Protein AF-0000000075185035 (afdb_homodimer)

Secondary structure (DSSP, 8-state):
-PPEEEEEE--SHHHHHHHHHHHHTTSEEEEEE-STTHHHHHHH-EEEEETTTEEEEEE--SEEESSHHHHTTS--SEEEE-S---TTT--HHHHTGGGSSTTHHHHSPPPEEEE--SSSSTTHHHHHHHHHTTSS---EEEEEEEEEEEEEETTEEEEEEEEEEEEEE--TT--------HHHHHHHHHHHHHHHHTT---EE-S-HHHHHHHHHHHIIIIIHHHHHHS--GGGGTPPPPS-TT---S----GGGHHHIIIIIHHHHHHHHHHHHHHHHHTT--SSTTS--TTHHHHHHHHHHHHHTSTT--PPPHHHHHHHTT----HIIIIIHHHHHHHHHT---HHHHHHHHHHHHHHHHHHHHH--/-PPEEEEEE--SHHHHHHHHHHHHTTSEEEEEE-STTHHHHHHH-EEEEETTTEEEEEE--SEEESSHHHHTTS--SEEEE-S---TTT--HHHHTGGGSSTTHHHHSPPPEEEE--SSSSTTHHHHHHHHHTTSS---EEEEEEEEEEEEEETTEEEEEEEEEEEEEE--TT--------HHHHHHHHHHHHHHHHTT---EE-S-HHHHHHHHHHHIIIIIHHHHHHS--GGGGTPPPPS-TT---S----GGGHHHIIIIIHHHHHHHHHHHHHHHHHTT--SSTTS--TTHHHHHHHHHHHHHTSTT--PPPHHHHHHHTT----HIIIIIHHHHHHHHTT---HHHHHHHHHHHHHHHHHHHHH--

pLDDT: mean 96.31, std 3.95, range [57.88, 98.94]

Sequence (742 aa):
MAAKDVLLVGFGAVGAVYSLIFKQSGLARVTAVARSNYNLVKEHGMHFKSRKYGDIPGWRPDRLCPSVANAADQRYDYVVLTTKAVPELIKTPKILEPFLSAPYSDKYPQPVYVIIQNGLGVEVDLYNAIKSLGKGPPRIISAAVFIATNLLAPNVVQHGAFDRPTLGMYRYRDFTTMVNTSEEDTILRDIGGILEKGGSQVTLVPEIQRLRFTKNFWNVAFSSLATLTGYTPAAIFRPPSSDPAVTYEPYVYPKTADLIQNETLLNVKAVLTELINLGRAMGFPDTEDGLPSSLVESTVERTRVLHIEPDHSHKPSMMLDAEKGLPIEVEVILGEVVRLAKEYKVDVPRIEMMYSLLLVVQNQILRKLGKMAAKDVLLVGFGAVGAVYSLIFKQSGLARVTAVARSNYNLVKEHGMHFKSRKYGDIPGWRPDRLCPSVANAADQRYDYVVLTTKAVPELIKTPKILEPFLSAPYSDKYPQPVYVIIQNGLGVEVDLYNAIKSLGKGPPRIISAAVFIATNLLAPNVVQHGAFDRPTLGMYRYRDFTTMVNTSEEDTILRDIGGILEKGGSQVTLVPEIQRLRFTKNFWNVAFSSLATLTGYTPAAIFRPPSSDPAVTYEPYVYPKTADLIQNETLLNVKAVLTELINLGRAMGFPDTEDGLPSSLVESTVERTRVLHIEPDHSHKPSMMLDAEKGLPIEVEVILGEVVRLAKEYKVDVPRIEMMYSLLLVVQNQILRKLGK

Radius of gyration: 30.62 Å; Cα contacts (8 Å, |Δi|>4): 1439; chains: 2; bounding box: 50×101×70 Å

Organism: Armillaria gallica (NCBI:txid47427)

Solvent-accessible surface area (backbone atoms only — not comparable to full-atom values): 38751 Å² total; per-residue (Å²): 131,81,57,39,33,34,35,37,40,30,58,48,35,67,26,45,52,51,49,50,25,37,40,61,30,71,44,34,45,30,32,35,25,23,63,95,38,28,69,55,32,72,75,53,16,32,28,36,46,22,72,63,83,37,80,41,71,53,40,70,63,81,35,82,27,66,36,58,65,67,54,45,79,60,78,42,54,31,39,35,37,37,44,84,48,38,60,85,79,54,41,64,43,67,68,45,34,46,61,71,26,84,66,30,53,75,74,33,74,80,43,38,33,32,42,49,41,73,44,45,73,76,55,52,62,39,44,53,52,44,42,70,66,69,82,55,80,61,49,39,34,36,38,43,74,51,66,50,61,38,62,82,44,82,42,29,30,38,32,40,75,54,47,40,41,34,36,12,58,59,50,90,98,50,72,72,59,71,67,64,53,74,67,54,46,52,54,51,49,52,56,44,49,34,35,38,59,26,65,45,52,61,43,80,43,46,46,33,64,55,53,33,53,57,59,38,48,52,46,52,45,48,29,45,50,19,44,44,49,72,43,48,68,20,42,75,52,6,64,65,67,90,45,91,90,52,83,75,78,66,33,32,28,72,86,49,38,65,52,40,56,69,39,28,50,48,45,43,43,49,42,40,45,35,50,50,55,40,41,45,68,65,64,42,46,80,35,90,92,50,50,35,77,60,50,42,58,49,53,54,48,55,49,37,65,53,32,47,38,82,81,54,74,78,66,47,67,52,28,54,27,53,76,69,55,40,83,47,46,53,56,24,46,37,41,38,52,52,53,50,20,61,73,61,71,41,83,41,55,41,54,49,41,53,38,26,45,49,48,52,42,43,35,47,30,49,42,62,64,75,98,129,82,56,39,34,34,36,37,40,31,59,50,36,67,26,44,53,51,49,51,24,39,41,61,30,70,44,32,46,32,34,35,25,23,62,94,37,28,69,56,32,72,74,53,18,32,29,36,46,22,71,62,85,38,80,41,70,54,40,71,64,80,34,80,27,66,34,58,65,69,55,45,80,60,79,41,54,30,39,34,36,37,45,84,49,39,60,87,79,55,42,66,43,66,68,45,33,48,61,73,27,84,67,30,53,76,73,35,76,81,43,37,35,33,42,50,41,72,44,45,72,76,56,52,61,39,43,53,52,43,42,70,67,67,81,57,79,61,49,41,35,35,38,42,71,51,68,51,61,39,61,82,43,82,43,27,30,40,33,39,76,56,47,40,40,34,37,13,59,58,50,90,97,51,72,72,59,69,67,62,53,74,67,54,45,50,54,50,50,51,57,44,48,34,35,38,59,26,65,44,52,63,43,80,44,46,47,34,62,55,54,33,55,56,60,36,50,52,47,52,46,49,29,44,48,18,43,46,49,72,43,48,68,20,41,76,53,6,66,64,68,88,45,92,89,53,82,74,78,67,34,33,29,74,87,50,37,65,52,41,56,68,41,28,49,48,44,43,44,47,42,41,45,34,50,50,54,41,41,44,67,67,61,42,46,80,34,89,88,50,51,34,75,61,51,41,58,50,53,52,48,54,50,37,66,53,32,47,39,81,82,55,74,78,67,47,66,50,29,53,26,52,76,70,55,38,82,48,47,53,57,24,46,37,43,39,51,52,53,48,20,60,74,62,70,41,83,42,54,40,54,49,41,54,39,25,46,50,47,51,42,42,34,47,31,48,42,63,64,74,97

Foldseek 3Di:
DAAFEEEEEDCFQVSVVVLLLLVLLVRHQYEYADAPCQVVCVVWNAFEAAPAPHTDTNDDGNHYHNALLRVLPDEGQEYEYADEDDVVVPAPCRRNVNCLDPPSVVPYPRHAYEYNYAFAPSCVVVQVSNVVSVRDHHHYKYKDKDWDWHAPDSRYIYGYNAIEIEIETDDPLDQDDFDDDPVRVVSCCVVQSSSVSSPHNYHYTHGVNQVSLLVLLCCLQQVLVCQLVVHHPQQLAADADPDPVQDADDHDDPVCNVVSVPPVLVVSLVLSVLSVQLQVLSPFDCDPVGRNNCSSVVVSVVSNVQSNDRPRDDHDPQNVCLVVLHAGNLCRSQVVVVVSCVVSVGDNPSSVVSSVSVVVSNVVSVVVVVD/DAAFEEEEEDCFQVSVVQLLLLVLLVRHQYEYADAPCQVVCVVWNAFEAAPAPHTDTNDDGNHYHNALLRVLPDEGQEYEYADEDDVVVPAPCRRNVNCLDPPSVVPYPRHAYEYNYAFAPSCVVVQVSNVVSVRDHHHYKYKDKDWDWHAPDSRYIYGYNAIEIEIETDDPLDQDDFDDDPVRVVSCCVVQSSSVSSPHNYHYTHGVNQVSLLVLLCCLQQVLVCQLVVHHPQQLAADADPDPVQDADDHDDPVCNVVSVPPVLVVSLVLSVLSLQLQVLSPFDCDPVGRNNCSSVVVSVVSNVQSNDRPRDDHDPQNVCLVVLHAGNLCRSQVVVVVSCVVSVGDNPSSVVSSVSVVVSNVVSVVVVVD

Structure (mmCIF, N/CA/C/O backbone):
data_AF-0000000075185035-model_v1
#
loop_
_entity.id
_entity.type
_entity.pdbx_description
1 polymer '6-phosphogluconate dehydrogenase C-terminal domain-like protein'
#
loop_
_atom_site.group_PDB
_atom_site.id
_atom_site.type_symbol
_atom_site.label_atom_id
_atom_site.label_alt_id
_atom_site.label_comp_id
_atom_site.label_asym_id
_atom_site.label_entity_id
_atom_site.label_seq_id
_atom_site.pdbx_PDB_ins_code
_atom_site.Cartn_x
_atom_site.Cartn_y
_atom_site.Cartn_z
_atom_site.occupancy
_atom_site.B_iso_or_equiv
_atom_site.auth_seq_id
_atom_site.auth_comp_id
_atom_site.auth_asym_id
_atom_site.auth_atom_id
_atom_site.pdbx_PDB_model_num
ATOM 1 N N . MET A 1 1 ? 4.383 -51.062 -13.961 1 58.19 1 MET A N 1
ATOM 2 C CA . MET A 1 1 ? 3.738 -50.125 -14.859 1 58.19 1 MET A CA 1
ATOM 3 C C . MET A 1 1 ? 4.773 -49.25 -15.57 1 58.19 1 MET A C 1
ATOM 5 O O . MET A 1 1 ? 5.848 -49 -15.023 1 58.19 1 MET A O 1
ATOM 9 N N . ALA A 1 2 ? 4.602 -48.969 -16.844 1 83.06 2 ALA A N 1
ATOM 10 C CA . ALA A 1 2 ? 5.582 -48.219 -17.625 1 83.06 2 ALA A CA 1
ATOM 11 C C . ALA A 1 2 ? 5.73 -46.781 -17.094 1 83.06 2 ALA A C 1
ATOM 13 O O . ALA A 1 2 ? 4.754 -46.156 -16.656 1 83.06 2 ALA A O 1
ATOM 14 N N . ALA A 1 3 ? 6.879 -46.375 -16.969 1 93.62 3 ALA A N 1
ATOM 15 C CA . ALA A 1 3 ? 7.195 -45.031 -16.469 1 93.62 3 ALA A CA 1
ATOM 16 C C . ALA A 1 3 ? 6.465 -43.969 -17.266 1 93.62 3 ALA A C 1
ATOM 18 O O . ALA A 1 3 ? 6.34 -44.062 -18.5 1 93.62 3 ALA A O 1
ATOM 19 N N . LYS A 1 4 ? 5.895 -43.062 -16.594 1 98 4 LYS A N 1
ATOM 20 C CA . LYS A 1 4 ? 5.215 -41.938 -17.219 1 98 4 LYS A CA 1
ATOM 21 C C . LYS A 1 4 ? 6.219 -40.875 -17.703 1 98 4 LYS A C 1
ATOM 23 O O . LYS A 1 4 ? 7.215 -40.625 -17.031 1 98 4 LYS A O 1
ATOM 28 N N . ASP A 1 5 ? 6.02 -40.375 -18.875 1 98.62 5 ASP A N 1
ATOM 29 C CA . ASP A 1 5 ? 6.828 -39.25 -19.375 1 98.62 5 ASP A CA 1
ATOM 30 C C . ASP A 1 5 ? 6.289 -37.938 -18.875 1 98.62 5 ASP A C 1
ATOM 32 O O . ASP A 1 5 ? 5.168 -37.531 -19.219 1 98.62 5 ASP A O 1
ATOM 36 N N . VAL A 1 6 ? 7.105 -37.219 -18.062 1 98.81 6 VAL A N 1
ATOM 37 C CA . VAL A 1 6 ? 6.695 -35.969 -17.422 1 98.81 6 VAL A CA 1
ATOM 38 C C . VAL A 1 6 ? 7.602 -34.844 -17.875 1 98.81 6 VAL A C 1
ATOM 40 O O . VAL A 1 6 ? 8.828 -34.938 -17.797 1 98.81 6 VAL A O 1
ATOM 43 N N . LEU A 1 7 ? 7 -33.781 -18.359 1 98.81 7 LEU A N 1
ATOM 44 C CA . LEU A 1 7 ? 7.742 -32.562 -18.688 1 98.81 7 LEU A CA 1
ATOM 45 C C . LEU A 1 7 ? 7.531 -31.484 -17.625 1 98.81 7 LEU A C 1
ATOM 47 O O . LEU A 1 7 ? 6.395 -31.172 -17.266 1 98.81 7 LEU A O 1
ATOM 51 N N . LEU A 1 8 ? 8.586 -30.984 -17.109 1 98.56 8 LEU A N 1
ATOM 52 C CA . LEU A 1 8 ? 8.531 -29.859 -16.203 1 98.56 8 LEU A CA 1
ATOM 53 C C . LEU A 1 8 ? 8.93 -28.562 -16.906 1 98.56 8 LEU A C 1
ATOM 55 O O . LEU A 1 8 ? 10.047 -28.438 -17.406 1 98.56 8 LEU A O 1
ATOM 59 N N . VAL A 1 9 ? 7.965 -27.609 -16.953 1 98.12 9 VAL A N 1
ATOM 60 C CA . VAL A 1 9 ? 8.211 -26.281 -17.516 1 98.12 9 VAL A CA 1
ATOM 61 C C . VAL A 1 9 ? 8.344 -25.25 -16.406 1 98.12 9 VAL A C 1
ATOM 63 O O . VAL A 1 9 ? 7.391 -24.984 -15.672 1 98.12 9 VAL A O 1
ATOM 66 N N . GLY A 1 10 ? 9.469 -24.609 -16.281 1 95.25 10 GLY A N 1
ATOM 67 C CA . GLY A 1 10 ? 9.836 -23.766 -15.156 1 95.25 10 GLY A CA 1
ATOM 68 C C . GLY A 1 10 ? 10.773 -24.453 -14.188 1 95.25 10 GLY A C 1
ATOM 69 O O . GLY A 1 10 ? 10.336 -25.109 -13.242 1 95.25 10 GLY A O 1
ATOM 70 N N . PHE A 1 11 ? 12.039 -24.203 -14.398 1 95.38 11 PHE A N 1
ATOM 71 C CA . PHE A 1 11 ? 13.047 -24.906 -13.609 1 95.38 11 PHE A CA 1
ATOM 72 C C . PHE A 1 11 ? 13.633 -23.984 -12.547 1 95.38 11 PHE A C 1
ATOM 74 O O . PHE A 1 11 ? 14.859 -23.844 -12.445 1 95.38 11 PHE A O 1
ATOM 81 N N . GLY A 1 12 ? 12.727 -23.266 -11.852 1 92.31 12 GLY A N 1
ATOM 82 C CA . GLY A 1 12 ? 13.055 -22.562 -10.633 1 92.31 12 GLY A CA 1
ATOM 83 C C . GLY A 1 12 ? 13.023 -23.438 -9.398 1 92.31 12 GLY A C 1
ATOM 84 O O . GLY A 1 12 ? 13.195 -24.656 -9.5 1 92.31 12 GLY A O 1
ATOM 85 N N . ALA A 1 13 ? 12.859 -22.812 -8.258 1 92.69 13 ALA A N 1
ATOM 86 C CA . ALA A 1 13 ? 12.93 -23.547 -6.996 1 92.69 13 ALA A CA 1
ATOM 87 C C . ALA A 1 13 ? 11.852 -24.625 -6.922 1 92.69 13 ALA A C 1
ATOM 89 O O . ALA A 1 13 ? 12.148 -25.797 -6.656 1 92.69 13 ALA A O 1
ATOM 90 N N . VAL A 1 14 ? 10.57 -24.234 -7.227 1 95.5 14 VAL A N 1
ATOM 91 C CA . VAL A 1 14 ? 9.445 -25.172 -7.125 1 95.5 14 VAL A CA 1
ATOM 92 C C . VAL A 1 14 ? 9.586 -26.25 -8.188 1 95.5 14 VAL A C 1
ATOM 94 O O . VAL A 1 14 ? 9.461 -27.438 -7.883 1 95.5 14 VAL A O 1
ATOM 97 N N . GLY A 1 15 ? 9.898 -25.875 -9.406 1 97.19 15 GLY A N 1
ATOM 98 C CA . GLY A 1 15 ? 10.055 -26.828 -10.492 1 97.19 15 GLY A CA 1
ATOM 99 C C . GLY A 1 15 ? 11.172 -27.828 -10.25 1 97.19 15 GLY A C 1
ATOM 100 O O . GLY A 1 15 ? 11.031 -29.016 -10.562 1 97.19 15 GLY A O 1
ATOM 101 N N . ALA A 1 16 ? 12.219 -27.328 -9.703 1 97.5 16 ALA A N 1
ATOM 102 C CA . ALA A 1 16 ? 13.352 -28.203 -9.406 1 97.5 16 ALA A CA 1
ATOM 103 C C . ALA A 1 16 ? 12.969 -29.266 -8.375 1 97.5 16 ALA A C 1
ATOM 105 O O . ALA A 1 16 ? 13.219 -30.453 -8.57 1 97.5 16 ALA A O 1
ATOM 106 N N . VAL A 1 17 ? 12.305 -28.844 -7.328 1 98.19 17 VAL A N 1
ATOM 107 C CA . VAL A 1 17 ? 11.938 -29.766 -6.266 1 98.19 17 VAL A CA 1
ATOM 108 C C . VAL A 1 17 ? 10.969 -30.812 -6.805 1 98.19 17 VAL A C 1
ATOM 110 O O . VAL A 1 17 ? 11.109 -32 -6.527 1 98.19 17 VAL A O 1
ATOM 113 N N . TYR A 1 18 ? 10.055 -30.438 -7.598 1 98.38 18 TYR A N 1
ATOM 114 C CA . TYR A 1 18 ? 9.07 -31.406 -8.086 1 98.38 18 TYR A CA 1
ATOM 115 C C . TYR A 1 18 ? 9.664 -32.281 -9.172 1 98.38 18 TYR A C 1
ATOM 117 O O . TYR A 1 18 ? 9.266 -33.438 -9.336 1 98.38 18 TYR A O 1
ATOM 125 N N . SER A 1 19 ? 10.656 -31.781 -9.914 1 98.44 19 SER A N 1
ATOM 126 C CA . SER A 1 19 ? 11.391 -32.656 -10.82 1 98.44 19 SER A CA 1
ATOM 127 C C . SER A 1 19 ? 12.109 -33.75 -10.062 1 98.44 19 SER A C 1
ATOM 129 O O . SER A 1 19 ? 12.133 -34.906 -10.492 1 98.44 19 SER A O 1
ATOM 131 N N . LEU A 1 20 ? 12.727 -33.344 -8.961 1 98.56 20 LEU A N 1
ATOM 132 C CA . LEU A 1 20 ? 13.383 -34.312 -8.094 1 98.56 20 LEU A CA 1
ATOM 133 C C . LEU A 1 20 ? 12.391 -35.375 -7.594 1 98.56 20 LEU A C 1
ATOM 135 O O . LEU A 1 20 ? 12.672 -36.562 -7.648 1 98.56 20 LEU A O 1
ATOM 139 N N . ILE A 1 21 ? 11.227 -34.938 -7.164 1 98.56 21 ILE A N 1
ATOM 140 C CA . ILE A 1 21 ? 10.195 -35.812 -6.602 1 98.56 21 ILE A CA 1
ATOM 141 C C . ILE A 1 21 ? 9.695 -36.781 -7.668 1 98.56 21 ILE A C 1
ATOM 143 O O . ILE A 1 21 ? 9.586 -38 -7.414 1 98.56 21 ILE A O 1
ATOM 147 N N . PHE A 1 22 ? 9.43 -36.312 -8.867 1 98.62 22 PHE A N 1
ATOM 148 C CA . PHE A 1 22 ? 8.961 -37.156 -9.953 1 98.62 22 PHE A CA 1
ATOM 149 C C . PHE A 1 22 ? 9.992 -38.219 -10.281 1 98.62 22 PHE A C 1
ATOM 151 O O . PHE A 1 22 ? 9.648 -39.406 -10.398 1 98.62 22 PHE A O 1
ATOM 158 N N . LYS A 1 23 ? 11.188 -37.812 -10.414 1 98.25 23 LYS A N 1
ATOM 159 C CA . LYS A 1 23 ? 12.234 -38.75 -10.789 1 98.25 23 LYS A CA 1
ATOM 160 C C . LYS A 1 23 ? 12.492 -39.75 -9.68 1 98.25 23 LYS A C 1
ATOM 162 O O . LYS A 1 23 ? 12.695 -40.938 -9.945 1 98.25 23 LYS A O 1
ATOM 167 N N . GLN A 1 24 ? 12.438 -39.312 -8.508 1 97.38 24 GLN A N 1
ATOM 168 C CA . GLN A 1 24 ? 12.703 -40.156 -7.348 1 97.38 24 GLN A CA 1
ATOM 169 C C . GLN A 1 24 ? 11.641 -41.25 -7.203 1 97.38 24 GLN A C 1
ATOM 171 O O . GLN A 1 24 ? 11.883 -42.281 -6.574 1 97.38 24 GLN A O 1
ATOM 176 N N . SER A 1 25 ? 10.523 -41.062 -7.73 1 97.69 25 SER A N 1
ATOM 177 C CA . SER A 1 25 ? 9.438 -42.031 -7.641 1 97.69 25 SER A CA 1
ATOM 178 C C . SER A 1 25 ? 9.812 -43.312 -8.352 1 97.69 25 SER A C 1
ATOM 180 O O . SER A 1 25 ? 9.25 -44.375 -8.047 1 97.69 25 SER A O 1
ATOM 182 N N . GLY A 1 26 ? 10.68 -43.219 -9.391 1 97.81 26 GLY A N 1
ATOM 183 C CA . GLY A 1 26 ? 10.977 -44.344 -10.242 1 97.81 26 GLY A CA 1
ATOM 184 C C . GLY A 1 26 ? 9.867 -44.656 -11.227 1 97.81 26 GLY A C 1
ATOM 185 O O . GLY A 1 26 ? 9.977 -45.625 -12.008 1 97.81 26 GLY A O 1
ATOM 186 N N . LEU A 1 27 ? 8.875 -43.875 -11.219 1 98.25 27 LEU A N 1
ATOM 187 C CA . LEU A 1 27 ? 7.699 -44.125 -12.039 1 98.25 27 LEU A CA 1
ATOM 188 C C . LEU A 1 27 ? 7.555 -43.094 -13.133 1 98.25 27 LEU A C 1
ATOM 190 O O . LEU A 1 27 ? 6.562 -43.062 -13.867 1 98.25 27 LEU A O 1
ATOM 194 N N . ALA A 1 28 ? 8.562 -42.188 -13.242 1 98.5 28 ALA A N 1
ATOM 195 C CA . ALA A 1 28 ? 8.461 -41.125 -14.219 1 98.5 28 ALA A CA 1
ATOM 196 C C . ALA A 1 28 ? 9.812 -40.875 -14.898 1 98.5 28 ALA A C 1
ATOM 198 O O . ALA A 1 28 ? 10.859 -40.938 -14.258 1 98.5 28 ALA A O 1
ATOM 199 N N . ARG A 1 29 ? 9.836 -40.656 -16.141 1 98.56 29 ARG A N 1
ATOM 200 C CA . ARG A 1 29 ? 10.945 -40.062 -16.891 1 98.56 29 ARG A CA 1
ATOM 201 C C . ARG A 1 29 ? 10.766 -38.562 -17.031 1 98.56 29 ARG A C 1
ATOM 203 O O . ARG A 1 29 ? 9.805 -38.094 -17.656 1 98.56 29 ARG A O 1
ATOM 210 N N . VAL A 1 30 ? 11.719 -37.844 -16.469 1 98.75 30 VAL A N 1
ATOM 211 C CA . VAL A 1 30 ? 11.523 -36.406 -16.266 1 98.75 30 VAL A CA 1
ATOM 212 C C . VAL A 1 30 ? 12.32 -35.625 -17.312 1 98.75 30 VAL A C 1
ATOM 214 O O . VAL A 1 30 ? 13.547 -35.75 -17.391 1 98.75 30 VAL A O 1
ATOM 217 N N . THR A 1 31 ? 11.672 -34.906 -18.156 1 98.69 31 THR A N 1
ATOM 218 C CA . THR A 1 31 ? 12.25 -33.844 -18.984 1 98.69 31 THR A CA 1
ATOM 219 C C . THR A 1 31 ? 12.016 -32.5 -18.344 1 98.69 31 THR A C 1
ATOM 221 O O . THR A 1 31 ? 10.906 -32.156 -17.922 1 98.69 31 THR A O 1
ATOM 224 N N . ALA A 1 32 ? 13.039 -31.672 -18.234 1 98.56 32 ALA A N 1
ATOM 225 C CA . ALA A 1 32 ? 12.914 -30.344 -17.656 1 98.56 32 ALA A CA 1
ATOM 226 C C . ALA A 1 32 ? 13.32 -29.266 -18.656 1 98.56 32 ALA A C 1
ATOM 228 O O . ALA A 1 32 ? 14.281 -29.438 -19.406 1 98.56 32 ALA A O 1
ATOM 229 N N . VAL A 1 33 ? 12.562 -28.219 -18.703 1 98.19 33 VAL A N 1
ATOM 230 C CA . VAL A 1 33 ? 12.922 -27.047 -19.5 1 98.19 33 VAL A CA 1
ATOM 231 C C . VAL A 1 33 ? 13.555 -25.984 -18.594 1 98.19 33 VAL A C 1
ATOM 233 O O . VAL A 1 33 ? 12.906 -25.484 -17.672 1 98.19 33 VAL A O 1
ATOM 236 N N . ALA A 1 34 ? 14.75 -25.75 -18.781 1 95.12 34 ALA A N 1
ATOM 237 C CA . ALA A 1 34 ? 15.484 -24.672 -18.125 1 95.12 34 ALA A CA 1
ATOM 238 C C . ALA A 1 34 ? 15.828 -23.562 -19.125 1 95.12 34 ALA A C 1
ATOM 240 O O . ALA A 1 34 ? 16.234 -23.828 -20.25 1 95.12 34 ALA A O 1
ATOM 241 N N . ARG A 1 35 ? 15.555 -22.344 -18.781 1 89.62 35 ARG A N 1
ATOM 242 C CA . ARG A 1 35 ? 15.859 -21.234 -19.688 1 89.62 35 ARG A CA 1
ATOM 243 C C . ARG A 1 35 ? 17.125 -20.516 -19.25 1 89.62 35 ARG A C 1
ATOM 245 O O . ARG A 1 35 ? 18.219 -20.828 -19.719 1 89.62 35 ARG A O 1
ATOM 252 N N . SER A 1 36 ? 17 -19.672 -18.188 1 88.31 36 SER A N 1
ATOM 253 C CA . SER A 1 36 ? 18.109 -18.828 -17.781 1 88.31 36 SER A CA 1
ATOM 254 C C . SER A 1 36 ? 19.25 -19.641 -17.188 1 88.31 36 SER A C 1
ATOM 256 O O . SER A 1 36 ? 20.406 -19.266 -17.266 1 88.31 36 SER A O 1
ATOM 258 N N . ASN A 1 37 ? 18.922 -20.766 -16.656 1 93.19 37 ASN A N 1
ATOM 259 C CA . ASN A 1 37 ? 19.953 -21.562 -15.984 1 93.19 37 ASN A CA 1
ATOM 260 C C . ASN A 1 37 ? 20.297 -22.828 -16.75 1 93.19 37 ASN A C 1
ATOM 262 O O . ASN A 1 37 ? 20.875 -23.75 -16.203 1 93.19 37 ASN A O 1
ATOM 266 N N . TYR A 1 38 ? 19.984 -22.875 -18.047 1 96.12 38 TYR A N 1
ATOM 267 C CA . TYR A 1 38 ? 20.172 -24.078 -18.859 1 96.12 38 TYR A CA 1
ATOM 268 C C . TYR A 1 38 ? 21.625 -24.516 -18.859 1 96.12 38 TYR A C 1
ATOM 270 O O . TYR A 1 38 ? 21.938 -25.656 -18.516 1 96.12 38 TYR A O 1
ATOM 278 N N . ASN A 1 39 ? 22.516 -23.641 -19.203 1 96.81 39 ASN A N 1
ATOM 279 C CA . ASN A 1 39 ? 23.922 -23.984 -19.359 1 96.81 39 ASN A CA 1
ATOM 280 C C . ASN A 1 39 ? 24.531 -24.422 -18.031 1 96.81 39 ASN A C 1
ATOM 282 O O . ASN A 1 39 ? 25.297 -25.375 -17.969 1 96.81 39 ASN A O 1
ATOM 286 N N . LEU A 1 40 ? 24.125 -23.75 -17.016 1 96.69 40 LEU A N 1
ATOM 287 C CA . LEU A 1 40 ? 24.656 -24.047 -15.695 1 96.69 40 LEU A CA 1
ATOM 288 C C . LEU A 1 40 ? 24.203 -25.438 -15.227 1 96.69 40 LEU A C 1
ATOM 290 O O . LEU A 1 40 ? 25 -26.203 -14.688 1 96.69 40 LEU A O 1
ATOM 294 N N . VAL A 1 41 ? 22.953 -25.719 -15.445 1 97.25 41 VAL A N 1
ATOM 295 C CA . VAL A 1 41 ? 22.406 -27.016 -15.031 1 97.25 41 VAL A CA 1
ATOM 296 C C . VAL A 1 41 ? 22.969 -28.125 -15.914 1 97.25 41 VAL A C 1
ATOM 298 O O . VAL A 1 41 ? 23.234 -29.234 -15.445 1 97.25 41 VAL A O 1
ATOM 301 N N . LYS A 1 42 ? 23.109 -27.844 -17.172 1 97.38 42 LYS A N 1
ATOM 302 C CA . LYS A 1 42 ? 23.688 -28.812 -18.094 1 97.38 42 LYS A CA 1
ATOM 303 C C . LYS A 1 42 ? 25.109 -29.188 -17.688 1 97.38 42 LYS A C 1
ATOM 305 O O . LYS A 1 42 ? 25.469 -30.375 -17.703 1 97.38 42 LYS A O 1
ATOM 310 N N . GLU A 1 43 ? 25.844 -28.25 -17.234 1 97.69 43 GLU A N 1
ATOM 311 C CA . GLU A 1 43 ? 27.25 -28.469 -16.938 1 97.69 43 GLU A CA 1
ATOM 312 C C . GLU A 1 43 ? 27.438 -29 -15.516 1 97.69 43 GLU A C 1
ATOM 314 O O . GLU A 1 43 ? 28.266 -29.891 -15.289 1 97.69 43 GLU A O 1
ATOM 319 N N . HIS A 1 44 ? 26.625 -28.516 -14.57 1 97.56 44 HIS A N 1
ATOM 320 C CA . HIS A 1 44 ? 26.969 -28.766 -13.172 1 97.56 44 HIS A CA 1
ATOM 321 C C . HIS A 1 44 ? 25.828 -29.484 -12.453 1 97.56 44 HIS A C 1
ATOM 323 O O . HIS A 1 44 ? 25.984 -29.953 -11.328 1 97.56 44 HIS A O 1
ATOM 329 N N . GLY A 1 45 ? 24.75 -29.594 -13.141 1 97.81 45 GLY A N 1
ATOM 330 C CA . GLY A 1 45 ? 23.578 -30.141 -12.477 1 97.81 45 GLY A CA 1
ATOM 331 C C . GLY A 1 45 ? 22.969 -29.188 -11.453 1 97.81 45 GLY A C 1
ATOM 332 O O . GLY A 1 45 ? 23.484 -28.094 -11.25 1 97.81 45 GLY A O 1
ATOM 333 N N . MET A 1 46 ? 21.875 -29.625 -10.883 1 97.88 46 MET A N 1
ATOM 334 C CA . MET A 1 46 ? 21.234 -28.906 -9.789 1 97.88 46 MET A CA 1
ATOM 335 C C . MET A 1 46 ? 21.75 -29.391 -8.438 1 97.88 46 MET A C 1
ATOM 337 O O . MET A 1 46 ? 21.984 -30.594 -8.25 1 97.88 46 MET A O 1
ATOM 341 N N . HIS A 1 47 ? 22.016 -28.484 -7.574 1 98.5 47 HIS A N 1
ATOM 342 C CA . HIS A 1 47 ? 22.359 -28.812 -6.195 1 98.5 47 HIS A CA 1
ATOM 343 C C . HIS A 1 47 ? 21.172 -28.578 -5.266 1 98.5 47 HIS A C 1
ATOM 345 O O . HIS A 1 47 ? 20.766 -27.438 -5.039 1 98.5 47 HIS A O 1
ATOM 351 N N . PHE A 1 48 ? 20.609 -29.703 -4.746 1 98.31 48 PHE A N 1
ATOM 352 C CA . PHE A 1 48 ? 19.484 -29.609 -3.82 1 98.31 48 PHE A CA 1
ATOM 353 C C . PHE A 1 48 ? 19.984 -29.609 -2.377 1 98.31 48 PHE A C 1
ATOM 355 O O . PHE A 1 48 ? 20.641 -30.547 -1.938 1 98.31 48 PHE A O 1
ATOM 362 N N . LYS A 1 49 ? 19.703 -28.562 -1.732 1 98.31 49 LYS A N 1
ATOM 363 C CA . LYS A 1 49 ? 19.844 -28.484 -0.282 1 98.31 49 LYS A CA 1
ATOM 364 C C . LYS A 1 49 ? 18.484 -28.562 0.415 1 98.31 49 LYS A C 1
ATOM 366 O O . LYS A 1 49 ? 17.938 -27.547 0.832 1 98.31 49 LYS A O 1
ATOM 371 N N . SER A 1 50 ? 18.047 -29.828 0.51 1 97.88 50 SER A N 1
ATOM 372 C CA . SER A 1 50 ? 16.688 -30.078 0.999 1 97.88 50 SER A CA 1
ATOM 373 C C . SER A 1 50 ? 16.703 -30.656 2.41 1 97.88 50 SER A C 1
ATOM 375 O O . SER A 1 50 ? 17.422 -31.625 2.678 1 97.88 50 SER A O 1
ATOM 377 N N . ARG A 1 51 ? 16.062 -30.109 3.354 1 96.12 51 ARG A N 1
ATOM 378 C CA . ARG A 1 51 ? 15.922 -30.672 4.688 1 96.12 51 ARG A CA 1
ATOM 379 C C . ARG A 1 51 ? 15.086 -31.953 4.648 1 96.12 51 ARG A C 1
ATOM 381 O O . ARG A 1 51 ? 15.273 -32.844 5.469 1 96.12 51 ARG A O 1
ATOM 388 N N . LYS A 1 52 ? 14.211 -32.094 3.596 1 97.56 52 LYS A N 1
ATOM 389 C CA . LYS A 1 52 ? 13.32 -33.25 3.477 1 97.56 52 LYS A CA 1
ATOM 390 C C . LYS A 1 52 ? 13.969 -34.375 2.662 1 97.56 52 LYS A C 1
ATOM 392 O O . LYS A 1 52 ? 13.875 -35.531 3.027 1 97.56 52 LYS A O 1
ATOM 397 N N . TYR A 1 53 ? 14.633 -34 1.584 1 97.94 53 TYR A N 1
ATOM 398 C CA . TYR A 1 53 ? 15.086 -35 0.63 1 97.94 53 TYR A CA 1
ATOM 399 C C . TYR A 1 53 ? 16.594 -35.188 0.693 1 97.94 53 TYR A C 1
ATOM 401 O O . TYR A 1 53 ? 17.141 -36.125 0.087 1 97.94 53 TYR A O 1
ATOM 409 N N . GLY A 1 54 ? 17.328 -34.281 1.401 1 97.62 54 GLY A N 1
ATOM 410 C CA . GLY A 1 54 ? 18.766 -34.406 1.595 1 97.62 54 GLY A CA 1
ATOM 411 C C . GLY A 1 54 ? 19.578 -33.5 0.71 1 97.62 54 GLY A C 1
ATOM 412 O O . GLY A 1 54 ? 19.016 -32.719 -0.063 1 97.62 54 GLY A O 1
ATOM 413 N N . ASP A 1 55 ? 20.875 -33.562 0.919 1 98.25 55 ASP A N 1
ATOM 414 C CA . ASP A 1 55 ? 21.844 -32.812 0.115 1 98.25 55 ASP A CA 1
ATOM 415 C C . ASP A 1 55 ? 22.25 -33.594 -1.133 1 98.25 55 ASP A C 1
ATOM 417 O O . ASP A 1 55 ? 22.938 -34.594 -1.039 1 98.25 55 ASP A O 1
ATOM 421 N N . ILE A 1 56 ? 21.766 -33.125 -2.295 1 98.44 56 ILE A N 1
ATOM 422 C CA . ILE A 1 56 ? 21.953 -33.844 -3.543 1 98.44 56 ILE A CA 1
ATOM 423 C C . ILE A 1 56 ? 22.656 -32.969 -4.562 1 98.44 56 ILE A C 1
ATOM 425 O O . ILE A 1 56 ? 22.016 -32.188 -5.266 1 98.44 56 ILE A O 1
ATOM 429 N N . PRO A 1 57 ? 23.922 -33.062 -4.707 1 97.75 57 PRO A N 1
ATOM 430 C CA . PRO A 1 57 ? 24.641 -32.281 -5.711 1 97.75 57 PRO A CA 1
ATOM 431 C C . PRO A 1 57 ? 24.594 -32.906 -7.102 1 97.75 57 PRO A C 1
ATOM 433 O O . PRO A 1 57 ? 24.438 -34.125 -7.223 1 97.75 57 PRO A O 1
ATOM 436 N N . GLY A 1 58 ? 24.672 -32.125 -8.047 1 97.94 58 GLY A N 1
ATOM 437 C CA . GLY A 1 58 ? 24.891 -32.562 -9.414 1 97.94 58 GLY A CA 1
ATOM 438 C C . GLY A 1 58 ? 23.703 -33.312 -9.992 1 97.94 58 GLY A C 1
ATOM 439 O O . GLY A 1 58 ? 23.844 -34.125 -10.898 1 97.94 58 GLY A O 1
ATOM 440 N N . TRP A 1 59 ? 22.547 -33.031 -9.461 1 98.25 59 TRP A N 1
ATOM 441 C CA . TRP A 1 59 ? 21.344 -33.719 -9.93 1 98.25 59 TRP A CA 1
ATOM 442 C C . TRP A 1 59 ? 20.953 -33.25 -11.328 1 98.25 59 TRP A C 1
ATOM 444 O O . TRP A 1 59 ? 21.094 -32.094 -11.656 1 98.25 59 TRP A O 1
ATOM 454 N N . ARG A 1 60 ? 20.484 -34.219 -12.141 1 97.88 60 ARG A N 1
ATOM 455 C CA . ARG A 1 60 ? 19.984 -33.906 -13.469 1 97.88 60 ARG A CA 1
ATOM 456 C C . ARG A 1 60 ? 18.688 -34.656 -13.773 1 97.88 60 ARG A C 1
ATOM 458 O O . ARG A 1 60 ? 18.5 -35.781 -13.32 1 97.88 60 ARG A O 1
ATOM 465 N N . PRO A 1 61 ? 17.812 -33.969 -14.5 1 98.38 61 PRO A N 1
ATOM 466 C CA . PRO A 1 61 ? 16.672 -34.75 -15.016 1 98.38 61 PRO A CA 1
ATOM 467 C C . PRO A 1 61 ? 17.094 -35.781 -16.047 1 98.38 61 PRO A C 1
ATOM 469 O O . PRO A 1 61 ? 18.266 -35.875 -16.406 1 98.38 61 PRO A O 1
ATOM 472 N N . ASP A 1 62 ? 16.156 -36.625 -16.469 1 98.38 62 ASP A N 1
ATOM 473 C CA . ASP A 1 62 ? 16.438 -37.625 -17.5 1 98.38 62 ASP A CA 1
ATOM 474 C C . ASP A 1 62 ? 16.766 -36.938 -18.828 1 98.38 62 ASP A C 1
ATOM 476 O O . ASP A 1 62 ? 17.547 -37.438 -19.625 1 98.38 62 ASP A O 1
ATOM 480 N N . ARG A 1 63 ? 16.141 -35.781 -19.016 1 98.44 63 ARG A N 1
ATOM 481 C CA . ARG A 1 63 ? 16.375 -34.969 -20.188 1 98.44 63 ARG A CA 1
ATOM 482 C C . ARG A 1 63 ? 16.234 -33.469 -19.859 1 98.44 63 ARG A C 1
ATOM 484 O O . ARG A 1 63 ? 15.336 -33.094 -19.125 1 98.44 63 ARG A O 1
ATOM 491 N N . LEU A 1 64 ? 17.25 -32.688 -20.297 1 98.5 64 LEU A N 1
ATOM 492 C CA . LEU A 1 64 ? 17.234 -31.25 -20.109 1 98.5 64 LEU A CA 1
ATOM 493 C C . LEU A 1 64 ? 17.094 -30.531 -21.453 1 98.5 64 LEU A C 1
ATOM 495 O O . LEU A 1 64 ? 17.812 -30.828 -22.406 1 98.5 64 LEU A O 1
ATOM 499 N N . CYS A 1 65 ? 16.125 -29.625 -21.547 1 98.38 65 CYS A N 1
ATOM 500 C CA . CYS A 1 65 ? 15.898 -28.859 -22.766 1 98.38 65 CYS A CA 1
ATOM 501 C C . CYS A 1 65 ? 16.016 -27.375 -22.516 1 98.38 65 CYS A C 1
ATOM 503 O O . CYS A 1 65 ? 15.664 -26.891 -21.438 1 98.38 65 CYS A O 1
ATOM 505 N N . PRO A 1 66 ? 16.453 -26.625 -23.484 1 97.44 66 PRO A N 1
ATOM 506 C CA . PRO A 1 66 ? 16.625 -25.172 -23.312 1 97.44 66 PRO A CA 1
ATOM 507 C C . PRO A 1 66 ? 15.32 -24.391 -23.531 1 97.44 66 PRO A C 1
ATOM 509 O O . PRO A 1 66 ? 15.242 -23.219 -23.188 1 97.44 66 PRO A O 1
ATOM 512 N N . SER A 1 67 ? 14.32 -25.078 -24.172 1 97.62 67 SER A N 1
ATOM 513 C CA . SER A 1 67 ? 13.047 -24.406 -24.438 1 97.62 67 SER A CA 1
ATOM 514 C C . SER A 1 67 ? 11.906 -25.422 -24.531 1 97.62 67 SER A C 1
ATOM 516 O O . SER A 1 67 ? 12.141 -26.625 -24.688 1 97.62 67 SER A O 1
ATOM 518 N N . VAL A 1 68 ? 10.641 -24.906 -24.438 1 98.06 68 VAL A N 1
ATOM 519 C CA . VAL A 1 68 ? 9.469 -25.75 -24.578 1 98.06 68 VAL A CA 1
ATOM 520 C C . VAL A 1 68 ? 9.391 -26.297 -26 1 98.06 68 VAL A C 1
ATOM 522 O O . VAL A 1 68 ? 8.984 -27.453 -26.203 1 98.06 68 VAL A O 1
ATOM 525 N N . ALA A 1 69 ? 9.836 -25.516 -26.969 1 97.31 69 ALA A N 1
ATOM 526 C CA . ALA A 1 69 ? 9.867 -25.969 -28.359 1 97.31 69 ALA A CA 1
ATOM 527 C C . ALA A 1 69 ? 10.781 -27.172 -28.531 1 97.31 69 ALA A C 1
ATOM 529 O O . ALA A 1 69 ? 10.422 -28.141 -29.219 1 97.31 69 ALA A O 1
ATOM 530 N N . ASN A 1 70 ? 11.922 -27.078 -27.828 1 97.62 70 ASN A N 1
ATOM 531 C CA . ASN A 1 70 ? 12.875 -28.188 -27.922 1 97.62 70 ASN A CA 1
ATOM 532 C C . ASN A 1 70 ? 12.344 -29.438 -27.219 1 97.62 70 ASN A C 1
ATOM 534 O O . ASN A 1 70 ? 12.719 -30.547 -27.578 1 97.62 70 ASN A O 1
ATOM 538 N N . ALA A 1 71 ? 11.469 -29.266 -26.297 1 98.19 71 ALA A N 1
ATOM 539 C CA . ALA A 1 71 ? 10.945 -30.391 -25.531 1 98.19 71 ALA A CA 1
ATOM 540 C C . ALA A 1 71 ? 9.758 -31.047 -26.234 1 98.19 71 ALA A C 1
ATOM 542 O O . ALA A 1 71 ? 9.375 -32.156 -25.922 1 98.19 71 ALA A O 1
ATOM 543 N N . ALA A 1 72 ? 9.172 -30.344 -27.219 1 97.88 72 ALA A N 1
ATOM 544 C CA . ALA A 1 72 ? 7.918 -30.797 -27.828 1 97.88 72 ALA A CA 1
ATOM 545 C C . ALA A 1 72 ? 8.172 -31.797 -28.953 1 97.88 72 ALA A C 1
ATOM 547 O O . ALA A 1 72 ? 7.395 -31.875 -29.906 1 97.88 72 ALA A O 1
ATOM 548 N N . ASP A 1 73 ? 9.258 -32.5 -28.906 1 96.81 73 ASP A N 1
ATOM 549 C CA . ASP A 1 73 ? 9.625 -33.469 -29.953 1 96.81 73 ASP A CA 1
ATOM 550 C C . ASP A 1 73 ? 9.25 -34.906 -29.547 1 96.81 73 ASP A C 1
ATOM 552 O O . ASP A 1 73 ? 9.578 -35.844 -30.25 1 96.81 73 ASP A O 1
ATOM 556 N N . GLN A 1 74 ? 8.578 -35.062 -28.406 1 97.44 74 GLN A N 1
ATOM 557 C CA . GLN A 1 74 ? 8.117 -36.375 -27.984 1 97.44 74 GLN A CA 1
ATOM 558 C C . GLN A 1 74 ? 6.797 -36.281 -27.219 1 97.44 74 GLN A C 1
ATOM 560 O O . GLN A 1 74 ? 6.363 -35.188 -26.859 1 97.44 74 GLN A O 1
ATOM 565 N N . ARG A 1 75 ? 6.191 -37.469 -27.078 1 97.56 75 ARG A N 1
ATOM 566 C CA . ARG A 1 75 ? 4.926 -37.531 -26.359 1 97.56 75 ARG A CA 1
ATOM 567 C C . ARG A 1 75 ? 5.148 -37.438 -24.844 1 97.56 75 ARG A C 1
ATOM 569 O O . ARG A 1 75 ? 6.137 -37.938 -24.328 1 97.56 75 ARG A O 1
ATOM 576 N N . TYR A 1 76 ? 4.184 -36.75 -24.109 1 98.5 76 TYR A N 1
ATOM 577 C CA . TYR A 1 76 ? 4.207 -36.688 -22.656 1 98.5 76 TYR A CA 1
ATOM 578 C C . TYR A 1 76 ? 2.863 -37.094 -22.078 1 98.5 76 TYR A C 1
ATOM 580 O O . TYR A 1 76 ? 1.812 -36.844 -22.656 1 98.5 76 TYR A O 1
ATOM 588 N N . ASP A 1 77 ? 2.98 -37.781 -20.969 1 98.38 77 ASP A N 1
ATOM 589 C CA . ASP A 1 77 ? 1.771 -38.062 -20.188 1 98.38 77 ASP A CA 1
ATOM 590 C C . ASP A 1 77 ? 1.32 -36.812 -19.422 1 98.38 77 ASP A C 1
ATOM 592 O O . ASP A 1 77 ? 0.126 -36.5 -19.375 1 98.38 77 ASP A O 1
ATOM 596 N N . TYR A 1 78 ? 2.26 -36.125 -18.812 1 98.75 78 TYR A N 1
ATOM 597 C CA . TYR A 1 78 ? 1.998 -34.938 -18.016 1 98.75 78 TYR A CA 1
ATOM 598 C C . TYR A 1 78 ? 2.943 -33.812 -18.391 1 98.75 78 TYR A C 1
ATOM 600 O O . TYR A 1 78 ? 4.129 -34.031 -18.641 1 98.75 78 TYR A O 1
ATOM 608 N N . VAL A 1 79 ? 2.436 -32.625 -18.5 1 98.81 79 VAL A N 1
ATOM 609 C CA . VAL A 1 79 ? 3.209 -31.375 -18.578 1 98.81 79 VAL A CA 1
ATOM 610 C C . VAL A 1 79 ? 2.934 -30.516 -17.359 1 98.81 79 VAL A C 1
ATOM 612 O O . VAL A 1 79 ? 1.818 -30.031 -17.172 1 98.81 79 VAL A O 1
ATOM 615 N N . VAL A 1 80 ? 3.949 -30.344 -16.516 1 98.75 80 VAL A N 1
ATOM 616 C CA . VAL A 1 80 ? 3.832 -29.625 -15.25 1 98.75 80 VAL A CA 1
ATOM 617 C C . VAL A 1 80 ? 4.391 -28.219 -15.398 1 98.75 80 VAL A C 1
ATOM 619 O O . VAL A 1 80 ? 5.559 -28.047 -15.758 1 98.75 80 VAL A O 1
ATOM 622 N N . LEU A 1 81 ? 3.537 -27.266 -15.18 1 98.38 81 LEU A N 1
ATOM 623 C CA . LEU A 1 81 ? 3.941 -25.875 -15.266 1 98.38 81 LEU A CA 1
ATOM 624 C C . LEU A 1 81 ? 4.148 -25.281 -13.883 1 98.38 81 LEU A C 1
ATOM 626 O O . LEU A 1 81 ? 3.223 -25.25 -13.07 1 98.38 81 LEU A O 1
ATOM 630 N N . THR A 1 82 ? 5.379 -24.781 -13.594 1 96.94 82 THR A N 1
ATOM 631 C CA . THR A 1 82 ? 5.703 -24.25 -12.273 1 96.94 82 THR A CA 1
ATOM 632 C C . THR A 1 82 ? 6.238 -22.828 -12.383 1 96.94 82 THR A C 1
ATOM 634 O O . THR A 1 82 ? 6.879 -22.328 -11.453 1 96.94 82 THR A O 1
ATOM 637 N N . THR A 1 83 ? 6.012 -22.156 -13.508 1 95 83 THR A N 1
ATOM 638 C CA . THR A 1 83 ? 6.441 -20.766 -13.664 1 95 83 THR A CA 1
ATOM 639 C C . THR A 1 83 ? 5.551 -19.828 -12.852 1 95 83 THR A C 1
ATOM 641 O O . THR A 1 83 ? 4.43 -20.188 -12.492 1 95 83 THR A O 1
ATOM 644 N N . LYS A 1 84 ? 6.066 -18.703 -12.578 1 93.12 84 LYS A N 1
ATOM 645 C CA . LYS A 1 84 ? 5.203 -17.656 -12.031 1 93.12 84 LYS A CA 1
ATOM 646 C C . LYS A 1 84 ? 4.105 -17.281 -13.023 1 93.12 84 LYS A C 1
ATOM 648 O O . LYS A 1 84 ? 4.348 -17.234 -14.234 1 93.12 84 LYS A O 1
ATOM 653 N N . ALA A 1 85 ? 2.957 -17 -12.414 1 96.62 85 ALA A N 1
ATOM 654 C CA . ALA A 1 85 ? 1.844 -16.594 -13.266 1 96.62 85 ALA A CA 1
ATOM 655 C C . ALA A 1 85 ? 1.747 -15.07 -13.352 1 96.62 85 ALA A C 1
ATOM 657 O O . ALA A 1 85 ? 1.229 -14.43 -12.438 1 96.62 85 ALA A O 1
ATOM 658 N N . VAL A 1 86 ? 2.189 -14.531 -14.477 1 96.88 86 VAL A N 1
ATOM 659 C CA . VAL A 1 86 ? 2.125 -13.102 -14.773 1 96.88 86 VAL A CA 1
ATOM 660 C C . VAL A 1 86 ? 1.515 -12.891 -16.156 1 96.88 86 VAL A C 1
ATOM 662 O O . VAL A 1 86 ? 2.209 -12.492 -17.094 1 96.88 86 VAL A O 1
ATOM 665 N N . PRO A 1 87 ? 0.266 -13.039 -16.219 1 96.62 87 PRO A N 1
ATOM 666 C CA . PRO A 1 87 ? -0.393 -13.109 -17.531 1 96.62 87 PRO A CA 1
ATOM 667 C C . PRO A 1 87 ? -0.27 -11.812 -18.312 1 96.62 87 PRO A C 1
ATOM 669 O O . PRO A 1 87 ? -0.368 -11.828 -19.547 1 96.62 87 PRO A O 1
ATOM 672 N N . GLU A 1 88 ? -0.059 -10.68 -17.594 1 93.62 88 GLU A N 1
ATOM 673 C CA . GLU A 1 88 ? 0.097 -9.422 -18.312 1 93.62 88 GLU A CA 1
ATOM 674 C C . GLU A 1 88 ? 1.427 -9.375 -19.062 1 93.62 88 GLU A C 1
ATOM 676 O O . GLU A 1 88 ? 1.627 -8.531 -19.938 1 93.62 88 GLU A O 1
ATOM 681 N N . LEU A 1 89 ?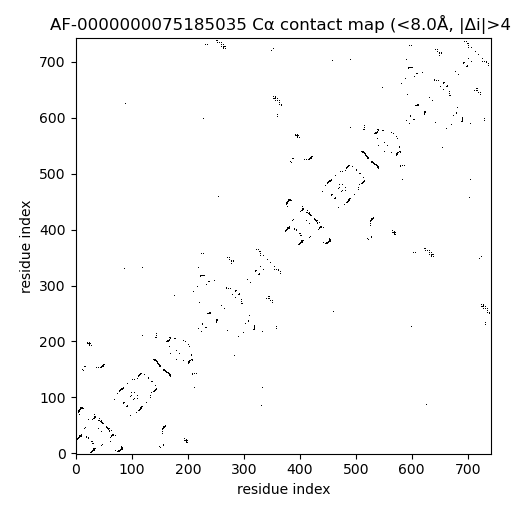 2.311 -10.289 -18.797 1 93.81 89 LEU A N 1
ATOM 682 C CA . LEU A 1 89 ? 3.57 -10.414 -19.516 1 93.81 89 LEU A CA 1
ATOM 683 C C . LEU A 1 89 ? 3.504 -11.555 -20.531 1 93.81 89 LEU A C 1
ATOM 685 O O . LEU A 1 89 ? 3.887 -11.375 -21.703 1 93.81 89 LEU A O 1
ATOM 689 N N . ILE A 1 90 ? 3.143 -12.719 -20.078 1 95.31 90 ILE A N 1
ATOM 690 C CA . ILE A 1 90 ? 3.039 -13.891 -20.953 1 95.31 90 ILE A CA 1
ATOM 691 C C . ILE A 1 90 ? 1.96 -14.828 -20.422 1 95.31 90 ILE A C 1
ATOM 693 O O . ILE A 1 90 ? 1.973 -15.195 -19.25 1 95.31 90 ILE A O 1
ATOM 697 N N . LYS A 1 91 ? 1.022 -15.195 -21.266 1 96.12 91 LYS A N 1
ATOM 698 C CA . LYS A 1 91 ? -0.046 -16.109 -20.875 1 96.12 91 LYS A CA 1
ATOM 699 C C . LYS A 1 91 ? 0.411 -17.562 -20.984 1 96.12 91 LYS A C 1
ATOM 701 O O . LYS A 1 91 ? 1.271 -17.891 -21.812 1 96.12 91 LYS A O 1
ATOM 706 N N . THR A 1 92 ? -0.129 -18.375 -20.219 1 97.75 92 THR A N 1
ATOM 707 C CA . THR A 1 92 ? 0.24 -19.781 -20.125 1 97.75 92 THR A CA 1
ATOM 708 C C . THR A 1 92 ? 0.177 -20.453 -21.5 1 97.75 92 THR A C 1
ATOM 710 O O . THR A 1 92 ? 1.088 -21.188 -21.875 1 97.75 92 THR A O 1
ATOM 713 N N . PRO A 1 93 ? -0.852 -20.156 -22.344 1 97.88 93 PRO A N 1
ATOM 714 C CA . PRO A 1 93 ? -0.889 -20.812 -23.641 1 97.88 93 PRO A CA 1
ATOM 715 C C . PRO A 1 93 ? 0.291 -20.422 -24.531 1 97.88 93 PRO A C 1
ATOM 717 O O . PRO A 1 93 ? 0.75 -21.234 -25.344 1 97.88 93 PRO A O 1
ATOM 720 N N . LYS A 1 94 ? 0.733 -19.219 -24.328 1 97.88 94 LYS A N 1
ATOM 721 C CA . LYS A 1 94 ? 1.895 -18.797 -25.109 1 97.88 94 LYS A CA 1
ATOM 722 C C . LYS A 1 94 ? 3.148 -19.547 -24.688 1 97.88 94 LYS A C 1
ATOM 724 O O . LYS A 1 94 ? 3.967 -19.938 -25.516 1 97.88 94 LYS A O 1
ATOM 729 N N . ILE A 1 95 ? 3.318 -19.812 -23.406 1 97.44 95 ILE A N 1
ATOM 730 C CA . ILE A 1 95 ? 4.434 -20.578 -22.875 1 97.44 95 ILE A CA 1
ATOM 731 C C . ILE A 1 95 ? 4.395 -22 -23.422 1 97.44 95 ILE A C 1
ATOM 733 O O . ILE A 1 95 ? 5.43 -22.578 -23.766 1 97.44 95 ILE A O 1
ATOM 737 N N . LEU A 1 96 ? 3.215 -22.531 -23.578 1 98.19 96 LEU A N 1
ATOM 738 C CA . LEU A 1 96 ? 3.027 -23.938 -23.953 1 98.19 96 LEU A CA 1
ATOM 739 C C . LEU A 1 96 ? 2.646 -24.062 -25.438 1 98.19 96 LEU A C 1
ATOM 741 O O . LEU A 1 96 ? 2.17 -25.109 -25.875 1 98.19 96 LEU A O 1
ATOM 745 N N . GLU A 1 97 ? 2.855 -23 -26.156 1 97.94 97 GLU A N 1
ATOM 746 C CA . GLU A 1 97 ? 2.402 -22.891 -27.547 1 97.94 97 GLU A CA 1
ATOM 747 C C . GLU A 1 97 ? 2.869 -24.094 -28.359 1 97.94 97 GLU A C 1
ATOM 749 O O . GLU A 1 97 ? 2.107 -24.641 -29.172 1 97.94 97 GLU A O 1
ATOM 754 N N . PRO A 1 98 ? 4.082 -24.609 -28.188 1 97.88 98 PRO A N 1
ATOM 755 C CA . PRO A 1 98 ? 4.551 -25.75 -28.984 1 97.88 98 PRO A CA 1
ATOM 756 C C . PRO A 1 98 ? 3.693 -27 -28.797 1 97.88 98 PRO A C 1
ATOM 758 O O . PRO A 1 98 ? 3.598 -27.828 -29.703 1 97.88 98 PRO A O 1
ATOM 761 N N . PHE A 1 99 ? 3.07 -27.109 -27.656 1 97.56 99 PHE A N 1
ATOM 762 C CA . PHE A 1 99 ? 2.219 -28.266 -27.391 1 97.56 99 PHE A CA 1
ATOM 763 C C . PHE A 1 99 ? 0.801 -28.031 -27.891 1 97.56 99 PHE A C 1
ATOM 765 O O . PHE A 1 99 ? 0.021 -28.969 -28.047 1 97.56 99 PHE A O 1
ATOM 772 N N . LEU A 1 100 ? 0.48 -26.703 -28.156 1 97.31 100 LEU A N 1
ATOM 773 C CA . LEU A 1 100 ? -0.887 -26.312 -28.484 1 97.31 100 LEU A CA 1
ATOM 774 C C . LEU A 1 100 ? -1.029 -26.016 -29.969 1 97.31 100 LEU A C 1
ATOM 776 O O . LEU A 1 100 ? -2.012 -25.406 -30.391 1 97.31 100 LEU A O 1
ATOM 780 N N . SER A 1 101 ? -0.046 -26.344 -30.641 1 93.12 101 SER A N 1
ATOM 781 C CA . SER A 1 101 ? -0.042 -26.078 -32.062 1 93.12 101 SER A CA 1
ATOM 782 C C . SER A 1 101 ? 0.438 -27.281 -32.844 1 93.12 101 SER A C 1
ATOM 784 O O . SER A 1 101 ? 0.962 -28.234 -32.281 1 93.12 101 SER A O 1
ATOM 786 N N . ALA A 1 102 ? 0.094 -27.109 -34.156 1 87.94 102 ALA A N 1
ATOM 787 C CA . ALA A 1 102 ? 0.762 -28.062 -35.062 1 87.94 102 ALA A CA 1
ATOM 788 C C . ALA A 1 102 ? 2.27 -27.828 -35.062 1 87.94 102 ALA A C 1
ATOM 790 O O . ALA A 1 102 ? 2.732 -26.703 -34.875 1 87.94 102 ALA A O 1
ATOM 791 N N . PRO A 1 103 ? 3.264 -28.891 -34.969 1 90.44 103 PRO A N 1
ATOM 792 C CA . PRO A 1 103 ? 2.973 -30.266 -35.375 1 90.44 103 PRO A CA 1
ATOM 793 C C . PRO A 1 103 ? 2.668 -31.188 -34.188 1 90.44 103 PRO A C 1
ATOM 795 O O . PRO A 1 103 ? 2.225 -32.312 -34.375 1 90.44 103 PRO A O 1
ATOM 798 N N . TYR A 1 104 ? 2.885 -30.625 -32.938 1 95.69 104 TYR A N 1
ATOM 799 C CA . TYR A 1 104 ? 2.744 -31.516 -31.781 1 95.69 104 TYR A CA 1
ATOM 800 C C . TYR A 1 104 ? 1.337 -32.094 -31.703 1 95.69 104 TYR A C 1
ATOM 802 O O . TYR A 1 104 ? 1.166 -33.312 -31.625 1 95.69 104 TYR A O 1
ATOM 810 N N . SER A 1 105 ? 0.361 -31.234 -31.828 1 93.94 105 SER A N 1
ATOM 811 C CA . SER A 1 105 ? -1.029 -31.641 -31.625 1 93.94 105 SER A CA 1
ATOM 812 C C . SER A 1 105 ? -1.496 -32.594 -32.719 1 93.94 105 SER A C 1
ATOM 814 O O . SER A 1 105 ? -2.482 -33.312 -32.531 1 93.94 105 SER A O 1
ATOM 816 N N . ASP A 1 106 ? -0.802 -32.625 -33.844 1 94.5 106 ASP A N 1
ATOM 817 C CA . ASP A 1 106 ? -1.14 -33.531 -34.906 1 94.5 106 ASP A CA 1
ATOM 818 C C . ASP A 1 106 ? -0.508 -34.906 -34.688 1 94.5 106 ASP A C 1
ATOM 820 O O . ASP A 1 106 ? -1.001 -35.906 -35.188 1 94.5 106 ASP A O 1
ATOM 824 N N . LYS A 1 107 ? 0.522 -34.906 -33.969 1 95.69 107 LYS A N 1
ATOM 825 C CA . LYS A 1 107 ? 1.328 -36.125 -33.875 1 95.69 107 LYS A CA 1
ATOM 826 C C . LYS A 1 107 ? 1.024 -36.875 -32.562 1 95.69 107 LYS A C 1
ATOM 828 O O . LYS A 1 107 ? 1.097 -38.094 -32.5 1 95.69 107 LYS A O 1
ATOM 833 N N . TYR A 1 108 ? 0.767 -36.125 -31.531 1 96 108 TYR A N 1
ATOM 834 C CA . TYR A 1 108 ? 0.609 -36.719 -30.219 1 96 108 TYR A CA 1
ATOM 835 C C . TYR A 1 108 ? -0.706 -36.312 -29.578 1 96 108 TYR A C 1
ATOM 837 O O . TYR A 1 108 ? -1.187 -35.188 -29.812 1 96 108 TYR A O 1
ATOM 845 N N . PRO A 1 109 ? -1.245 -37.219 -28.75 1 95.19 109 PRO A N 1
ATOM 846 C CA . PRO A 1 109 ? -2.359 -36.75 -27.922 1 95.19 109 PRO A CA 1
ATOM 847 C C . PRO A 1 109 ? -1.947 -35.656 -26.953 1 95.19 109 PRO A C 1
ATOM 849 O O . PRO A 1 109 ? -0.806 -35.625 -26.484 1 95.19 109 PRO A O 1
ATOM 852 N N . GLN A 1 110 ? -2.883 -34.75 -26.656 1 96.44 110 GLN A N 1
ATOM 853 C CA . GLN A 1 110 ? -2.611 -33.75 -25.656 1 96.44 110 GLN A CA 1
ATOM 854 C C . GLN A 1 110 ? -2.275 -34.375 -24.312 1 96.44 110 GLN A C 1
ATOM 856 O O . GLN A 1 110 ? -2.949 -35.312 -23.875 1 96.44 110 GLN A O 1
ATOM 861 N N . PRO A 1 111 ? -1.262 -33.938 -23.688 1 97.62 111 PRO A N 1
ATOM 862 C CA . PRO A 1 111 ? -0.972 -34.406 -22.312 1 97.62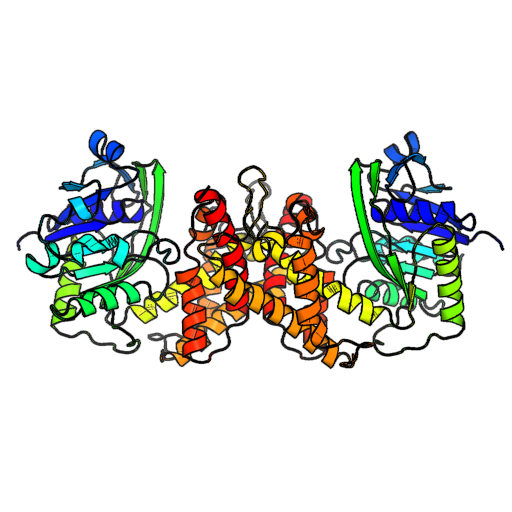 111 PRO A CA 1
ATOM 863 C C . PRO A 1 111 ? -1.963 -33.844 -21.297 1 97.62 111 PRO A C 1
ATOM 865 O O . PRO A 1 111 ? -2.824 -33.031 -21.641 1 97.62 111 PRO A O 1
ATOM 868 N N . VAL A 1 112 ? -1.885 -34.438 -20.062 1 98.44 112 VAL A N 1
ATOM 869 C CA . VAL A 1 112 ? -2.533 -33.781 -18.938 1 98.44 112 VAL A CA 1
ATOM 870 C C . VAL A 1 112 ? -1.654 -32.656 -18.406 1 98.44 112 VAL A C 1
ATOM 872 O O . VAL A 1 112 ? -0.474 -32.875 -18.109 1 98.44 112 VAL A O 1
ATOM 875 N N . TYR A 1 113 ? -2.186 -31.453 -18.406 1 98.69 113 TYR A N 1
ATOM 876 C CA . TYR A 1 113 ? -1.426 -30.312 -17.906 1 98.69 113 TYR A CA 1
ATOM 877 C C . TYR A 1 113 ? -1.623 -30.156 -16.406 1 98.69 113 TYR A C 1
ATOM 879 O O . TYR A 1 113 ? -2.744 -30.266 -15.906 1 98.69 113 TYR A O 1
ATOM 887 N N . VAL A 1 114 ? -0.569 -30 -15.672 1 98.81 114 VAL A N 1
ATOM 888 C CA . VAL A 1 114 ? -0.582 -29.766 -14.234 1 98.81 114 VAL A CA 1
ATOM 889 C C . VAL A 1 114 ? -0.093 -28.344 -13.945 1 98.81 114 VAL A C 1
ATOM 891 O O . VAL A 1 114 ? 1.064 -28.016 -14.211 1 98.81 114 VAL A O 1
ATOM 894 N N . ILE A 1 115 ? -0.95 -27.531 -13.383 1 98.31 115 ILE A N 1
ATOM 895 C CA . ILE A 1 115 ? -0.631 -26.141 -13.141 1 98.31 115 ILE A CA 1
ATOM 896 C C . ILE A 1 115 ? -0.307 -25.922 -11.664 1 98.31 115 ILE A C 1
ATOM 898 O O . ILE A 1 115 ? -1.205 -25.938 -10.82 1 98.31 115 ILE A O 1
ATOM 902 N N . ILE A 1 116 ? 0.964 -25.734 -11.391 1 97.38 116 ILE A N 1
ATOM 903 C CA . ILE A 1 116 ? 1.423 -25.422 -10.039 1 97.38 116 ILE A CA 1
ATOM 904 C C . ILE A 1 116 ? 1.819 -23.953 -9.953 1 97.38 116 ILE A C 1
ATOM 906 O O . ILE A 1 116 ? 3.006 -23.625 -10.016 1 97.38 116 ILE A O 1
ATOM 910 N N . GLN A 1 117 ? 0.853 -23.141 -9.914 1 96.06 117 GLN A N 1
ATOM 911 C CA . GLN A 1 117 ? 0.992 -21.688 -9.852 1 96.06 117 GLN A CA 1
ATOM 912 C C . GLN A 1 117 ? 0.098 -21.094 -8.766 1 96.06 117 GLN A C 1
ATOM 914 O O . GLN A 1 117 ? -0.943 -21.656 -8.43 1 96.06 117 GLN A O 1
ATOM 919 N N . ASN A 1 118 ? 0.521 -20.016 -8.242 1 94 118 ASN A N 1
ATOM 920 C CA . ASN A 1 118 ? -0.309 -19.312 -7.266 1 94 118 ASN A CA 1
ATOM 921 C C . ASN A 1 118 ? -1.423 -18.531 -7.941 1 94 118 ASN A C 1
ATOM 923 O O . ASN A 1 118 ? -1.346 -18.234 -9.141 1 94 118 ASN A O 1
ATOM 927 N N . GLY A 1 119 ? -2.404 -18.281 -7.125 1 96.62 119 GLY A N 1
ATOM 928 C CA . GLY A 1 119 ? -3.469 -17.406 -7.594 1 96.62 119 GLY A CA 1
ATOM 929 C C . GLY A 1 119 ? -4.68 -18.156 -8.109 1 96.62 119 GLY A C 1
ATOM 930 O O . GLY A 1 119 ? -4.785 -19.375 -7.914 1 96.62 119 GLY A O 1
ATOM 931 N N . LEU A 1 120 ? -5.578 -17.438 -8.68 1 97.94 120 LEU A N 1
ATOM 932 C CA . LEU A 1 120 ? -6.848 -17.969 -9.164 1 97.94 120 LEU A CA 1
ATOM 933 C C . LEU A 1 120 ? -6.965 -17.812 -10.672 1 97.94 120 LEU A C 1
ATOM 935 O O . LEU A 1 120 ? -6.348 -16.906 -11.25 1 97.94 120 LEU A O 1
ATOM 939 N N . GLY A 1 121 ? -7.648 -18.672 -11.305 1 97.31 121 GLY A N 1
ATOM 940 C CA . GLY A 1 121 ? -7.977 -18.547 -12.711 1 97.31 121 GLY A CA 1
ATOM 941 C C . GLY A 1 121 ? -6.785 -18.781 -13.625 1 97.31 121 GLY A C 1
ATOM 942 O O . GLY A 1 121 ? -6.852 -18.484 -14.82 1 97.31 121 GLY A O 1
ATOM 943 N N . VAL A 1 122 ? -5.754 -19.328 -13.117 1 98.12 122 VAL A N 1
ATOM 944 C CA . VAL A 1 122 ? -4.52 -19.484 -13.875 1 98.12 122 VAL A CA 1
ATOM 945 C C . VAL A 1 122 ? -4.707 -20.547 -14.953 1 98.12 122 VAL A C 1
ATOM 947 O O . VAL A 1 122 ? -3.916 -20.641 -15.891 1 98.12 122 VAL A O 1
ATOM 950 N N . GLU A 1 123 ? -5.805 -21.328 -14.891 1 98.25 123 GLU A N 1
ATOM 951 C CA . GLU A 1 123 ? -6.051 -22.438 -15.805 1 98.25 123 GLU A CA 1
ATOM 952 C C . GLU A 1 123 ? -6.867 -22 -17.016 1 98.25 123 GLU A C 1
ATOM 954 O O . GLU A 1 123 ? -6.887 -22.672 -18.047 1 98.25 123 GLU A O 1
ATOM 959 N N . VAL A 1 124 ? -7.52 -20.812 -16.891 1 98.12 124 VAL A N 1
ATOM 960 C CA . VAL A 1 124 ? -8.609 -20.438 -17.781 1 98.12 124 VAL A CA 1
ATOM 961 C C . VAL A 1 124 ? -8.086 -20.297 -19.219 1 98.12 124 VAL A C 1
ATOM 963 O O . VAL A 1 124 ? -8.648 -20.891 -20.141 1 98.12 124 VAL A O 1
ATOM 966 N N . ASP A 1 125 ? -7.004 -19.578 -19.391 1 98.06 125 ASP A N 1
ATOM 967 C CA . ASP A 1 125 ? -6.477 -19.344 -20.734 1 98.06 125 ASP A CA 1
ATOM 968 C C . ASP A 1 125 ? -6.02 -20.656 -21.359 1 98.06 125 ASP A C 1
ATOM 970 O O . ASP A 1 125 ? -6.238 -20.891 -22.547 1 98.06 125 ASP A O 1
ATOM 974 N N . LEU A 1 126 ? -5.371 -21.5 -20.562 1 98.31 126 LEU A N 1
ATOM 975 C CA . LEU A 1 126 ? -4.914 -22.797 -21.062 1 98.31 126 LEU A CA 1
ATOM 976 C C . LEU A 1 126 ? -6.094 -23.672 -21.438 1 98.31 126 LEU A C 1
ATOM 978 O O . LEU A 1 126 ? -6.074 -24.344 -22.484 1 98.31 126 LEU A O 1
ATOM 982 N N . TYR A 1 127 ? -7.113 -23.672 -20.594 1 98.31 127 TYR A N 1
ATOM 983 C CA . TYR A 1 127 ? -8.328 -24.422 -20.875 1 98.31 127 TYR A CA 1
ATOM 984 C C . TYR A 1 127 ? -8.914 -24.047 -22.219 1 98.31 127 TYR A C 1
ATOM 986 O O . TYR A 1 127 ? -9.203 -24.922 -23.047 1 98.31 127 TYR A O 1
ATOM 994 N N . ASN A 1 128 ? -9.07 -22.781 -22.438 1 98.06 128 ASN A N 1
ATOM 995 C CA . ASN A 1 128 ? -9.641 -22.281 -23.688 1 98.06 128 ASN A CA 1
ATOM 996 C C . ASN A 1 128 ? -8.773 -22.641 -24.891 1 98.06 128 ASN A C 1
ATOM 998 O O . ASN A 1 128 ? -9.281 -22.969 -25.953 1 98.06 128 ASN A O 1
ATOM 1002 N N . ALA A 1 129 ? -7.461 -22.547 -24.688 1 97.88 129 ALA A N 1
ATOM 1003 C CA . ALA A 1 129 ? -6.535 -22.859 -25.766 1 97.88 129 ALA A CA 1
ATOM 1004 C C . ALA A 1 129 ? -6.625 -24.328 -26.156 1 97.88 129 ALA A C 1
ATOM 1006 O O . ALA A 1 129 ? -6.648 -24.672 -27.344 1 97.88 129 ALA A O 1
ATOM 1007 N N . ILE A 1 130 ? -6.656 -25.234 -25.172 1 97.75 130 ILE A N 1
ATOM 1008 C CA . ILE A 1 130 ? -6.754 -26.672 -25.438 1 97.75 130 ILE A CA 1
ATOM 1009 C C . ILE A 1 130 ? -8.086 -26.984 -26.125 1 97.75 130 ILE A C 1
ATOM 1011 O O . ILE A 1 130 ? -8.133 -27.734 -27.094 1 97.75 130 ILE A O 1
ATOM 1015 N N . LYS A 1 131 ? -9.117 -26.375 -25.562 1 97 131 LYS A N 1
ATOM 1016 C CA . LYS A 1 131 ? -10.453 -26.578 -26.125 1 97 131 LYS A CA 1
ATOM 1017 C C . LYS A 1 131 ? -10.5 -26.188 -27.594 1 97 131 LYS A C 1
ATOM 1019 O O . LYS A 1 131 ? -11.133 -26.875 -28.406 1 97 131 LYS A O 1
ATOM 1024 N N . SER A 1 132 ? -9.836 -25.156 -27.938 1 96.19 132 SER A N 1
ATOM 1025 C CA . SER A 1 132 ? -9.859 -24.609 -29.297 1 96.19 132 SER A CA 1
ATOM 1026 C C . SER A 1 132 ? -9.18 -25.547 -30.281 1 96.19 132 SER A C 1
ATOM 1028 O O . SER A 1 132 ? -9.406 -25.469 -31.484 1 96.19 132 SER A O 1
ATOM 1030 N N . LEU A 1 133 ? -8.32 -26.453 -29.781 1 95.38 133 LEU A N 1
ATOM 1031 C CA . LEU A 1 133 ? -7.66 -27.422 -30.641 1 95.38 133 LEU A CA 1
ATOM 1032 C C . LEU A 1 133 ? -8.664 -28.406 -31.234 1 95.38 133 LEU A C 1
ATOM 1034 O O . LEU A 1 133 ? -8.414 -29 -32.281 1 95.38 133 LEU A O 1
ATOM 1038 N N . GLY A 1 134 ? -9.805 -28.641 -30.516 1 93.31 134 GLY A N 1
ATOM 1039 C CA . GLY A 1 134 ? -10.852 -29.531 -30.984 1 93.31 134 GLY A CA 1
ATOM 1040 C C . GLY A 1 134 ? -10.445 -31 -30.953 1 93.31 134 GLY A C 1
ATOM 1041 O O . GLY A 1 134 ? -10.914 -31.797 -31.766 1 93.31 134 GLY A O 1
ATOM 1042 N N . LYS A 1 135 ? -9.484 -31.359 -30.109 1 91.88 135 LYS A N 1
ATOM 1043 C CA . LYS A 1 135 ? -8.961 -32.719 -30.078 1 91.88 135 LYS A CA 1
ATOM 1044 C C . LYS A 1 135 ? -9.32 -33.438 -28.766 1 91.88 135 LYS A C 1
ATOM 1046 O O . LYS A 1 135 ? -8.508 -34.156 -28.219 1 91.88 135 LYS A O 1
ATOM 1051 N N . GLY A 1 136 ? -10.547 -33.094 -28.188 1 89.5 136 GLY A N 1
ATOM 1052 C CA . GLY A 1 136 ? -10.984 -33.688 -26.938 1 89.5 136 GLY A CA 1
ATOM 1053 C C . GLY A 1 136 ? -11.102 -32.688 -25.812 1 89.5 136 GLY A C 1
ATOM 1054 O O . GLY A 1 136 ? -10.75 -31.531 -25.969 1 89.5 136 GLY A O 1
ATOM 1055 N N . PRO A 1 137 ? -11.594 -33.188 -24.703 1 93.25 137 PRO A N 1
ATOM 1056 C CA . PRO A 1 137 ? -11.742 -32.281 -23.578 1 93.25 137 PRO A CA 1
ATOM 1057 C C . PRO A 1 137 ? -10.414 -31.891 -22.938 1 93.25 137 PRO A C 1
ATOM 1059 O O . PRO A 1 137 ? -9.508 -32.719 -22.844 1 93.25 137 PRO A O 1
ATOM 1062 N N . PRO A 1 138 ? -10.297 -30.641 -22.609 1 96.69 138 PRO A N 1
ATOM 1063 C CA . PRO A 1 138 ? -9.078 -30.234 -21.906 1 96.69 138 PRO A CA 1
ATOM 1064 C C . PRO A 1 138 ? -8.891 -30.969 -20.578 1 96.69 138 PRO A C 1
ATOM 1066 O O . PRO A 1 138 ? -9.836 -31.094 -19.797 1 96.69 138 PRO A O 1
ATOM 1069 N N . ARG A 1 139 ? -7.777 -31.578 -20.375 1 97.81 139 ARG A N 1
ATOM 1070 C CA . ARG A 1 139 ? -7.414 -32.219 -19.125 1 97.81 139 ARG A CA 1
ATOM 1071 C C . ARG A 1 139 ? -6.355 -31.422 -18.375 1 97.81 139 ARG A C 1
ATOM 1073 O O . ARG A 1 139 ? -5.172 -31.484 -18.719 1 97.81 139 ARG A O 1
ATOM 1080 N N . ILE A 1 140 ? -6.82 -30.688 -17.359 1 98.75 140 ILE A N 1
ATOM 1081 C CA . ILE A 1 140 ? -5.945 -29.844 -16.547 1 98.75 140 ILE A CA 1
ATOM 1082 C C . ILE A 1 140 ? -6.078 -30.203 -15.078 1 98.75 140 ILE A C 1
ATOM 1084 O O . ILE A 1 140 ? -7.188 -30.312 -14.555 1 98.75 140 ILE A O 1
ATOM 1088 N N . ILE A 1 141 ? -4.973 -30.516 -14.477 1 98.81 141 ILE A N 1
ATOM 1089 C CA . ILE A 1 141 ? -4.895 -30.656 -13.031 1 98.81 141 ILE A CA 1
ATOM 1090 C C . ILE A 1 141 ? -4.457 -29.328 -12.414 1 98.81 141 ILE A C 1
ATOM 1092 O O . ILE A 1 141 ? -3.428 -28.766 -12.797 1 98.81 141 ILE A O 1
ATOM 1096 N N . SER A 1 142 ? -5.301 -28.766 -11.562 1 98.44 142 SER A N 1
ATOM 1097 C CA . SER A 1 142 ? -4.941 -27.594 -10.773 1 98.44 142 SER A CA 1
ATOM 1098 C C . SER A 1 142 ? -4.348 -28 -9.43 1 98.44 142 SER A C 1
ATOM 1100 O O . SER A 1 142 ? -4.543 -29.125 -8.969 1 98.44 142 SER A O 1
ATOM 1102 N N . ALA A 1 143 ? -3.572 -27.047 -8.875 1 98.12 143 ALA A N 1
ATOM 1103 C CA . ALA A 1 143 ? -2.869 -27.422 -7.648 1 98.12 143 ALA A CA 1
ATOM 1104 C C . ALA A 1 143 ? -2.783 -26.25 -6.676 1 98.12 143 ALA A C 1
ATOM 1106 O O . ALA A 1 143 ? -2.699 -25.094 -7.098 1 98.12 143 ALA A O 1
ATOM 1107 N N . ALA A 1 144 ? -2.895 -26.516 -5.418 1 96.5 144 ALA A N 1
ATOM 1108 C CA . ALA A 1 144 ? -2.498 -25.656 -4.301 1 96.5 144 ALA A CA 1
ATOM 1109 C C . ALA A 1 144 ? -1.303 -26.25 -3.559 1 96.5 144 ALA A C 1
ATOM 1111 O O . ALA A 1 144 ? -1.4 -27.328 -2.967 1 96.5 144 ALA A O 1
ATOM 1112 N N . VAL A 1 145 ? -0.181 -25.531 -3.602 1 95.31 145 VAL A N 1
ATOM 1113 C CA . VAL A 1 145 ? 1.047 -26.125 -3.084 1 95.31 145 VAL A CA 1
ATOM 1114 C C . VAL A 1 145 ? 1.57 -25.297 -1.912 1 95.31 145 VAL A C 1
ATOM 1116 O O . VAL A 1 145 ? 1.678 -24.078 -2.006 1 95.31 145 VAL A O 1
ATOM 1119 N N . PHE A 1 146 ? 1.77 -25.906 -0.804 1 91.38 146 PHE A N 1
ATOM 1120 C CA . PHE A 1 146 ? 2.527 -25.359 0.317 1 91.38 146 PHE A CA 1
ATOM 1121 C C . PHE A 1 146 ? 3.943 -25.922 0.335 1 91.38 146 PHE A C 1
ATOM 1123 O O . PHE A 1 146 ? 4.137 -27.125 0.476 1 91.38 146 PHE A O 1
ATOM 1130 N N . ILE A 1 147 ? 4.871 -25.094 0.095 1 92.31 147 ILE A N 1
ATOM 1131 C CA . ILE A 1 147 ? 6.266 -25.516 -0.001 1 92.31 147 ILE A CA 1
ATOM 1132 C C . ILE A 1 147 ? 7.18 -24.344 0.36 1 92.31 147 ILE A C 1
ATOM 1134 O O . ILE A 1 147 ? 6.859 -23.188 0.08 1 92.31 147 ILE A O 1
ATOM 1138 N N . ALA A 1 148 ? 8.203 -24.625 1.141 1 87.94 148 ALA A N 1
ATOM 1139 C CA . ALA A 1 148 ? 9.234 -23.641 1.429 1 87.94 148 ALA A CA 1
ATOM 1140 C C . ALA A 1 148 ? 10.5 -23.906 0.614 1 87.94 148 ALA A C 1
ATOM 1142 O O . ALA A 1 148 ? 11.234 -24.859 0.899 1 87.94 148 ALA A O 1
ATOM 1143 N N . THR A 1 149 ? 10.695 -23.109 -0.463 1 91.56 149 THR A N 1
ATOM 1144 C CA . THR A 1 149 ? 11.859 -23.312 -1.312 1 91.56 149 THR A CA 1
ATOM 1145 C C . THR A 1 149 ? 12.281 -22.016 -1.99 1 91.56 149 THR A C 1
ATOM 1147 O O . THR A 1 149 ? 11.469 -21.109 -2.174 1 91.56 149 THR A O 1
ATOM 1150 N N . ASN A 1 150 ? 13.562 -21.922 -2.199 1 88.38 150 ASN A N 1
ATOM 1151 C CA . ASN A 1 150 ? 14.141 -20.766 -2.863 1 88.38 150 ASN A CA 1
ATOM 1152 C C . ASN A 1 150 ? 15.398 -21.125 -3.646 1 88.38 150 ASN A C 1
ATOM 1154 O O . ASN A 1 150 ? 16.031 -22.141 -3.357 1 88.38 150 ASN A O 1
ATOM 1158 N N . LEU A 1 151 ? 15.688 -20.328 -4.676 1 90.81 151 LEU A N 1
ATOM 1159 C CA . LEU A 1 151 ? 16.969 -20.469 -5.363 1 90.81 151 LEU A CA 1
ATOM 1160 C C . LEU A 1 151 ? 18.047 -19.656 -4.676 1 90.81 151 LEU A C 1
ATOM 1162 O O . LEU A 1 151 ? 17.969 -18.422 -4.633 1 90.81 151 LEU A O 1
ATOM 1166 N N . LEU A 1 152 ? 19.031 -20.266 -4.121 1 92.25 152 LEU A N 1
ATOM 1167 C CA . LEU A 1 152 ? 20.188 -19.578 -3.561 1 92.25 152 LEU A CA 1
ATOM 1168 C C . LEU A 1 152 ? 21.109 -19.094 -4.668 1 92.25 152 LEU A C 1
ATOM 1170 O O . LEU A 1 152 ? 21.812 -18.094 -4.504 1 92.25 152 LEU A O 1
ATOM 1174 N N . ALA A 1 153 ? 21.172 -19.844 -5.703 1 93 153 ALA A N 1
ATOM 1175 C CA . ALA A 1 153 ? 21.859 -19.594 -6.973 1 93 153 ALA A CA 1
ATOM 1176 C C . ALA A 1 153 ? 21.094 -20.203 -8.141 1 93 153 ALA A C 1
ATOM 1178 O O . ALA A 1 153 ? 20.125 -20.953 -7.934 1 93 153 ALA A O 1
ATOM 1179 N N . PRO A 1 154 ? 21.484 -19.891 -9.328 1 93.25 154 PRO A N 1
ATOM 1180 C CA . PRO A 1 154 ? 20.688 -20.344 -10.477 1 93.25 154 PRO A CA 1
ATOM 1181 C C . PRO A 1 154 ? 20.578 -21.875 -10.547 1 93.25 154 PRO A C 1
ATOM 1183 O O . PRO A 1 154 ? 19.672 -22.406 -11.172 1 93.25 154 PRO A O 1
ATOM 1186 N N . ASN A 1 155 ? 21.547 -22.594 -9.953 1 97 155 ASN A N 1
ATOM 1187 C CA . ASN A 1 155 ? 21.5 -24.047 -9.969 1 97 155 ASN A CA 1
ATOM 1188 C C . ASN A 1 155 ? 21.562 -24.641 -8.555 1 97 155 ASN A C 1
ATOM 1190 O O . ASN A 1 155 ? 21.984 -25.781 -8.367 1 97 155 ASN A O 1
ATOM 1194 N N . VAL A 1 156 ? 21.25 -23.844 -7.547 1 97.5 156 VAL A N 1
ATOM 1195 C CA . VAL A 1 156 ? 21.234 -24.297 -6.16 1 97.5 156 VAL A CA 1
ATOM 1196 C C . VAL A 1 156 ? 19.875 -24 -5.531 1 97.5 156 VAL A C 1
ATOM 1198 O O . VAL A 1 156 ? 19.484 -22.844 -5.402 1 97.5 156 VAL A O 1
ATOM 1201 N N . VAL A 1 157 ? 19.234 -25.094 -5.098 1 96.88 157 VAL A N 1
ATOM 1202 C CA . VAL A 1 157 ? 17.891 -24.984 -4.539 1 96.88 157 VAL A CA 1
ATOM 1203 C C . VAL A 1 157 ? 17.922 -25.281 -3.039 1 96.88 157 VAL A C 1
ATOM 1205 O O . VAL A 1 157 ? 18.453 -26.312 -2.615 1 96.88 157 VAL A O 1
ATOM 1208 N N . GLN A 1 158 ? 17.453 -24.328 -2.287 1 96.25 158 GLN A N 1
ATOM 1209 C CA . GLN A 1 158 ? 17.172 -24.578 -0.877 1 96.25 158 GLN A CA 1
ATOM 1210 C C . GLN A 1 158 ? 15.719 -25 -0.672 1 96.25 158 GLN A C 1
ATOM 1212 O O . GLN A 1 158 ? 14.805 -24.344 -1.186 1 96.25 158 GLN A O 1
ATOM 1217 N N . HIS A 1 159 ? 15.539 -26.094 -0.059 1 96.06 159 HIS A N 1
ATOM 1218 C CA . HIS A 1 159 ? 14.211 -26.625 0.205 1 96.06 159 HIS A CA 1
ATOM 1219 C C . HIS A 1 159 ? 14.031 -26.953 1.683 1 96.06 159 HIS A C 1
ATOM 1221 O O . HIS A 1 159 ? 14.93 -27.516 2.309 1 96.06 159 HIS A O 1
ATOM 1227 N N . GLY A 1 160 ? 12.922 -26.609 2.227 1 93.19 160 GLY A N 1
ATOM 1228 C CA . GLY A 1 160 ? 12.633 -26.859 3.629 1 93.19 160 GLY A CA 1
ATOM 1229 C C . GLY A 1 160 ? 12.258 -28.297 3.908 1 93.19 160 GLY A C 1
ATOM 1230 O O . GLY A 1 160 ? 12.766 -29.219 3.258 1 93.19 160 GLY A O 1
ATOM 1231 N N . ALA A 1 161 ? 11.336 -28.406 4.961 1 93.38 161 ALA A N 1
ATOM 1232 C CA . ALA A 1 161 ? 11.086 -29.75 5.496 1 93.38 161 ALA A CA 1
ATOM 1233 C C . ALA A 1 161 ? 9.773 -30.312 4.977 1 93.38 161 ALA A C 1
ATOM 1235 O O . ALA A 1 161 ? 9.359 -31.406 5.371 1 93.38 161 ALA A O 1
ATOM 1236 N N . PHE A 1 162 ? 9.148 -29.531 4.027 1 93.19 162 PHE A N 1
ATOM 1237 C CA . PHE A 1 162 ? 7.855 -30.047 3.609 1 93.19 162 PHE A CA 1
ATOM 1238 C C . PHE A 1 162 ? 7.516 -29.594 2.195 1 93.19 162 PHE A C 1
ATOM 1240 O O . PHE A 1 162 ? 8.094 -28.625 1.7 1 93.19 162 PHE A O 1
ATOM 1247 N N . ASP A 1 163 ? 6.73 -30.328 1.526 1 95.19 163 ASP A N 1
ATOM 1248 C CA . ASP A 1 163 ? 5.93 -30.016 0.348 1 95.19 163 ASP A CA 1
ATOM 1249 C C . ASP A 1 163 ? 4.57 -30.703 0.409 1 95.19 163 ASP A C 1
ATOM 1251 O O . ASP A 1 163 ? 4.488 -31.922 0.597 1 95.19 163 ASP A O 1
ATOM 1255 N N . ARG A 1 164 ? 3.529 -29.969 0.317 1 97 164 ARG A N 1
ATOM 1256 C CA . ARG A 1 164 ? 2.17 -30.5 0.451 1 97 164 ARG A CA 1
ATOM 1257 C C . ARG A 1 164 ? 1.282 -30 -0.686 1 97 164 ARG A C 1
ATOM 1259 O O . ARG A 1 164 ? 0.486 -29.078 -0.504 1 97 164 ARG A O 1
ATOM 1266 N N . PRO A 1 165 ? 1.397 -30.672 -1.833 1 97.56 165 PRO A N 1
ATOM 1267 C CA . PRO A 1 165 ? 0.491 -30.312 -2.922 1 97.56 165 PRO A CA 1
ATOM 1268 C C . PRO A 1 165 ? -0.902 -30.922 -2.762 1 97.56 165 PRO A C 1
ATOM 1270 O O . PRO A 1 165 ? -1.032 -32.062 -2.344 1 97.56 165 PRO A O 1
ATOM 1273 N N . THR A 1 166 ? -1.871 -30.141 -2.98 1 98.31 166 THR A N 1
ATOM 1274 C CA . THR A 1 166 ? -3.242 -30.578 -3.188 1 98.31 166 THR A CA 1
ATOM 1275 C C . THR A 1 166 ? -3.629 -30.469 -4.66 1 98.31 166 THR A C 1
ATOM 1277 O O . THR A 1 166 ? -3.49 -29.406 -5.266 1 98.31 166 THR A O 1
ATOM 1280 N N . LEU A 1 167 ? -4.07 -31.625 -5.227 1 98.75 167 LEU A N 1
ATOM 1281 C CA . LEU A 1 167 ? -4.367 -31.672 -6.652 1 98.75 167 LEU A CA 1
ATOM 1282 C C . LEU A 1 167 ? -5.84 -31.984 -6.887 1 98.75 167 LEU A C 1
ATOM 1284 O O . LEU A 1 167 ? -6.438 -32.781 -6.145 1 98.75 167 LEU A O 1
ATOM 1288 N N . GLY A 1 168 ? -6.375 -31.438 -7.84 1 98.75 168 GLY A N 1
ATOM 1289 C CA . GLY A 1 168 ? -7.707 -31.719 -8.352 1 98.75 168 GLY A CA 1
ATOM 1290 C C . GLY A 1 168 ? -7.883 -31.344 -9.805 1 98.75 168 GLY A C 1
ATOM 1291 O O . GLY A 1 168 ? -7.141 -30.516 -10.336 1 98.75 168 GLY A O 1
ATOM 1292 N N . MET A 1 169 ? -8.859 -32 -10.477 1 98.62 169 MET A N 1
ATOM 1293 C CA . MET A 1 169 ? -9.148 -31.641 -11.859 1 98.62 169 MET A CA 1
ATOM 1294 C C . MET A 1 169 ? -9.781 -30.25 -11.945 1 98.62 169 MET A C 1
ATOM 1296 O O . MET A 1 169 ? -10.641 -29.906 -11.133 1 98.62 169 MET A O 1
ATOM 1300 N N . TYR A 1 170 ? -9.273 -29.469 -12.844 1 98.44 170 TYR A N 1
ATOM 1301 C CA . TYR A 1 170 ? -9.898 -28.172 -13.086 1 98.44 170 TYR A CA 1
ATOM 1302 C C . TYR A 1 170 ? -11.18 -28.328 -13.891 1 98.44 170 TYR A C 1
ATOM 1304 O O . TYR A 1 170 ? -11.227 -29.078 -14.867 1 98.44 170 TYR A O 1
ATOM 1312 N N . ARG A 1 171 ? -12.188 -27.672 -13.406 1 97.06 171 ARG A N 1
ATOM 1313 C CA . ARG A 1 171 ? -13.469 -27.625 -14.102 1 97.06 171 ARG A CA 1
ATOM 1314 C C . ARG A 1 171 ? -13.859 -26.203 -14.445 1 97.06 171 ARG A C 1
ATOM 1316 O O . ARG A 1 171 ? -14.172 -25.406 -13.555 1 97.06 171 ARG A O 1
ATOM 1323 N N . TYR A 1 172 ? -13.883 -25.891 -15.734 1 96.19 172 TYR A N 1
ATOM 1324 C CA . TYR A 1 172 ? -14.141 -24.531 -16.203 1 96.19 172 TYR A CA 1
ATOM 1325 C C . TYR A 1 172 ? -15.523 -24.047 -15.781 1 96.19 172 TYR A C 1
ATOM 1327 O O . TYR A 1 172 ? -16.531 -24.688 -16.125 1 96.19 172 TYR A O 1
ATOM 1335 N N . ARG A 1 173 ? -15.609 -22.969 -14.969 1 91.88 173 ARG A N 1
ATOM 1336 C CA . ARG A 1 173 ? -16.812 -22.281 -14.523 1 91.88 173 ARG A CA 1
ATOM 1337 C C . ARG A 1 173 ? -17.688 -23.203 -13.672 1 91.88 173 ARG A C 1
ATOM 1339 O O . ARG A 1 173 ? -18.906 -23.062 -13.633 1 91.88 173 ARG A O 1
ATOM 1346 N N . ASP A 1 174 ? -17.109 -24.203 -13.133 1 95.38 174 ASP A N 1
ATOM 1347 C CA . ASP A 1 174 ? -17.734 -25.125 -12.188 1 95.38 174 ASP A CA 1
ATOM 1348 C C . ASP A 1 174 ? -16.953 -25.172 -10.875 1 95.38 174 ASP A C 1
ATOM 1350 O O . ASP A 1 174 ? -15.875 -25.75 -10.812 1 95.38 174 ASP A O 1
ATOM 1354 N N . PHE A 1 175 ? -17.578 -24.578 -9.844 1 94.19 175 PHE A N 1
ATOM 1355 C CA . PHE A 1 175 ? -16.891 -24.391 -8.578 1 94.19 175 PHE A CA 1
ATOM 1356 C C . PHE A 1 175 ? -17.469 -25.312 -7.508 1 94.19 175 PHE A C 1
ATOM 1358 O O . PHE A 1 175 ? -16.969 -25.359 -6.379 1 94.19 175 PHE A O 1
ATOM 1365 N N . THR A 1 176 ? -18.484 -26.141 -7.871 1 92.88 176 THR A N 1
ATOM 1366 C CA . THR A 1 176 ? -19.25 -26.734 -6.785 1 92.88 176 THR A CA 1
ATOM 1367 C C . THR A 1 176 ? -19.328 -28.25 -6.941 1 92.88 176 THR A C 1
ATOM 1369 O O . THR A 1 176 ? -19.781 -28.953 -6.039 1 92.88 176 THR A O 1
ATOM 1372 N N . THR A 1 177 ? -18.891 -28.781 -8.078 1 95 177 THR A N 1
ATOM 1373 C CA . THR A 1 177 ? -18.891 -30.234 -8.242 1 95 177 THR A CA 1
ATOM 1374 C C . THR A 1 177 ? -17.938 -30.891 -7.25 1 95 177 THR A C 1
ATOM 1376 O O . THR A 1 177 ? -16.75 -30.531 -7.184 1 95 177 THR A O 1
ATOM 1379 N N . MET A 1 178 ? -18.422 -31.875 -6.531 1 94.06 178 MET A N 1
ATOM 1380 C CA . MET A 1 178 ? -17.656 -32.438 -5.426 1 94.06 178 MET A CA 1
ATOM 1381 C C . MET A 1 178 ? -17.312 -33.906 -5.699 1 94.06 178 MET A C 1
ATOM 1383 O O . MET A 1 178 ? -16.828 -34.625 -4.812 1 94.06 178 MET A O 1
ATOM 1387 N N . VAL A 1 179 ? -17.562 -34.406 -6.883 1 96.56 179 VAL A N 1
ATOM 1388 C CA . VAL A 1 179 ? -17.297 -35.781 -7.223 1 96.56 179 VAL A CA 1
ATOM 1389 C C . VAL A 1 179 ? -16.547 -35.875 -8.547 1 96.56 179 VAL A C 1
ATOM 1391 O O . VAL A 1 179 ? -16.891 -35.188 -9.508 1 96.56 179 VAL A O 1
ATOM 1394 N N . ASN A 1 180 ? -15.531 -36.625 -8.531 1 97.75 180 ASN A N 1
ATOM 1395 C CA . ASN A 1 180 ? -14.797 -36.875 -9.766 1 97.75 180 ASN A CA 1
ATOM 1396 C C . ASN A 1 180 ? -15.469 -37.938 -10.609 1 97.75 180 ASN A C 1
ATOM 1398 O O . ASN A 1 180 ? -16.062 -38.875 -10.078 1 97.75 180 ASN A O 1
ATOM 1402 N N . THR A 1 181 ? -15.391 -37.812 -11.922 1 97.44 181 THR A N 1
ATOM 1403 C CA . THR A 1 181 ? -15.695 -38.969 -12.789 1 97.44 181 THR A CA 1
ATOM 1404 C C . THR A 1 181 ? -14.641 -40.062 -12.641 1 97.44 181 THR A C 1
ATOM 1406 O O . THR A 1 181 ? -13.578 -39.812 -12.07 1 97.44 181 THR A O 1
ATOM 1409 N N . SER A 1 182 ? -14.93 -41.188 -13.148 1 97.75 182 SER A N 1
ATOM 1410 C CA . SER A 1 182 ? -13.969 -42.312 -13.109 1 97.75 182 SER A CA 1
ATOM 1411 C C . SER A 1 182 ? -12.688 -41.938 -13.844 1 97.75 182 SER A C 1
ATOM 1413 O O . SER A 1 182 ? -11.586 -42.281 -13.391 1 97.75 182 SER A O 1
ATOM 1415 N N . GLU A 1 183 ? -12.805 -41.25 -14.891 1 96.94 183 GLU A N 1
ATOM 1416 C CA . GLU A 1 183 ? -11.641 -40.844 -15.672 1 96.94 183 GLU A CA 1
ATOM 1417 C C . GLU A 1 183 ? -10.797 -39.844 -14.898 1 96.94 183 GLU A C 1
ATOM 1419 O O . GLU A 1 183 ? -9.562 -39.938 -14.883 1 96.94 183 GLU A O 1
ATOM 1424 N N . GLU A 1 184 ? -11.477 -38.906 -14.289 1 97.75 184 GLU A N 1
ATOM 1425 C CA . GLU A 1 184 ? -10.781 -37.906 -13.484 1 97.75 184 GLU A CA 1
ATOM 1426 C C . GLU A 1 184 ? -10.031 -38.531 -12.32 1 97.75 184 GLU A C 1
ATOM 1428 O O . GLU A 1 184 ? -8.883 -38.188 -12.047 1 97.75 184 GLU A O 1
ATOM 1433 N N . ASP A 1 185 ? -10.688 -39.438 -11.703 1 97.88 185 ASP A N 1
ATOM 1434 C CA . ASP A 1 185 ? -10.07 -40.156 -10.586 1 97.88 185 ASP A CA 1
ATOM 1435 C C . ASP A 1 185 ? -8.836 -40.938 -11.047 1 97.88 185 ASP A C 1
ATOM 1437 O O . ASP A 1 185 ? -7.824 -40.969 -10.344 1 97.88 185 ASP A O 1
ATOM 1441 N N . THR A 1 186 ? -8.953 -41.562 -12.148 1 98.12 186 THR A N 1
ATOM 1442 C CA . THR A 1 186 ? -7.844 -42.344 -12.68 1 98.12 186 THR A CA 1
ATOM 1443 C C . THR A 1 186 ? -6.633 -41.438 -12.938 1 98.12 186 THR A C 1
ATOM 1445 O O . THR A 1 186 ? -5.512 -41.781 -12.562 1 98.12 186 THR A O 1
ATOM 1448 N N . ILE A 1 187 ? -6.84 -40.312 -13.516 1 98.19 187 ILE A N 1
ATOM 1449 C CA . ILE A 1 187 ? -5.77 -39.375 -13.82 1 98.19 187 ILE A CA 1
ATOM 1450 C C . ILE A 1 187 ? -5.125 -38.875 -12.523 1 98.19 187 ILE A C 1
ATOM 1452 O O . ILE A 1 187 ? -3.9 -38.906 -12.391 1 98.19 187 ILE A O 1
ATOM 1456 N N . LEU A 1 188 ? -5.949 -38.5 -11.555 1 98.75 188 LEU A N 1
ATOM 1457 C CA . LEU A 1 188 ? -5.465 -37.938 -10.297 1 98.75 188 LEU A CA 1
ATOM 1458 C C . LEU A 1 188 ? -4.703 -39 -9.5 1 98.75 188 LEU A C 1
ATOM 1460 O O . LEU A 1 188 ? -3.66 -38.688 -8.906 1 98.75 188 LEU A O 1
ATOM 1464 N N . ARG A 1 189 ? -5.195 -40.188 -9.492 1 98.25 189 ARG A N 1
ATOM 1465 C CA . ARG A 1 189 ? -4.535 -41.25 -8.75 1 98.25 189 ARG A CA 1
ATOM 1466 C C . ARG A 1 189 ? -3.201 -41.625 -9.391 1 98.25 189 ARG A C 1
ATOM 1468 O O . ARG A 1 189 ? -2.248 -41.969 -8.688 1 98.25 189 ARG A O 1
ATOM 1475 N N . ASP A 1 190 ? -3.199 -41.562 -10.648 1 98.38 190 ASP A N 1
ATOM 1476 C CA . ASP A 1 190 ? -1.963 -41.844 -11.367 1 98.38 190 ASP A CA 1
ATOM 1477 C C . ASP A 1 190 ? -0.854 -40.875 -10.969 1 98.38 190 ASP A C 1
ATOM 1479 O O . ASP A 1 190 ? 0.174 -41.281 -10.422 1 98.38 190 ASP A O 1
ATOM 1483 N N . ILE A 1 191 ? -1.061 -39.594 -11.117 1 98.56 191 ILE A N 1
ATOM 1484 C CA . ILE A 1 191 ? -0.031 -38.625 -10.82 1 98.56 191 ILE A CA 1
ATOM 1485 C C . ILE A 1 191 ? 0.174 -38.531 -9.312 1 98.56 191 ILE A C 1
ATOM 1487 O O . ILE A 1 191 ? 1.294 -38.312 -8.844 1 98.56 191 ILE A O 1
ATOM 1491 N N . GLY A 1 192 ? -0.927 -38.625 -8.539 1 98.44 192 GLY A N 1
ATOM 1492 C CA . GLY A 1 192 ? -0.805 -38.625 -7.094 1 98.44 192 GLY A CA 1
ATOM 1493 C C . GLY A 1 192 ? 0.077 -39.75 -6.586 1 98.44 192 GLY A C 1
ATOM 1494 O O . GLY A 1 192 ? 0.882 -39.562 -5.676 1 98.44 192 GLY A O 1
ATOM 1495 N N . GLY A 1 193 ? -0.13 -40.906 -7.195 1 98.19 193 GLY A N 1
ATOM 1496 C CA . GLY A 1 193 ? 0.695 -42.062 -6.84 1 98.19 193 GLY A CA 1
ATOM 1497 C C . GLY A 1 193 ? 2.168 -41.844 -7.129 1 98.19 193 GLY A C 1
ATOM 1498 O O . GLY A 1 193 ? 3.025 -42.219 -6.332 1 98.19 193 GLY A O 1
ATOM 1499 N N . ILE A 1 194 ? 2.48 -41.219 -8.219 1 98.56 194 ILE A N 1
ATOM 1500 C CA . ILE A 1 194 ? 3.859 -40.938 -8.594 1 98.56 194 ILE A CA 1
ATOM 1501 C C . ILE A 1 194 ? 4.473 -39.969 -7.566 1 98.56 194 ILE A C 1
ATOM 1503 O O . ILE A 1 194 ? 5.574 -40.219 -7.066 1 98.56 194 ILE A O 1
ATOM 1507 N N . LEU A 1 195 ? 3.742 -38.906 -7.207 1 98.62 195 LEU A N 1
ATOM 1508 C CA . LEU A 1 195 ? 4.234 -37.906 -6.266 1 98.62 195 LEU A CA 1
ATOM 1509 C C . LEU A 1 195 ? 4.422 -38.531 -4.879 1 98.62 195 LEU A C 1
ATOM 1511 O O . LEU A 1 195 ? 5.426 -38.25 -4.211 1 98.62 195 LEU A O 1
ATOM 1515 N N . GLU A 1 196 ? 3.469 -39.344 -4.539 1 98.38 196 GLU A N 1
ATOM 1516 C CA . GLU A 1 196 ? 3.566 -40 -3.238 1 98.38 196 GLU A CA 1
ATOM 1517 C C . GLU A 1 196 ? 4.785 -40.906 -3.174 1 98.38 196 GLU A C 1
ATOM 1519 O O . GLU A 1 196 ? 5.516 -40.906 -2.182 1 98.38 196 GLU A O 1
ATOM 1524 N N . LYS A 1 197 ? 4.938 -41.656 -4.211 1 98.19 197 LYS A N 1
ATOM 1525 C CA . LYS A 1 197 ? 6.074 -42.562 -4.27 1 98.19 197 LYS A CA 1
ATOM 1526 C C . LYS A 1 197 ? 7.395 -41.812 -4.281 1 98.19 197 LYS A C 1
ATOM 1528 O O . LYS A 1 197 ? 8.406 -42.312 -3.783 1 98.19 197 LYS A O 1
ATOM 1533 N N . GLY A 1 198 ? 7.387 -40.625 -4.801 1 98.19 198 GLY A N 1
ATOM 1534 C CA . GLY A 1 198 ? 8.562 -39.781 -4.812 1 98.19 198 GLY A CA 1
ATOM 1535 C C . GLY A 1 198 ? 8.828 -39.094 -3.479 1 98.19 198 GLY A C 1
ATOM 1536 O O . GLY A 1 198 ? 9.875 -38.469 -3.295 1 98.19 198 GLY A O 1
ATOM 1537 N N . GLY A 1 199 ? 7.809 -39.156 -2.578 1 98.12 199 GLY A N 1
ATOM 1538 C CA . GLY A 1 199 ? 8.031 -38.656 -1.232 1 98.12 199 GLY A CA 1
ATOM 1539 C C . GLY A 1 199 ? 7.129 -37.5 -0.878 1 98.12 199 GLY A C 1
ATOM 1540 O O . GLY A 1 199 ? 7.098 -37.062 0.273 1 98.12 199 GLY A O 1
ATOM 1541 N N . SER A 1 200 ? 6.363 -37 -1.786 1 98.06 200 SER A N 1
ATOM 1542 C CA . SER A 1 200 ? 5.512 -35.812 -1.549 1 98.06 200 SER A CA 1
ATOM 1543 C C . SER A 1 200 ? 4.316 -36.188 -0.673 1 98.06 200 SER A C 1
ATOM 1545 O O . SER A 1 200 ? 3.889 -37.344 -0.641 1 98.06 200 SER A O 1
ATOM 1547 N N . GLN A 1 201 ? 3.879 -35.281 0.126 1 97.88 201 GLN A N 1
ATOM 1548 C CA . GLN A 1 201 ? 2.615 -35.406 0.844 1 97.88 201 GLN A CA 1
ATOM 1549 C C . GLN A 1 201 ? 1.458 -34.844 0.03 1 97.88 201 GLN A C 1
ATOM 1551 O O . GLN A 1 201 ? 0.997 -33.719 0.291 1 97.88 201 GLN A O 1
ATOM 1556 N N . VAL A 1 202 ? 0.914 -35.688 -0.807 1 97.88 202 VAL A N 1
ATOM 1557 C CA . VAL A 1 202 ? -0.047 -35.25 -1.81 1 97.88 202 VAL A CA 1
ATOM 1558 C C . VAL A 1 202 ? -1.468 -35.5 -1.312 1 97.88 202 VAL A C 1
ATOM 1560 O O . VAL A 1 202 ? -1.735 -36.5 -0.667 1 97.88 202 VAL A O 1
ATOM 1563 N N . THR A 1 203 ? -2.344 -34.625 -1.454 1 98.25 203 THR A N 1
ATOM 1564 C CA . THR A 1 203 ? -3.777 -34.75 -1.227 1 98.25 203 THR A CA 1
ATOM 1565 C C . THR A 1 203 ? -4.551 -34.594 -2.529 1 98.25 203 THR A C 1
ATOM 1567 O O . THR A 1 203 ? -4.262 -33.688 -3.314 1 98.25 203 THR A O 1
ATOM 1570 N N . LEU A 1 204 ? -5.438 -35.5 -2.797 1 98.44 204 LEU A N 1
ATOM 1571 C CA . LEU A 1 204 ? -6.301 -35.438 -3.967 1 98.44 204 LEU A CA 1
ATOM 1572 C C . LEU A 1 204 ? -7.715 -35 -3.57 1 98.44 204 LEU A C 1
ATOM 1574 O O . LEU A 1 204 ? -8.273 -35.531 -2.607 1 98.44 204 LEU A O 1
ATOM 1578 N N . VAL A 1 205 ? -8.258 -34.031 -4.262 1 97.56 205 VAL A N 1
ATOM 1579 C CA . VAL A 1 205 ? -9.586 -33.531 -3.902 1 97.56 205 VAL A CA 1
ATOM 1580 C C . VAL A 1 205 ? -10.453 -33.406 -5.156 1 97.56 205 VAL A C 1
ATOM 1582 O O . VAL A 1 205 ? -9.938 -33.219 -6.254 1 97.56 205 VAL A O 1
ATOM 1585 N N . PRO A 1 206 ? -11.719 -33.562 -5.039 1 96.56 206 PRO A N 1
ATOM 1586 C CA . PRO A 1 206 ? -12.609 -33.406 -6.195 1 96.56 206 PRO A CA 1
ATOM 1587 C C . PRO A 1 206 ? -12.844 -31.938 -6.566 1 96.56 206 PRO A C 1
ATOM 1589 O O . PRO A 1 206 ? -13.203 -31.641 -7.711 1 96.56 206 PRO A O 1
ATOM 1592 N N . GLU A 1 207 ? -12.734 -31.078 -5.574 1 95.62 207 GLU A N 1
ATOM 1593 C CA . GLU A 1 207 ? -12.992 -29.656 -5.809 1 95.62 207 GLU A CA 1
ATOM 1594 C C . GLU A 1 207 ? -11.797 -28.797 -5.406 1 95.62 207 GLU A C 1
ATOM 1596 O O . GLU A 1 207 ? -11.766 -28.25 -4.301 1 95.62 207 GLU A O 1
ATOM 1601 N N . ILE A 1 208 ? -10.906 -28.594 -6.355 1 97.38 208 ILE A N 1
ATOM 1602 C CA . ILE A 1 208 ? -9.609 -27.984 -6.082 1 97.38 208 ILE A CA 1
ATOM 1603 C C . ILE A 1 208 ? -9.758 -26.469 -6.062 1 97.38 208 ILE A C 1
ATOM 1605 O O . ILE A 1 208 ? -9.008 -25.766 -5.371 1 97.38 208 ILE A O 1
ATOM 1609 N N . GLN A 1 209 ? -10.758 -25.906 -6.75 1 96.81 209 GLN A N 1
ATOM 1610 C CA . GLN A 1 209 ? -10.852 -24.453 -6.922 1 96.81 209 GLN A CA 1
ATOM 1611 C C . GLN A 1 209 ? -11.211 -23.766 -5.605 1 96.81 209 GLN A C 1
ATOM 1613 O O . GLN A 1 209 ? -10.742 -22.656 -5.328 1 96.81 209 GLN A O 1
ATOM 1618 N N . ARG A 1 210 ? -12.047 -24.438 -4.758 1 96.06 210 ARG A N 1
ATOM 1619 C CA . ARG A 1 210 ? -12.344 -23.906 -3.434 1 96.06 210 ARG A CA 1
ATOM 1620 C C . ARG A 1 210 ? -11.086 -23.844 -2.57 1 96.06 210 ARG A C 1
ATOM 1622 O O . ARG A 1 210 ? -10.875 -22.875 -1.842 1 96.06 210 ARG A O 1
ATOM 1629 N N . LEU A 1 211 ? -10.312 -24.875 -2.684 1 95.88 211 LEU A N 1
ATOM 1630 C CA . LEU A 1 211 ? -9.094 -24.922 -1.888 1 95.88 211 LEU A CA 1
ATOM 1631 C C . LEU A 1 211 ? -8.094 -23.875 -2.348 1 95.88 211 LEU A C 1
ATOM 1633 O O . LEU A 1 211 ? -7.426 -23.234 -1.525 1 95.88 211 LEU A O 1
ATOM 1637 N N . ARG A 1 212 ? -8.016 -23.672 -3.643 1 97 212 ARG A N 1
ATOM 1638 C CA . ARG A 1 212 ? -7.168 -22.609 -4.164 1 97 212 ARG A CA 1
ATOM 1639 C C . ARG A 1 212 ? -7.676 -21.25 -3.713 1 97 212 ARG A C 1
ATOM 1641 O O . ARG A 1 212 ? -6.883 -20.359 -3.369 1 97 212 ARG A O 1
ATOM 1648 N N . PHE A 1 213 ? -8.992 -21.109 -3.764 1 97.69 213 PHE A N 1
ATOM 1649 C CA . PHE A 1 213 ? -9.617 -19.875 -3.311 1 97.69 213 PHE A CA 1
ATOM 1650 C C . PHE A 1 213 ? -9.266 -19.594 -1.854 1 97.69 213 PHE A C 1
ATOM 1652 O O . PHE A 1 213 ? -8.867 -18.469 -1.513 1 97.69 213 PHE A O 1
ATOM 1659 N N . THR A 1 214 ? -9.312 -20.609 -1.013 1 96.69 214 THR A N 1
ATOM 1660 C CA . THR A 1 214 ? -9 -20.484 0.409 1 96.69 214 THR A CA 1
ATOM 1661 C C . THR A 1 214 ? -7.527 -20.172 0.617 1 96.69 214 THR A C 1
ATOM 1663 O O . THR A 1 214 ? -7.18 -19.312 1.432 1 96.69 214 THR A O 1
ATOM 1666 N N . LYS A 1 215 ? -6.703 -20.797 -0.109 1 95.75 215 LYS A N 1
ATOM 1667 C CA . LYS A 1 215 ? -5.266 -20.547 -0.004 1 95.75 215 LYS A CA 1
ATOM 1668 C C . LYS A 1 215 ? -4.93 -19.109 -0.39 1 95.75 215 LYS A C 1
ATOM 1670 O O . LYS A 1 215 ? -4.016 -18.516 0.177 1 95.75 215 LYS A O 1
ATOM 1675 N N . ASN A 1 216 ? -5.711 -18.547 -1.323 1 97.56 216 ASN A N 1
ATOM 1676 C CA . ASN A 1 216 ? -5.449 -17.203 -1.823 1 97.56 216 ASN A CA 1
ATOM 1677 C C . ASN A 1 216 ? -5.793 -16.141 -0.782 1 97.56 216 ASN A C 1
ATOM 1679 O O . ASN A 1 216 ? -5.398 -14.984 -0.917 1 97.56 216 ASN A O 1
ATOM 1683 N N . PHE A 1 217 ? -6.535 -16.562 0.342 1 97.75 217 PHE A N 1
ATOM 1684 C CA . PHE A 1 217 ? -6.891 -15.648 1.428 1 97.75 217 PHE A CA 1
ATOM 1685 C C . PHE A 1 217 ? -5.648 -14.969 1.991 1 97.75 217 PHE A C 1
ATOM 1687 O O . PHE A 1 217 ? -5.602 -13.742 2.092 1 97.75 217 PHE A O 1
ATOM 1694 N N . TRP A 1 218 ? -4.699 -15.797 2.219 1 96.94 218 TRP A N 1
ATOM 1695 C CA . TRP A 1 218 ? -3.5 -15.297 2.883 1 96.94 218 TRP A CA 1
ATOM 1696 C C . TRP A 1 218 ? -2.732 -14.344 1.979 1 96.94 218 TRP A C 1
ATOM 1698 O O . TRP A 1 218 ? -2.227 -13.32 2.438 1 96.94 218 TRP A O 1
ATOM 1708 N N . ASN A 1 219 ? -2.619 -14.664 0.695 1 96.94 219 ASN A N 1
ATOM 1709 C CA . ASN A 1 219 ? -1.891 -13.805 -0.235 1 96.94 219 ASN A CA 1
ATOM 1710 C C . ASN A 1 219 ? -2.578 -12.453 -0.41 1 96.94 219 ASN A C 1
ATOM 1712 O O . ASN A 1 219 ? -1.921 -11.414 -0.406 1 96.94 219 ASN A O 1
ATOM 1716 N N . VAL A 1 220 ? -3.896 -12.508 -0.509 1 98.69 220 VAL A N 1
ATOM 1717 C CA . VAL A 1 220 ? -4.648 -11.273 -0.715 1 98.69 220 VAL A CA 1
ATOM 1718 C C . VAL A 1 220 ? -4.488 -10.359 0.498 1 98.69 220 VAL A C 1
ATOM 1720 O O . VAL A 1 220 ? -4.262 -9.156 0.35 1 98.69 220 VAL A O 1
ATOM 1723 N N . ALA A 1 221 ? -4.547 -10.93 1.664 1 98.56 221 ALA A N 1
ATOM 1724 C CA . ALA A 1 221 ? -4.566 -10.109 2.869 1 98.56 221 ALA A CA 1
ATOM 1725 C C . ALA A 1 221 ? -3.15 -9.781 3.336 1 98.56 221 ALA A C 1
ATOM 1727 O O . ALA A 1 221 ? -2.777 -8.617 3.447 1 98.56 221 ALA A O 1
ATOM 1728 N N . PHE A 1 222 ? -2.314 -10.789 3.492 1 98.25 222 PHE A N 1
ATOM 1729 C CA . PHE A 1 222 ? -1.064 -10.609 4.219 1 98.25 222 PHE A CA 1
ATOM 1730 C C . PHE A 1 222 ? 0.094 -10.375 3.258 1 98.25 222 PHE A C 1
ATOM 1732 O O . PHE A 1 222 ? 0.98 -9.562 3.527 1 98.25 222 PHE A O 1
ATOM 1739 N N . SER A 1 223 ? 0.161 -11.125 2.125 1 97.5 223 SER A N 1
ATOM 1740 C CA . SER A 1 223 ? 1.217 -10.883 1.146 1 97.5 223 SER A CA 1
ATOM 1741 C C . SER A 1 223 ? 1.122 -9.477 0.566 1 97.5 223 SER A C 1
ATOM 1743 O O . SER A 1 223 ? 2.143 -8.828 0.328 1 97.5 223 SER A O 1
ATOM 1745 N N . SER A 1 224 ? -0.132 -9.055 0.298 1 98.69 224 SER A N 1
ATOM 1746 C CA . SER A 1 224 ? -0.358 -7.715 -0.229 1 98.69 224 SER A CA 1
ATOM 1747 C C . SER A 1 224 ? 0.056 -6.648 0.779 1 98.69 224 SER A C 1
ATOM 1749 O O . SER A 1 224 ? 0.709 -5.664 0.418 1 98.69 224 SER A O 1
ATOM 1751 N N . LEU A 1 225 ? -0.365 -6.879 2.043 1 98.69 225 LEU A N 1
ATOM 1752 C CA . LEU A 1 225 ? 0.014 -5.961 3.111 1 98.69 225 LEU A CA 1
ATOM 1753 C C . LEU A 1 225 ? 1.531 -5.855 3.223 1 98.69 225 LEU A C 1
ATOM 1755 O O . LEU A 1 225 ? 2.08 -4.75 3.254 1 98.69 225 LEU A O 1
ATOM 1759 N N . ALA A 1 226 ? 2.217 -6.98 3.213 1 98.44 226 ALA A N 1
ATOM 1760 C CA . ALA A 1 226 ? 3.672 -7.016 3.348 1 98.44 226 ALA A CA 1
ATOM 1761 C C . ALA A 1 226 ? 4.348 -6.324 2.166 1 98.44 226 ALA A C 1
ATOM 1763 O O . ALA A 1 226 ? 5.301 -5.562 2.346 1 98.44 226 ALA A O 1
ATOM 1764 N N . THR A 1 227 ? 3.85 -6.562 0.987 1 98.56 227 THR A N 1
ATOM 1765 C CA . THR A 1 227 ? 4.449 -6.02 -0.227 1 98.56 227 THR A CA 1
ATOM 1766 C C . THR A 1 227 ? 4.289 -4.5 -0.278 1 98.56 227 THR A C 1
ATOM 1768 O O . THR A 1 227 ? 5.23 -3.785 -0.627 1 98.56 227 THR A O 1
ATOM 1771 N N . LEU A 1 228 ? 3.174 -4.012 0.126 1 98.81 228 LEU A N 1
ATOM 1772 C CA . LEU A 1 228 ? 2.871 -2.59 0.019 1 98.81 228 LEU A CA 1
ATOM 1773 C C . LEU A 1 228 ? 3.543 -1.806 1.142 1 98.81 228 LEU A C 1
ATOM 1775 O O . LEU A 1 228 ? 3.914 -0.645 0.957 1 98.81 228 LEU A O 1
ATOM 1779 N N . THR A 1 229 ? 3.732 -2.439 2.283 1 98.56 229 THR A N 1
ATOM 1780 C CA . THR A 1 229 ? 4.27 -1.708 3.426 1 98.56 229 THR A CA 1
ATOM 1781 C C . THR A 1 229 ? 5.777 -1.907 3.535 1 98.56 229 THR A C 1
ATOM 1783 O O . THR A 1 229 ? 6.465 -1.123 4.191 1 98.56 229 THR A O 1
ATOM 1786 N N . GLY A 1 230 ? 6.262 -3.041 2.98 1 97.5 230 GLY A N 1
ATOM 1787 C CA . GLY A 1 230 ? 7.668 -3.383 3.105 1 97.5 230 GLY A CA 1
ATOM 1788 C C . GLY A 1 230 ? 7.996 -4.109 4.398 1 97.5 230 GLY A C 1
ATOM 1789 O O . GLY A 1 230 ? 9.164 -4.305 4.73 1 97.5 230 GLY A O 1
ATOM 1790 N N . TYR A 1 231 ? 6.953 -4.527 5.109 1 97.75 231 TYR A N 1
ATOM 1791 C CA . TYR A 1 231 ? 7.164 -5.215 6.383 1 97.75 231 TYR A CA 1
ATOM 1792 C C . TYR A 1 231 ? 6.398 -6.535 6.422 1 97.75 231 TYR A C 1
ATOM 1794 O O . TYR A 1 231 ? 5.273 -6.621 5.93 1 97.75 231 TYR A O 1
ATOM 1802 N N . THR A 1 232 ? 7.012 -7.578 7.02 1 97.12 232 THR A N 1
ATOM 1803 C CA . THR A 1 232 ? 6.371 -8.883 7.164 1 97.12 232 THR A CA 1
ATOM 1804 C C . THR A 1 232 ? 5.18 -8.797 8.117 1 97.12 232 THR A C 1
ATOM 1806 O O . THR A 1 232 ? 5.023 -7.809 8.836 1 97.12 232 THR A O 1
ATOM 1809 N N . PRO A 1 233 ? 4.316 -9.828 8.164 1 97.56 233 PRO A N 1
ATOM 1810 C CA . PRO A 1 233 ? 3.156 -9.812 9.055 1 97.56 233 PRO A CA 1
ATOM 1811 C C . PRO A 1 233 ? 3.547 -9.703 10.531 1 97.56 233 PRO A C 1
ATOM 1813 O O . PRO A 1 233 ? 2.725 -9.32 11.359 1 97.56 233 PRO A O 1
ATOM 1816 N N . ALA A 1 234 ? 4.797 -9.992 10.852 1 97.75 234 ALA A N 1
ATOM 1817 C CA . ALA A 1 234 ? 5.262 -9.812 12.227 1 97.75 234 ALA A CA 1
ATOM 1818 C C . ALA A 1 234 ? 5.047 -8.375 12.688 1 97.75 234 ALA A C 1
ATOM 1820 O O . ALA A 1 234 ? 4.801 -8.125 13.867 1 97.75 234 ALA A O 1
ATOM 1821 N N . ALA A 1 235 ? 4.992 -7.453 11.812 1 98.19 235 ALA A N 1
ATOM 1822 C CA . ALA A 1 235 ? 4.883 -6.027 12.109 1 98.19 235 ALA A CA 1
ATOM 1823 C C . ALA A 1 235 ? 3.506 -5.684 12.672 1 98.19 235 ALA A C 1
ATOM 1825 O O . ALA A 1 235 ? 3.309 -4.602 13.227 1 98.19 235 ALA A O 1
ATOM 1826 N N . ILE A 1 236 ? 2.555 -6.633 12.539 1 98.44 236 ILE A N 1
ATOM 1827 C CA . ILE A 1 236 ? 1.226 -6.289 13.039 1 98.44 236 ILE A CA 1
ATOM 1828 C C . ILE A 1 236 ? 0.803 -7.289 14.109 1 98.44 236 ILE A C 1
ATOM 1830 O O . ILE A 1 236 ? -0.333 -7.254 14.586 1 98.44 236 ILE A O 1
ATOM 1834 N N . PHE A 1 237 ? 1.751 -8.211 14.453 1 98.25 237 PHE A N 1
ATOM 1835 C CA . PHE A 1 237 ? 1.354 -9.227 15.422 1 98.25 237 PHE A CA 1
ATOM 1836 C C . PHE A 1 237 ? 2.365 -9.32 16.562 1 98.25 237 PHE A C 1
ATOM 1838 O O . PHE A 1 237 ? 1.987 -9.461 17.719 1 98.25 237 PHE A O 1
ATOM 1845 N N . ARG A 1 238 ? 3.705 -9.25 16.219 1 97.38 238 ARG A N 1
ATOM 1846 C CA . ARG A 1 238 ? 4.781 -9.633 17.125 1 97.38 238 ARG A CA 1
ATOM 1847 C C . ARG A 1 238 ? 4.977 -8.594 18.219 1 97.38 238 ARG A C 1
ATOM 1849 O O . ARG A 1 238 ? 5.156 -7.406 17.938 1 97.38 238 ARG A O 1
ATOM 1856 N N . PRO A 1 239 ? 4.91 -8.977 19.469 1 96.12 239 PRO A N 1
ATOM 1857 C CA . PRO A 1 239 ? 5.227 -8.039 20.547 1 96.12 239 PRO A CA 1
ATOM 1858 C C . PRO A 1 239 ? 6.723 -7.766 20.672 1 96.12 239 PRO A C 1
ATOM 1860 O O . PRO A 1 239 ? 7.539 -8.531 20.156 1 96.12 239 PRO A O 1
ATOM 1863 N N . PRO A 1 240 ? 7.082 -6.684 21.328 1 95.12 240 PRO A N 1
ATOM 1864 C CA . PRO A 1 240 ? 8.508 -6.5 21.625 1 95.12 240 PRO A CA 1
ATOM 1865 C C . PRO A 1 240 ? 9.078 -7.621 22.484 1 95.12 240 PRO A C 1
ATOM 1867 O O . PRO A 1 240 ? 8.344 -8.273 23.234 1 95.12 240 PRO A O 1
ATOM 1870 N N . SER A 1 241 ? 10.367 -7.773 22.312 1 92.69 241 SER A N 1
ATOM 1871 C CA . SER A 1 241 ? 11.023 -8.781 23.141 1 92.69 241 SER A CA 1
ATOM 1872 C C . SER A 1 241 ? 10.906 -8.438 24.625 1 92.69 241 SER A C 1
ATOM 1874 O O . SER A 1 241 ? 11.055 -7.273 25.016 1 92.69 241 SER A O 1
ATOM 1876 N N . SER A 1 242 ? 10.555 -9.438 25.375 1 89 242 SER A N 1
ATOM 1877 C CA . SER A 1 242 ? 10.523 -9.258 26.828 1 89 242 SER A CA 1
ATOM 1878 C C . SER A 1 242 ? 11.914 -9.406 27.422 1 89 242 SER A C 1
ATOM 1880 O O . SER A 1 242 ? 12.148 -8.992 28.562 1 89 242 SER A O 1
ATOM 1882 N N . ASP A 1 243 ? 12.852 -10.008 26.625 1 88.19 243 ASP A N 1
ATOM 1883 C CA . ASP A 1 243 ? 14.242 -10.203 27.016 1 88.19 243 ASP A CA 1
ATOM 1884 C C . ASP A 1 243 ? 15.156 -9.219 26.297 1 88.19 243 ASP A C 1
ATOM 1886 O O . ASP A 1 243 ? 15.375 -9.336 25.078 1 88.19 243 ASP A O 1
ATOM 1890 N N . PRO A 1 244 ? 15.781 -8.312 27.062 1 81.62 244 PRO A N 1
ATOM 1891 C CA . PRO A 1 244 ? 16.656 -7.316 26.438 1 81.62 244 PRO A CA 1
ATOM 1892 C C . PRO A 1 244 ? 17.812 -7.949 25.688 1 81.62 244 PRO A C 1
ATOM 1894 O O . PRO A 1 244 ? 18.406 -7.316 24.797 1 81.62 244 PRO A O 1
ATOM 1897 N N . ALA A 1 245 ? 18.188 -9.211 26.047 1 87.25 245 ALA A N 1
ATOM 1898 C CA . ALA A 1 245 ? 19.312 -9.891 25.406 1 87.25 245 ALA A CA 1
ATOM 1899 C C . ALA A 1 245 ? 18.922 -10.453 24.047 1 87.25 245 ALA A C 1
ATOM 1901 O O . ALA A 1 245 ? 19.781 -10.805 23.234 1 87.25 245 ALA A O 1
ATOM 1902 N N . VAL A 1 246 ? 17.656 -10.617 23.719 1 85.31 246 VAL A N 1
ATOM 1903 C CA . VAL A 1 246 ? 17.141 -11.148 22.469 1 85.31 246 VAL A CA 1
ATOM 1904 C C . VAL A 1 246 ? 16.484 -10.031 21.656 1 85.31 246 VAL A C 1
ATOM 1906 O O . VAL A 1 246 ? 15.453 -9.492 22.062 1 85.31 246 VAL A O 1
ATOM 1909 N N . THR A 1 247 ? 17.156 -9.703 20.547 1 86.31 247 THR A N 1
ATOM 1910 C CA . THR A 1 247 ? 16.609 -8.633 19.719 1 86.31 247 THR A CA 1
ATOM 1911 C C . THR A 1 247 ? 16.125 -9.172 18.391 1 86.31 247 THR A C 1
ATOM 1913 O O . THR A 1 247 ? 16.781 -10.023 17.781 1 86.31 247 THR A O 1
ATOM 1916 N N . TYR A 1 248 ? 14.883 -8.82 18.078 1 91.12 248 TYR A N 1
ATOM 1917 C CA . TYR A 1 248 ? 14.344 -9.156 16.766 1 91.12 248 TYR A CA 1
ATOM 1918 C C . TYR A 1 248 ? 13.531 -8 16.203 1 91.12 248 TYR A C 1
ATOM 1920 O O . TYR A 1 248 ? 13.133 -7.098 16.938 1 91.12 248 TYR A O 1
ATOM 1928 N N . GLU A 1 249 ? 13.453 -8.031 14.938 1 92.44 249 GLU A N 1
ATOM 1929 C CA . GLU A 1 249 ? 12.617 -7.098 14.188 1 92.44 249 GLU A CA 1
ATOM 1930 C C . GLU A 1 249 ? 11.977 -7.781 12.984 1 92.44 249 GLU A C 1
ATOM 1932 O O . GLU A 1 249 ? 12.492 -8.781 12.484 1 92.44 249 GLU A O 1
ATOM 1937 N N . PRO A 1 250 ? 10.766 -7.285 12.57 1 96.31 250 PRO A N 1
ATOM 1938 C CA . PRO A 1 250 ? 9.977 -6.195 13.156 1 96.31 250 PRO A CA 1
ATOM 1939 C C . PRO A 1 250 ? 9.094 -6.656 14.312 1 96.31 2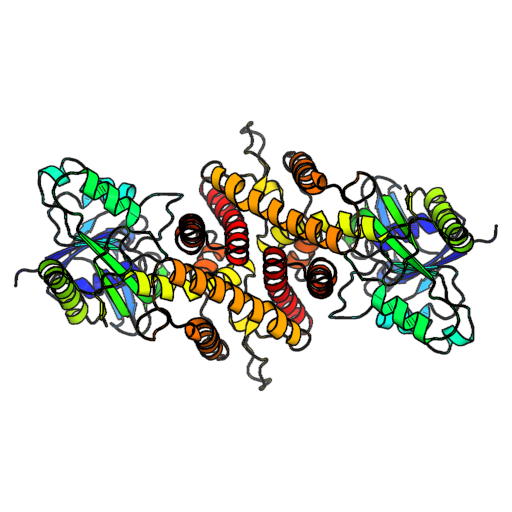50 PRO A C 1
ATOM 1941 O O . PRO A 1 250 ? 8.914 -7.859 14.516 1 96.31 250 PRO A O 1
ATOM 1944 N N . TYR A 1 251 ? 8.609 -5.82 15.078 1 97.19 251 TYR A N 1
ATOM 1945 C CA . TYR A 1 251 ? 7.586 -6.039 16.094 1 97.19 251 TYR A CA 1
ATOM 1946 C C . TYR A 1 251 ? 6.652 -4.836 16.203 1 97.19 251 TYR A C 1
ATOM 1948 O O . TYR A 1 251 ? 6.922 -3.783 15.617 1 97.19 251 TYR A O 1
ATOM 1956 N N . VAL A 1 252 ? 5.504 -4.98 16.812 1 98.06 252 VAL A N 1
ATOM 1957 C CA . VAL A 1 252 ? 4.535 -3.906 16.984 1 98.06 252 VAL A CA 1
ATOM 1958 C C . VAL A 1 252 ? 5.055 -2.91 18.031 1 98.06 252 VAL A C 1
ATOM 1960 O O . VAL A 1 252 ? 5.309 -3.275 19.172 1 98.06 252 VAL A O 1
ATOM 1963 N N . TYR A 1 253 ? 5.273 -1.656 17.562 1 97.69 253 TYR A N 1
ATOM 1964 C CA . TYR A 1 253 ? 5.707 -0.614 18.484 1 97.69 253 TYR A CA 1
ATOM 1965 C C . TYR A 1 253 ? 4.613 -0.292 19.484 1 97.69 253 TYR A C 1
ATOM 1967 O O . TYR A 1 253 ? 3.482 0.029 19.109 1 97.69 253 TYR A O 1
ATOM 1975 N N . PRO A 1 254 ? 4.855 -0.365 20.734 1 96.88 254 PRO A N 1
ATOM 1976 C CA . PRO A 1 254 ? 3.826 -0.267 21.766 1 96.88 254 PRO A CA 1
ATOM 1977 C C . PRO A 1 254 ? 3.041 1.041 21.703 1 96.88 254 PRO A C 1
ATOM 1979 O O . PRO A 1 254 ? 1.833 1.054 21.953 1 96.88 254 PRO A O 1
ATOM 1982 N N . LYS A 1 255 ? 3.623 2.129 21.359 1 95.5 255 LYS A N 1
ATOM 1983 C CA . LYS A 1 255 ? 2.992 3.443 21.406 1 95.5 255 LYS A CA 1
ATOM 1984 C C . LYS A 1 255 ? 1.825 3.537 20.438 1 95.5 255 LYS A C 1
ATOM 1986 O O . LYS A 1 255 ? 0.895 4.316 20.641 1 95.5 255 LYS A O 1
ATOM 1991 N N . THR A 1 256 ? 1.903 2.74 19.359 1 97.19 256 THR A N 1
ATOM 1992 C CA . THR A 1 256 ? 0.843 2.799 18.359 1 97.19 256 THR A CA 1
ATOM 1993 C C . THR A 1 256 ? 0.2 1.427 18.172 1 97.19 256 THR A C 1
ATOM 1995 O O . THR A 1 256 ? -0.427 1.165 17.141 1 97.19 256 THR A O 1
ATOM 1998 N N . ALA A 1 257 ? 0.352 0.553 19.156 1 97.88 257 ALA A N 1
ATOM 1999 C CA . ALA A 1 257 ? -0.155 -0.815 19.078 1 97.88 257 ALA A CA 1
ATOM 2000 C C . ALA A 1 257 ? -1.677 -0.832 18.969 1 97.88 257 ALA A C 1
ATOM 2002 O O . ALA A 1 257 ? -2.25 -1.688 18.297 1 97.88 257 ALA A O 1
ATOM 2003 N N . ASP A 1 258 ? -2.312 0.075 19.672 1 97.75 258 ASP A N 1
ATOM 2004 C CA . ASP A 1 258 ? -3.771 0.132 19.656 1 97.75 258 ASP A CA 1
ATOM 2005 C C . ASP A 1 258 ? -4.289 0.434 18.25 1 97.75 258 ASP A C 1
ATOM 2007 O O . ASP A 1 258 ? -5.328 -0.09 17.828 1 97.75 258 ASP A O 1
ATOM 2011 N N . LEU A 1 259 ? -3.621 1.286 17.562 1 98.06 259 LEU A N 1
ATOM 2012 C CA . LEU A 1 259 ? -4.008 1.628 16.203 1 98.06 259 LEU A CA 1
ATOM 2013 C C . LEU A 1 259 ? -3.854 0.425 15.273 1 98.06 259 LEU A C 1
ATOM 2015 O O . LEU A 1 259 ? -4.699 0.189 14.406 1 98.06 259 LEU A O 1
ATOM 2019 N N . ILE A 1 260 ? -2.775 -0.356 15.43 1 98.62 260 ILE A N 1
ATOM 2020 C CA . ILE A 1 260 ? -2.566 -1.561 14.633 1 98.62 260 ILE A CA 1
ATOM 2021 C C . ILE A 1 260 ? -3.699 -2.551 14.891 1 98.62 260 ILE A C 1
ATOM 2023 O O . ILE A 1 260 ? -4.258 -3.121 13.953 1 98.62 260 ILE A O 1
ATOM 2027 N N . GLN A 1 261 ? -4.059 -2.705 16.125 1 97.81 261 GLN A N 1
ATOM 2028 C CA . GLN A 1 261 ? -5.09 -3.66 16.516 1 97.81 261 GLN A CA 1
ATOM 2029 C C . GLN A 1 261 ? -6.465 -3.211 16.031 1 97.81 261 GLN A C 1
ATOM 2031 O O . GLN A 1 261 ? -7.215 -4.004 15.461 1 97.81 261 GLN A O 1
ATOM 2036 N N . ASN A 1 262 ? -6.773 -1.954 16.172 1 97.56 262 ASN A N 1
ATOM 2037 C CA . ASN A 1 262 ? -8.141 -1.479 16 1 97.56 262 ASN A CA 1
ATOM 2038 C C . ASN A 1 262 ? -8.391 -0.994 14.57 1 97.56 262 ASN A C 1
ATOM 2040 O O . ASN A 1 262 ? -9.539 -0.83 14.156 1 97.56 262 ASN A O 1
ATOM 2044 N N . GLU A 1 263 ? -7.297 -0.755 13.859 1 98.25 263 GLU A N 1
ATOM 2045 C CA . GLU A 1 263 ? -7.461 -0.262 12.492 1 98.25 263 GLU A CA 1
ATOM 2046 C C . GLU A 1 263 ? -6.887 -1.247 11.484 1 98.25 263 GLU A C 1
ATOM 2048 O O . GLU A 1 263 ? -7.617 -1.79 10.648 1 98.25 263 GLU A O 1
ATOM 2053 N N . THR A 1 264 ? -5.625 -1.591 11.594 1 98.75 264 THR A N 1
ATOM 2054 C CA . THR A 1 264 ? -4.973 -2.451 10.609 1 98.75 264 THR A CA 1
ATOM 2055 C C . THR A 1 264 ? -5.582 -3.852 10.633 1 98.75 264 THR A C 1
ATOM 2057 O O . THR A 1 264 ? -6.016 -4.363 9.594 1 98.75 264 THR A O 1
ATOM 2060 N N . LEU A 1 265 ? -5.648 -4.469 11.82 1 98.56 265 LEU A N 1
ATOM 2061 C CA . LEU A 1 265 ? -6.137 -5.84 11.922 1 98.56 265 LEU A CA 1
ATOM 2062 C C . LEU A 1 265 ? -7.613 -5.918 11.562 1 98.56 265 LEU A C 1
ATOM 2064 O O . LEU A 1 265 ? -8.062 -6.902 10.961 1 98.56 265 LEU A O 1
ATOM 2068 N N . LEU A 1 266 ? -8.336 -4.906 11.922 1 98.38 266 LEU A N 1
ATOM 2069 C CA . LEU A 1 266 ? -9.75 -4.867 11.562 1 98.38 266 LEU A CA 1
ATOM 2070 C C . LEU A 1 266 ? -9.93 -4.828 10.055 1 98.38 266 LEU A C 1
ATOM 2072 O O . LEU A 1 266 ? -10.852 -5.449 9.516 1 98.38 266 LEU A O 1
ATOM 2076 N N . ASN A 1 267 ? -9.086 -4.102 9.398 1 98.62 267 ASN A N 1
ATOM 2077 C CA . ASN A 1 267 ? -9.211 -4.004 7.949 1 98.62 267 ASN A CA 1
ATOM 2078 C C . ASN A 1 267 ? -8.695 -5.262 7.258 1 98.62 267 ASN A C 1
ATOM 2080 O O . ASN A 1 267 ? -9.195 -5.645 6.199 1 98.62 267 ASN A O 1
ATOM 2084 N N . VAL A 1 268 ? -7.695 -5.941 7.871 1 98.81 268 VAL A N 1
ATOM 2085 C CA . VAL A 1 268 ? -7.289 -7.25 7.375 1 98.81 268 VAL A CA 1
ATOM 2086 C C . VAL A 1 268 ? -8.477 -8.211 7.414 1 98.81 268 VAL A C 1
ATOM 2088 O O . VAL A 1 268 ? -8.758 -8.898 6.434 1 98.81 268 VAL A O 1
ATOM 2091 N N . LYS A 1 269 ? -9.188 -8.203 8.531 1 98.81 269 LYS A N 1
ATOM 2092 C CA . LYS A 1 269 ? -10.367 -9.055 8.672 1 98.81 269 LYS A CA 1
ATOM 2093 C C . LYS A 1 269 ? -11.453 -8.664 7.668 1 98.81 269 LYS A C 1
ATOM 2095 O O . LYS A 1 269 ? -12.148 -9.531 7.133 1 98.81 269 LYS A O 1
ATOM 2100 N N . ALA A 1 270 ? -11.57 -7.359 7.418 1 98.81 270 ALA A N 1
ATOM 2101 C CA . ALA A 1 270 ? -12.562 -6.887 6.453 1 98.81 270 ALA A CA 1
ATOM 2102 C C . ALA A 1 270 ? -12.219 -7.367 5.043 1 98.81 270 ALA A C 1
ATOM 2104 O O . ALA A 1 270 ? -13.117 -7.703 4.262 1 98.81 270 ALA A O 1
ATOM 2105 N N . VAL A 1 271 ? -10.945 -7.375 4.684 1 98.88 271 VAL A N 1
ATOM 2106 C CA . VAL A 1 271 ? -10.5 -7.902 3.398 1 98.88 271 VAL A CA 1
ATOM 2107 C C . VAL A 1 271 ? -10.883 -9.375 3.283 1 98.88 271 VAL A C 1
ATOM 2109 O O . VAL A 1 271 ? -11.414 -9.805 2.26 1 98.88 271 VAL A O 1
ATOM 2112 N N . LEU A 1 272 ? -10.578 -10.125 4.363 1 98.88 272 LEU A N 1
ATOM 2113 C CA . LEU A 1 272 ? -10.922 -11.539 4.379 1 98.88 272 LEU A CA 1
ATOM 2114 C C . LEU A 1 272 ? -12.43 -11.742 4.281 1 98.88 272 LEU A C 1
ATOM 2116 O O . LEU A 1 272 ? -12.891 -12.68 3.633 1 98.88 272 LEU A O 1
ATOM 2120 N N . THR A 1 273 ? -13.18 -10.859 4.891 1 98.88 273 THR A N 1
ATOM 2121 C CA . THR A 1 273 ? -14.633 -10.93 4.828 1 98.88 273 THR A CA 1
ATOM 2122 C C . THR A 1 273 ? -15.125 -10.656 3.408 1 98.88 273 THR A C 1
ATOM 2124 O O . THR A 1 273 ? -16.078 -11.289 2.947 1 98.88 273 THR A O 1
ATOM 2127 N N . GLU A 1 274 ? -14.477 -9.695 2.703 1 98.88 274 GLU A N 1
ATOM 2128 C CA . GLU A 1 274 ? -14.789 -9.484 1.293 1 98.88 274 GLU A CA 1
ATOM 2129 C C . GLU A 1 274 ? -14.602 -10.766 0.491 1 98.88 274 GLU A C 1
ATOM 2131 O O . GLU A 1 274 ? -15.406 -11.078 -0.39 1 98.88 274 GLU A O 1
ATOM 2136 N N . LEU A 1 275 ? -13.57 -11.531 0.806 1 98.88 275 LEU A N 1
ATOM 2137 C CA . LEU A 1 275 ? -13.312 -12.805 0.133 1 98.88 275 LEU A CA 1
ATOM 2138 C C . LEU A 1 275 ? -14.391 -13.828 0.481 1 98.88 275 LEU A C 1
ATOM 2140 O O . LEU A 1 275 ? -14.828 -14.586 -0.382 1 98.88 275 LEU A O 1
ATOM 2144 N N . ILE A 1 276 ? -14.82 -13.875 1.776 1 98.81 276 ILE A N 1
ATOM 2145 C CA . ILE A 1 276 ? -15.898 -14.773 2.195 1 98.81 276 ILE A CA 1
ATOM 2146 C C . ILE A 1 276 ? -17.172 -14.453 1.41 1 98.81 276 ILE A C 1
ATOM 2148 O O . ILE A 1 276 ? -17.828 -15.359 0.906 1 98.81 276 ILE A O 1
ATOM 2152 N N . ASN A 1 277 ? -17.5 -13.141 1.314 1 98.81 277 ASN A N 1
ATOM 2153 C CA . ASN A 1 277 ? -18.688 -12.719 0.58 1 98.81 277 ASN A CA 1
ATOM 2154 C C . ASN A 1 277 ? -18.625 -13.148 -0.883 1 98.81 277 ASN A C 1
ATOM 2156 O O . ASN A 1 277 ? -19.625 -13.602 -1.443 1 98.81 277 ASN A O 1
ATOM 2160 N N . LEU A 1 278 ? -17.453 -12.984 -1.497 1 98.75 278 LEU A N 1
ATOM 2161 C CA . LEU A 1 278 ? -17.281 -13.414 -2.881 1 98.75 278 LEU A CA 1
ATOM 2162 C C . LEU A 1 278 ? -17.438 -14.922 -3.004 1 98.75 278 LEU A C 1
ATOM 2164 O O . LEU A 1 278 ? -18.141 -15.406 -3.902 1 98.75 278 LEU A O 1
ATOM 2168 N N . GLY A 1 279 ? -16.766 -15.719 -2.086 1 98.31 279 GLY A N 1
ATOM 2169 C CA . GLY A 1 279 ? -16.922 -17.172 -2.092 1 98.31 279 GLY A CA 1
ATOM 2170 C C . GLY A 1 279 ? -18.359 -17.609 -1.964 1 98.31 279 GLY A C 1
ATOM 2171 O O . GLY A 1 279 ? -18.781 -18.562 -2.625 1 98.31 279 GLY A O 1
ATOM 2172 N N . ARG A 1 280 ? -19.125 -16.859 -1.114 1 98.31 280 ARG A N 1
ATOM 2173 C CA . ARG A 1 280 ? -20.531 -17.156 -0.951 1 98.31 280 ARG A CA 1
ATOM 2174 C C . ARG A 1 280 ? -21.297 -16.969 -2.262 1 98.31 280 ARG A C 1
ATOM 2176 O O . ARG A 1 280 ? -22.109 -17.812 -2.645 1 98.31 280 ARG A O 1
ATOM 2183 N N . ALA A 1 281 ? -21.031 -15.906 -2.941 1 98.25 281 ALA A N 1
ATOM 2184 C CA . ALA A 1 281 ? -21.672 -15.609 -4.219 1 98.25 281 ALA A CA 1
ATOM 2185 C C . ALA A 1 281 ? -21.297 -16.641 -5.273 1 98.25 281 ALA A C 1
ATOM 2187 O O . ALA A 1 281 ? -22.094 -16.938 -6.172 1 98.25 281 ALA A O 1
ATOM 2188 N N . MET A 1 282 ? -20.125 -17.312 -5.172 1 97.06 282 MET A N 1
ATOM 2189 C CA . MET A 1 282 ? -19.625 -18.297 -6.117 1 97.06 282 MET A CA 1
ATOM 2190 C C . MET A 1 282 ? -20.219 -19.672 -5.816 1 97.06 282 MET A C 1
ATOM 2192 O O . MET A 1 282 ? -20.016 -20.625 -6.578 1 97.06 282 MET A O 1
ATOM 2196 N N . GLY A 1 283 ? -20.875 -19.797 -4.586 1 97.06 283 GLY A N 1
ATOM 2197 C CA . GLY A 1 283 ? -21.609 -21.016 -4.297 1 97.06 283 GLY A CA 1
ATOM 2198 C C . GLY A 1 283 ? -20.969 -21.859 -3.207 1 97.06 283 GLY A C 1
ATOM 2199 O O . GLY A 1 283 ? -21.469 -22.938 -2.881 1 97.06 283 GLY A O 1
ATOM 2200 N N . PHE A 1 284 ? -19.906 -21.391 -2.602 1 96.94 284 PHE A N 1
ATOM 2201 C CA . PHE A 1 284 ? -19.281 -22.141 -1.519 1 96.94 284 PHE A CA 1
ATOM 2202 C C . PHE A 1 284 ? -20.109 -22.031 -0.241 1 96.94 284 PHE A C 1
ATOM 2204 O O . PHE A 1 284 ? -20.312 -20.938 0.275 1 96.94 284 PHE A O 1
ATOM 2211 N N . PRO A 1 285 ? -20.531 -23.109 0.341 1 96.06 285 PRO A N 1
ATOM 2212 C CA . PRO A 1 285 ? -21.391 -23.047 1.521 1 96.06 285 PRO A CA 1
ATOM 2213 C C . PRO A 1 285 ? -20.625 -22.688 2.795 1 96.06 285 PRO A C 1
ATOM 2215 O O . PRO A 1 285 ? -19.422 -22.953 2.891 1 96.06 285 PRO A O 1
ATOM 2218 N N . ASP A 1 286 ? -21.344 -22.125 3.756 1 96.5 286 ASP A N 1
ATOM 2219 C CA . ASP A 1 286 ? -20.766 -21.812 5.059 1 96.5 286 ASP A CA 1
ATOM 2220 C C . ASP A 1 286 ? -20.703 -23.062 5.945 1 96.5 286 ASP A C 1
ATOM 2222 O O . ASP A 1 286 ? -21.406 -23.141 6.957 1 96.5 286 ASP A O 1
ATOM 2226 N N . THR A 1 287 ? -19.906 -23.984 5.57 1 95.31 287 THR A N 1
ATOM 2227 C CA . THR A 1 287 ? -19.672 -25.234 6.285 1 95.31 287 THR A CA 1
ATOM 2228 C C . THR A 1 287 ? -18.188 -25.547 6.387 1 95.31 287 THR A C 1
ATOM 2230 O O . THR A 1 287 ? -17.375 -24.938 5.688 1 95.31 287 THR A O 1
ATOM 2233 N N . GLU A 1 288 ? -17.797 -26.391 7.18 1 90.94 288 GLU A N 1
ATOM 2234 C CA . GLU A 1 288 ? -16.406 -26.75 7.387 1 90.94 288 GLU A CA 1
ATOM 2235 C C . GLU A 1 288 ? -15.781 -27.297 6.109 1 90.94 288 GLU A C 1
ATOM 2237 O O . GLU A 1 288 ? -14.594 -27.078 5.84 1 90.94 288 GLU A O 1
ATOM 2242 N N . ASP A 1 289 ? -16.609 -27.984 5.367 1 88.56 289 ASP A N 1
ATOM 2243 C CA . ASP A 1 289 ? -16.141 -28.578 4.117 1 88.56 289 ASP A CA 1
ATOM 2244 C C . ASP A 1 289 ? -16.297 -27.594 2.955 1 88.56 289 ASP A C 1
ATOM 2246 O O . ASP A 1 289 ? -15.93 -27.906 1.82 1 88.56 289 ASP A O 1
ATOM 2250 N N . GLY A 1 290 ? -16.859 -26.422 3.201 1 93.75 290 GLY A N 1
ATOM 2251 C CA . GLY A 1 290 ? -17.031 -25.359 2.219 1 93.75 290 GLY A CA 1
ATOM 2252 C C . GLY A 1 290 ? -16.094 -24.188 2.443 1 93.75 290 GLY A C 1
ATOM 2253 O O . GLY A 1 290 ? -14.867 -24.344 2.373 1 93.75 290 GLY A O 1
ATOM 2254 N N . LEU A 1 291 ? -16.625 -23.109 2.738 1 96.56 291 LEU A N 1
ATOM 2255 C CA . LEU A 1 291 ? -15.914 -21.891 3.088 1 96.56 291 LEU A CA 1
ATOM 2256 C C . LEU A 1 291 ? -16.484 -21.266 4.363 1 96.56 291 LEU A C 1
ATOM 2258 O O . LEU A 1 291 ? -17.234 -20.297 4.309 1 96.56 291 LEU A O 1
ATOM 2262 N N . PRO A 1 292 ? -16.031 -21.797 5.48 1 96.62 292 PRO A N 1
ATOM 2263 C CA . PRO A 1 292 ? -16.641 -21.359 6.742 1 96.62 292 PRO A CA 1
ATOM 2264 C C . PRO A 1 292 ? -16.312 -19.906 7.074 1 96.62 292 PRO A C 1
ATOM 2266 O O . PRO A 1 292 ? -15.188 -19.453 6.875 1 96.62 292 PRO A O 1
ATOM 2269 N N . SER A 1 293 ? -17.266 -19.188 7.656 1 95.38 293 SER A N 1
ATOM 2270 C CA . SER A 1 293 ? -17.078 -17.797 8.055 1 95.38 293 SER A CA 1
ATOM 2271 C C . SER A 1 293 ? -15.969 -17.672 9.102 1 95.38 293 SER A C 1
ATOM 2273 O O . SER A 1 293 ? -15.336 -16.625 9.219 1 95.38 293 SER A O 1
ATOM 2275 N N . SER A 1 294 ? -15.688 -18.766 9.773 1 96.56 294 SER A N 1
ATOM 2276 C CA . SER A 1 294 ? -14.648 -18.781 10.805 1 96.56 294 SER A CA 1
ATOM 2277 C C . SER A 1 294 ? -13.258 -18.656 10.188 1 96.56 294 SER A C 1
ATOM 2279 O O . SER A 1 294 ? -12.281 -18.422 10.898 1 96.56 294 SER A O 1
ATOM 2281 N N . LEU A 1 295 ? -13.203 -18.781 8.828 1 96.75 295 LEU A N 1
ATOM 2282 C CA . LEU A 1 295 ? -11.922 -18.719 8.133 1 96.75 295 LEU A CA 1
ATOM 2283 C C . LEU A 1 295 ? -11.258 -17.359 8.336 1 96.75 295 LEU A C 1
ATOM 2285 O O . LEU A 1 295 ? -10.031 -17.266 8.352 1 96.75 295 LEU A O 1
ATOM 2289 N N . VAL A 1 296 ? -12.102 -16.312 8.539 1 98.12 296 VAL A N 1
ATOM 2290 C CA . VAL A 1 296 ? -11.555 -14.977 8.766 1 98.12 296 VAL A CA 1
ATOM 2291 C C . VAL A 1 296 ? -10.703 -14.977 10.031 1 98.12 296 VAL A C 1
ATOM 2293 O O . VAL A 1 296 ? -9.5 -14.688 9.977 1 98.12 296 VAL A O 1
ATOM 2296 N N . GLU A 1 297 ? -11.273 -15.43 11.117 1 97.94 297 GLU A N 1
ATOM 2297 C CA . GLU A 1 297 ? -10.586 -15.438 12.406 1 97.94 297 GLU A CA 1
ATOM 2298 C C . GLU A 1 297 ? -9.461 -16.469 12.422 1 97.94 297 GLU A C 1
ATOM 2300 O O . GLU A 1 297 ? -8.383 -16.203 12.969 1 97.94 297 GLU A O 1
ATOM 2305 N N . SER A 1 298 ? -9.734 -17.594 11.859 1 97.12 298 SER A N 1
ATOM 2306 C CA . SER A 1 298 ? -8.734 -18.656 11.906 1 97.12 298 SER A CA 1
ATOM 2307 C C . SER A 1 298 ? -7.512 -18.312 11.062 1 97.12 298 SER A C 1
ATOM 2309 O O . SER A 1 298 ? -6.379 -18.641 11.43 1 97.12 298 SER A O 1
ATOM 2311 N N . THR A 1 299 ? -7.711 -17.672 9.898 1 97.5 299 THR A N 1
ATOM 2312 C CA . THR A 1 299 ? -6.59 -17.234 9.07 1 97.5 299 THR A CA 1
ATOM 2313 C C . THR A 1 299 ? -5.73 -16.219 9.82 1 97.5 299 THR A C 1
ATOM 2315 O O . THR A 1 299 ? -4.5 -16.328 9.82 1 97.5 299 THR A O 1
ATOM 2318 N N . VAL A 1 300 ? -6.398 -15.25 10.477 1 98.31 300 VAL A N 1
ATOM 2319 C CA . VAL A 1 300 ? -5.688 -14.219 11.227 1 98.31 300 VAL A CA 1
ATOM 2320 C C . VAL A 1 300 ? -4.922 -14.859 12.383 1 98.31 300 VAL A C 1
ATOM 2322 O O . VAL A 1 300 ? -3.738 -14.578 12.578 1 98.31 300 VAL A O 1
ATOM 2325 N N . GLU A 1 301 ? -5.562 -15.766 13.086 1 98 301 GLU A N 1
ATOM 2326 C CA . GLU A 1 301 ? -4.957 -16.375 14.273 1 98 301 GLU A CA 1
ATOM 2327 C C . GLU A 1 301 ? -3.793 -17.281 13.891 1 98 301 GLU A C 1
ATOM 2329 O O . GLU A 1 301 ? -2.752 -17.281 14.555 1 98 301 GLU A O 1
ATOM 2334 N N . ARG A 1 302 ? -3.963 -18.078 12.883 1 96.06 302 ARG A N 1
ATOM 2335 C CA . ARG A 1 302 ? -2.885 -18.953 12.43 1 96.06 302 ARG A CA 1
ATOM 2336 C C . ARG A 1 302 ? -1.668 -18.125 12 1 96.06 302 ARG A C 1
ATOM 2338 O O . ARG A 1 302 ? -0.529 -18.516 12.273 1 96.06 302 ARG A O 1
ATOM 2345 N N . THR A 1 303 ? -1.934 -17.047 11.328 1 96.44 303 THR A N 1
ATOM 2346 C CA . THR A 1 303 ? -0.854 -16.172 10.906 1 96.44 303 THR A CA 1
ATOM 2347 C C . THR A 1 303 ? -0.167 -15.531 12.117 1 96.44 303 THR A C 1
ATOM 2349 O O . THR A 1 303 ? 1.063 -15.484 12.18 1 96.44 303 THR A O 1
ATOM 2352 N N . ARG A 1 304 ? -0.991 -15.062 13.078 1 97.5 304 ARG A N 1
ATOM 2353 C CA . ARG A 1 304 ? -0.463 -14.461 14.297 1 97.5 304 ARG A CA 1
ATOM 2354 C C . ARG A 1 304 ? 0.466 -15.43 15.023 1 97.5 304 ARG A C 1
ATOM 2356 O O . ARG A 1 304 ? 1.594 -15.078 15.367 1 97.5 304 ARG A O 1
ATOM 2363 N N . VAL A 1 305 ? 0.053 -16.656 15.211 1 96.69 305 VAL A N 1
ATOM 2364 C CA . VAL A 1 305 ? 0.786 -17.656 15.977 1 96.69 305 VAL A CA 1
ATOM 2365 C C . VAL A 1 305 ? 2.146 -17.906 15.328 1 96.69 305 VAL A C 1
ATOM 2367 O O . VAL A 1 305 ? 3.158 -18.031 16.031 1 96.69 305 VAL A O 1
ATOM 2370 N N . LEU A 1 306 ? 2.172 -17.906 14.07 1 93.38 306 LEU A N 1
ATOM 2371 C CA . LEU A 1 306 ? 3.414 -18.141 13.344 1 93.38 306 LEU A CA 1
ATOM 2372 C C . LEU A 1 306 ? 4.336 -16.938 13.438 1 93.38 306 LEU A C 1
ATOM 2374 O O . LEU A 1 306 ? 5.531 -17.078 13.711 1 93.38 306 LEU A O 1
ATOM 2378 N N . HIS A 1 307 ? 3.809 -15.781 13.367 1 95.25 307 HIS A N 1
ATOM 2379 C CA . HIS A 1 307 ? 4.625 -14.594 13.133 1 95.25 307 HIS A CA 1
ATOM 2380 C C . HIS A 1 307 ? 5.035 -13.938 14.453 1 95.25 307 HIS A C 1
ATOM 2382 O O . HIS A 1 307 ? 5.887 -13.047 14.469 1 95.25 307 HIS A O 1
ATOM 2388 N N . ILE A 1 308 ? 4.465 -14.367 15.57 1 95.31 308 ILE A N 1
ATOM 2389 C CA . ILE A 1 308 ? 4.871 -13.812 16.859 1 95.31 308 ILE A CA 1
ATOM 2390 C C . ILE A 1 308 ? 6.176 -14.469 17.312 1 95.31 308 ILE A C 1
ATOM 2392 O O . ILE A 1 308 ? 6.832 -13.977 18.234 1 95.31 308 ILE A O 1
ATOM 2396 N N . GLU A 1 309 ? 6.539 -15.602 16.688 1 92.44 309 GLU A N 1
ATOM 2397 C CA . GLU A 1 309 ? 7.738 -16.344 17.078 1 92.44 309 GLU A CA 1
ATOM 2398 C C . GLU A 1 309 ? 9 -15.562 16.734 1 92.44 309 GLU A C 1
ATOM 2400 O O . GLU A 1 309 ? 9.148 -15.07 15.617 1 92.44 309 GLU A O 1
ATOM 2405 N N . PRO A 1 310 ? 9.969 -15.477 17.641 1 88.62 310 PRO A N 1
ATOM 2406 C CA . PRO A 1 310 ? 11.172 -14.656 17.469 1 88.62 310 PRO A CA 1
ATOM 2407 C C . PRO A 1 310 ? 12 -15.094 16.25 1 88.62 310 PRO A C 1
ATOM 2409 O O . PRO A 1 310 ? 12.633 -14.266 15.602 1 88.62 310 PRO A O 1
ATOM 2412 N N . ASP A 1 311 ? 11.945 -16.328 15.984 1 87.19 311 ASP A N 1
ATOM 2413 C CA . ASP A 1 311 ? 12.828 -16.844 14.945 1 87.19 311 ASP A CA 1
ATOM 2414 C C . ASP A 1 311 ? 12.125 -16.859 13.586 1 87.19 311 ASP A C 1
ATOM 2416 O O . ASP A 1 311 ? 12.75 -17.172 12.57 1 87.19 311 ASP A O 1
ATOM 2420 N N . HIS A 1 312 ? 10.891 -16.516 13.602 1 86.31 312 HIS A N 1
ATOM 2421 C CA . HIS A 1 312 ? 10.164 -16.5 12.336 1 86.31 312 HIS A CA 1
ATOM 2422 C C . HIS A 1 312 ? 10.57 -15.312 11.477 1 86.31 312 HIS A C 1
ATOM 2424 O O . HIS A 1 312 ? 10.414 -14.164 11.891 1 86.31 312 HIS A O 1
ATOM 2430 N N . SER A 1 313 ? 11.102 -15.594 10.32 1 83.31 313 SER A N 1
ATOM 2431 C CA . SER A 1 313 ? 11.602 -14.516 9.477 1 83.31 313 SER A CA 1
ATOM 2432 C C . SER A 1 313 ? 11.109 -14.664 8.039 1 83.31 313 SER A C 1
ATOM 2434 O O . SER A 1 313 ? 11.641 -14.031 7.129 1 83.31 313 SER A O 1
ATOM 2436 N N . HIS A 1 314 ? 10.102 -15.422 7.898 1 83.06 314 HIS A N 1
ATOM 2437 C CA . HIS A 1 314 ? 9.609 -15.703 6.555 1 83.06 314 HIS A CA 1
ATOM 2438 C C . HIS A 1 314 ? 9.062 -14.453 5.891 1 83.06 314 HIS A C 1
ATOM 2440 O O . HIS A 1 314 ? 8.289 -13.711 6.5 1 83.06 314 HIS A O 1
ATOM 2446 N N . LYS A 1 315 ? 9.516 -14.203 4.676 1 89.62 315 LYS A N 1
ATOM 2447 C CA . LYS A 1 315 ? 8.961 -13.156 3.82 1 89.62 315 LYS A CA 1
ATOM 2448 C C . LYS A 1 315 ? 8.039 -13.75 2.756 1 89.62 315 LYS A C 1
ATOM 2450 O O . LYS A 1 315 ? 8.406 -14.711 2.078 1 89.62 315 LYS A O 1
ATOM 2455 N N . PRO A 1 316 ? 6.82 -13.141 2.615 1 92.31 316 PRO A N 1
ATOM 2456 C CA . PRO A 1 316 ? 5.961 -13.594 1.515 1 92.31 316 PRO A CA 1
ATOM 2457 C C . PRO A 1 316 ? 6.645 -13.477 0.153 1 92.31 316 PRO A C 1
ATOM 2459 O O . PRO A 1 316 ? 7.422 -12.555 -0.077 1 92.31 316 PRO A O 1
ATOM 2462 N N . SER A 1 317 ? 6.414 -14.391 -0.724 1 90.06 317 SER A N 1
ATOM 2463 C CA . SER A 1 317 ? 7.066 -14.477 -2.027 1 90.06 317 SER A CA 1
ATOM 2464 C C . SER A 1 317 ? 6.859 -13.195 -2.83 1 90.06 317 SER A C 1
ATOM 2466 O O . SER A 1 317 ? 7.777 -12.734 -3.516 1 90.06 317 SER A O 1
ATOM 2468 N N . MET A 1 318 ? 5.656 -12.625 -2.762 1 95.06 318 MET A N 1
ATOM 2469 C CA . MET A 1 318 ? 5.375 -11.406 -3.518 1 95.06 318 MET A CA 1
ATOM 2470 C C . MET A 1 318 ? 6.219 -10.242 -3.004 1 95.06 318 MET A C 1
ATOM 2472 O O . MET A 1 318 ? 6.711 -9.43 -3.793 1 95.06 318 MET A O 1
ATOM 2476 N N . MET A 1 319 ? 6.359 -10.133 -1.733 1 96.19 319 MET A N 1
ATOM 2477 C CA . MET A 1 319 ? 7.215 -9.109 -1.146 1 96.19 319 MET A CA 1
ATOM 2478 C C . MET A 1 319 ? 8.664 -9.273 -1.602 1 96.19 319 MET A C 1
ATOM 2480 O O . MET A 1 319 ? 9.32 -8.305 -1.978 1 96.19 319 MET A O 1
ATOM 2484 N N . LEU A 1 320 ? 9.172 -10.516 -1.603 1 92.19 320 LEU A N 1
ATOM 2485 C CA . LEU A 1 320 ? 10.531 -10.812 -2.027 1 92.19 320 LEU A CA 1
ATOM 2486 C C . LEU A 1 320 ? 10.75 -10.422 -3.484 1 92.19 320 LEU A C 1
ATOM 2488 O O . LEU A 1 320 ? 11.781 -9.836 -3.832 1 92.19 320 LEU A O 1
ATOM 2492 N N . ASP A 1 321 ? 9.781 -10.758 -4.309 1 93.69 321 ASP A N 1
ATOM 2493 C CA . ASP A 1 321 ? 9.867 -10.398 -5.723 1 93.69 321 ASP A CA 1
ATOM 2494 C C . ASP A 1 321 ? 9.906 -8.883 -5.902 1 93.69 321 ASP A C 1
ATOM 2496 O O . ASP A 1 321 ? 10.742 -8.367 -6.648 1 93.69 321 ASP A O 1
ATOM 2500 N N . ALA A 1 322 ? 9.086 -8.195 -5.203 1 96.88 322 ALA A N 1
ATOM 2501 C CA . ALA A 1 322 ? 9.039 -6.738 -5.301 1 96.88 322 ALA A CA 1
ATOM 2502 C C . ALA A 1 322 ? 10.352 -6.117 -4.84 1 96.88 322 ALA A C 1
ATOM 2504 O O . ALA A 1 322 ? 10.867 -5.191 -5.473 1 96.88 322 ALA A O 1
ATOM 2505 N N . GLU A 1 323 ? 10.93 -6.66 -3.777 1 95.31 323 GLU A N 1
ATOM 2506 C CA . GLU A 1 323 ? 12.203 -6.172 -3.25 1 95.31 323 GLU A CA 1
ATOM 2507 C C . GLU A 1 323 ? 13.328 -6.344 -4.27 1 95.31 323 GLU A C 1
ATOM 2509 O O . GLU A 1 323 ? 14.242 -5.523 -4.34 1 95.31 323 GLU A O 1
ATOM 2514 N N . LYS A 1 324 ? 13.195 -7.379 -5.059 1 93.19 324 LYS A N 1
ATOM 2515 C CA . LYS A 1 324 ? 14.234 -7.703 -6.027 1 93.19 324 LYS A CA 1
ATOM 2516 C C . LYS A 1 324 ? 13.945 -7.07 -7.383 1 93.19 324 LYS A C 1
ATOM 2518 O O . LYS A 1 324 ? 14.711 -7.25 -8.336 1 93.19 324 LYS A O 1
ATOM 2523 N N . GLY A 1 325 ? 12.812 -6.395 -7.457 1 96.12 325 GLY A N 1
ATOM 2524 C CA . GLY A 1 325 ? 12.438 -5.781 -8.719 1 96.12 325 GLY A CA 1
ATOM 2525 C C . GLY A 1 325 ? 11.992 -6.785 -9.766 1 96.12 325 GLY A C 1
ATOM 2526 O O . GLY A 1 325 ? 12.203 -6.586 -10.961 1 96.12 325 GLY A O 1
ATOM 2527 N N . LEU A 1 326 ? 11.43 -7.895 -9.336 1 94.56 326 LEU A N 1
ATOM 2528 C CA . LEU A 1 326 ? 10.914 -8.93 -10.219 1 94.56 326 LEU A CA 1
ATOM 2529 C C . LEU A 1 326 ? 9.398 -8.852 -10.32 1 94.56 326 LEU A C 1
ATOM 2531 O O . LEU A 1 326 ? 8.727 -8.406 -9.383 1 94.56 326 LEU A O 1
ATOM 2535 N N . PRO A 1 327 ? 8.859 -9.289 -11.477 1 97 327 PRO A N 1
ATOM 2536 C CA . PRO A 1 327 ? 7.402 -9.242 -11.633 1 97 327 PRO A CA 1
ATOM 2537 C C . PRO A 1 327 ? 6.664 -10 -10.523 1 97 327 PRO A C 1
ATOM 2539 O O . PRO A 1 327 ? 7.105 -11.07 -10.109 1 97 327 PRO A O 1
ATOM 2542 N N . ILE A 1 328 ? 5.578 -9.398 -10.102 1 97.88 328 ILE A N 1
ATOM 2543 C CA . ILE A 1 328 ? 4.789 -10.016 -9.039 1 97.88 328 ILE A CA 1
ATOM 2544 C C . ILE A 1 328 ? 3.502 -10.594 -9.617 1 97.88 328 ILE A C 1
ATOM 2546 O O . ILE A 1 328 ? 3.084 -10.219 -10.719 1 97.88 328 ILE A O 1
ATOM 2550 N N . GLU A 1 329 ? 2.904 -11.531 -8.906 1 98 329 GLU A N 1
ATOM 2551 C CA . GLU A 1 329 ? 1.714 -12.234 -9.375 1 98 329 GLU A CA 1
ATOM 2552 C C . GLU A 1 329 ? 0.442 -11.492 -8.977 1 98 329 GLU A C 1
ATOM 2554 O O . GLU A 1 329 ? -0.496 -12.094 -8.445 1 98 329 GLU A O 1
ATOM 2559 N N . VAL A 1 330 ? 0.41 -10.227 -9.242 1 98.44 330 VAL A N 1
ATOM 2560 C CA . VAL A 1 330 ? -0.665 -9.352 -8.781 1 98.44 330 VAL A CA 1
ATOM 2561 C C . VAL A 1 330 ? -1.957 -9.688 -9.516 1 98.44 330 VAL A C 1
ATOM 2563 O O . VAL A 1 330 ? -3.037 -9.695 -8.922 1 98.44 330 VAL A O 1
ATOM 2566 N N . GLU A 1 331 ? -1.945 -10.055 -10.805 1 98.19 331 GLU A N 1
ATOM 2567 C CA . GLU A 1 331 ? -3.137 -10.289 -11.617 1 98.19 331 GLU A CA 1
ATOM 2568 C C . GLU A 1 331 ? -3.861 -11.555 -11.164 1 98.19 331 GLU A C 1
ATOM 2570 O O . GLU A 1 331 ? -5.094 -11.594 -11.141 1 98.19 331 GLU A O 1
ATOM 2575 N N . VAL A 1 332 ? -3.072 -12.539 -10.766 1 98.44 332 VAL A N 1
ATOM 2576 C CA . VAL A 1 332 ? -3.727 -13.812 -10.477 1 98.44 332 VAL A CA 1
ATOM 2577 C C . VAL A 1 332 ? -4.078 -13.891 -8.992 1 98.44 332 VAL A C 1
ATOM 2579 O O . VAL A 1 332 ? -4.98 -14.633 -8.602 1 98.44 332 VAL A O 1
ATOM 2582 N N . ILE A 1 333 ? -3.418 -13.062 -8.164 1 98.5 333 ILE A N 1
ATOM 2583 C CA . ILE A 1 333 ? -3.68 -13.078 -6.727 1 98.5 333 ILE A CA 1
ATOM 2584 C C . ILE A 1 333 ? -4.805 -12.102 -6.395 1 98.5 333 ILE A C 1
ATOM 2586 O O . ILE A 1 333 ? -5.723 -12.438 -5.641 1 98.5 333 ILE A O 1
ATOM 2590 N N . LEU A 1 334 ? -4.762 -10.93 -6.98 1 98.88 334 LEU A N 1
ATOM 2591 C CA . LEU A 1 334 ? -5.762 -9.914 -6.668 1 98.88 334 LEU A CA 1
ATOM 2592 C C . LEU A 1 334 ? -6.633 -9.617 -7.883 1 98.88 334 LEU A C 1
ATOM 2594 O O . LEU A 1 334 ? -7.852 -9.461 -7.758 1 98.88 334 LEU A O 1
ATOM 2598 N N . GLY A 1 335 ? -6.016 -9.484 -9.062 1 98.69 335 GLY A N 1
ATOM 2599 C CA . GLY A 1 335 ? -6.773 -9.156 -10.258 1 98.69 335 GLY A CA 1
ATOM 2600 C C . GLY A 1 335 ? -7.922 -10.109 -10.523 1 98.69 335 GLY A C 1
ATOM 2601 O O . GLY A 1 335 ? -9.031 -9.688 -10.859 1 98.69 335 GLY A O 1
ATOM 2602 N N . GLU A 1 336 ? -7.633 -11.383 -10.391 1 98.5 336 GLU A N 1
ATOM 2603 C CA . GLU A 1 336 ? -8.672 -12.375 -10.617 1 98.5 336 GLU A CA 1
ATOM 2604 C C . GLU A 1 336 ? -9.805 -12.234 -9.602 1 98.5 336 GLU A C 1
ATOM 2606 O O . GLU A 1 336 ? -10.977 -12.438 -9.93 1 98.5 336 GLU A O 1
ATOM 2611 N N . VAL A 1 337 ? -9.5 -11.922 -8.328 1 98.81 337 VAL A N 1
ATOM 2612 C CA . VAL A 1 337 ? -10.516 -11.688 -7.312 1 98.81 337 VAL A CA 1
ATOM 2613 C C . VAL A 1 337 ? -11.422 -10.539 -7.742 1 98.81 337 VAL A C 1
ATOM 2615 O O . VAL A 1 337 ? -12.648 -10.641 -7.648 1 98.81 337 VAL A O 1
ATOM 2618 N N . VAL A 1 338 ? -10.852 -9.453 -8.219 1 98.81 338 VAL A N 1
ATOM 2619 C CA . VAL A 1 338 ? -11.602 -8.273 -8.625 1 98.81 338 VAL A CA 1
ATOM 2620 C C . VAL A 1 338 ? -12.492 -8.617 -9.82 1 98.81 338 VAL A C 1
ATOM 2622 O O . VAL A 1 338 ? -13.648 -8.195 -9.883 1 98.81 338 VAL A O 1
ATOM 2625 N N . ARG A 1 339 ? -11.969 -9.383 -10.805 1 98.19 339 ARG A N 1
ATOM 2626 C CA . ARG A 1 339 ? -12.758 -9.789 -11.969 1 98.19 339 ARG A CA 1
ATOM 2627 C C . ARG A 1 339 ? -13.922 -10.68 -11.555 1 98.19 339 ARG A C 1
ATOM 2629 O O . ARG A 1 339 ? -15.047 -10.5 -12.031 1 98.19 339 ARG A O 1
ATOM 2636 N N . LEU A 1 340 ? -13.656 -11.648 -10.648 1 98.25 340 LEU A N 1
ATOM 2637 C CA . LEU A 1 340 ? -14.727 -12.516 -10.148 1 98.25 340 LEU A CA 1
ATOM 2638 C C . LEU A 1 340 ? -15.773 -11.703 -9.391 1 98.25 340 LEU A C 1
ATOM 2640 O O . LEU A 1 340 ? -16.969 -11.953 -9.531 1 98.25 340 LEU A O 1
ATOM 2644 N N . ALA A 1 341 ? -15.297 -10.758 -8.586 1 98.81 341 ALA A N 1
ATOM 2645 C CA . ALA A 1 341 ? -16.219 -9.914 -7.82 1 98.81 341 ALA A CA 1
ATOM 2646 C C . ALA A 1 341 ? -17.156 -9.156 -8.742 1 98.81 341 ALA A C 1
ATOM 2648 O O . ALA A 1 341 ? -18.359 -9.031 -8.461 1 98.81 341 ALA A O 1
ATOM 2649 N N . LYS A 1 342 ? -16.625 -8.609 -9.789 1 98.38 342 LYS A N 1
ATOM 2650 C CA . LYS A 1 342 ? -17.453 -7.922 -10.781 1 98.38 342 LYS A CA 1
ATOM 2651 C C . LYS A 1 342 ? -18.453 -8.875 -11.414 1 98.38 342 LYS A C 1
ATOM 2653 O O . LYS A 1 342 ? -19.625 -8.547 -11.555 1 98.38 342 LYS A O 1
ATOM 2658 N N . GLU A 1 343 ? -17.969 -10.062 -11.773 1 98 343 GLU A N 1
ATOM 2659 C CA . GLU A 1 343 ? -18.812 -11.07 -12.406 1 98 343 GLU A CA 1
ATOM 2660 C C . GLU A 1 343 ? -19.969 -11.469 -11.492 1 98 343 GLU A C 1
ATOM 2662 O O . GLU A 1 343 ? -21.094 -11.633 -11.953 1 98 343 GLU A O 1
ATOM 2667 N N . TYR A 1 344 ? -19.688 -11.641 -10.25 1 98.31 344 TYR A N 1
ATOM 2668 C CA . TYR A 1 344 ? -20.688 -12.125 -9.305 1 98.31 344 TYR A CA 1
ATOM 2669 C C . TYR A 1 344 ? -21.359 -10.969 -8.578 1 98.31 344 TYR A C 1
ATOM 2671 O O . TYR A 1 344 ? -22.172 -11.18 -7.664 1 98.31 344 TYR A O 1
ATOM 2679 N N . LYS A 1 345 ? -21.031 -9.688 -8.906 1 98.5 345 LYS A N 1
ATOM 2680 C CA . LYS A 1 345 ? -21.641 -8.461 -8.391 1 98.5 345 LYS A CA 1
ATOM 2681 C C . LYS A 1 345 ? -21.469 -8.359 -6.879 1 98.5 345 LYS A C 1
ATOM 2683 O O . LYS A 1 345 ? -22.438 -8.117 -6.152 1 98.5 345 LYS A O 1
ATOM 2688 N N . VAL A 1 346 ? -20.312 -8.633 -6.387 1 98.75 346 VAL A N 1
ATOM 2689 C CA . VAL A 1 346 ? -19.938 -8.5 -4.98 1 98.75 346 VAL A CA 1
ATOM 2690 C C . VAL A 1 346 ? -18.953 -7.34 -4.816 1 98.75 346 VAL A C 1
ATOM 2692 O O . VAL A 1 346 ? -17.984 -7.238 -5.562 1 98.75 346 VAL A O 1
ATOM 2695 N N . ASP A 1 347 ? -19.203 -6.402 -3.875 1 98.56 347 ASP A N 1
ATOM 2696 C CA . ASP A 1 347 ? -18.312 -5.277 -3.627 1 98.56 347 ASP A CA 1
ATOM 2697 C C . ASP A 1 347 ? -17.078 -5.719 -2.846 1 98.56 347 ASP A C 1
ATOM 2699 O O . ASP A 1 347 ? -17.188 -6.332 -1.782 1 98.56 347 ASP A O 1
ATOM 2703 N N . VAL A 1 348 ? -15.93 -5.453 -3.371 1 98.88 348 VAL A N 1
ATOM 2704 C CA . VAL A 1 348 ? -14.688 -5.758 -2.674 1 98.88 348 VAL A CA 1
ATOM 2705 C C . VAL A 1 348 ? -13.773 -4.535 -2.686 1 98.88 348 VAL A C 1
ATOM 2707 O O . VAL A 1 348 ? -12.609 -4.621 -3.092 1 98.88 348 VAL A O 1
ATOM 2710 N N . PRO A 1 349 ? -14.219 -3.402 -2.15 1 98.88 349 PRO A N 1
ATOM 2711 C CA . PRO A 1 349 ? -13.508 -2.133 -2.316 1 98.88 349 PRO A CA 1
ATOM 2712 C C . PRO A 1 349 ? -12.102 -2.162 -1.727 1 98.88 349 PRO A C 1
ATOM 2714 O O . PRO A 1 349 ? -11.188 -1.534 -2.268 1 98.88 349 PRO A O 1
ATOM 2717 N N . ARG A 1 350 ? -11.906 -2.812 -0.561 1 98.88 350 ARG A N 1
ATOM 2718 C CA . ARG A 1 350 ? -10.578 -2.857 0.041 1 98.88 350 ARG A CA 1
ATOM 2719 C C . ARG A 1 350 ? -9.602 -3.641 -0.834 1 98.88 350 ARG A C 1
ATOM 2721 O O . ARG A 1 350 ? -8.453 -3.236 -1.009 1 98.88 350 ARG A O 1
ATOM 2728 N N . ILE A 1 351 ? -10.086 -4.742 -1.426 1 98.94 351 ILE A N 1
ATOM 2729 C CA . ILE A 1 351 ? -9.258 -5.562 -2.307 1 98.94 351 ILE A CA 1
ATOM 2730 C C . ILE A 1 351 ? -8.945 -4.793 -3.588 1 98.94 351 ILE A C 1
ATOM 2732 O O . ILE A 1 351 ? -7.82 -4.828 -4.082 1 98.94 351 ILE A O 1
ATOM 2736 N N . GLU A 1 352 ? -9.961 -4.086 -4.125 1 98.94 352 GLU A N 1
ATOM 2737 C CA . GLU A 1 352 ? -9.742 -3.25 -5.305 1 98.94 352 GLU A CA 1
ATOM 2738 C C . GLU A 1 352 ? -8.664 -2.201 -5.047 1 98.94 352 GLU A C 1
ATOM 2740 O O . GLU A 1 352 ? -7.844 -1.919 -5.922 1 98.94 352 GLU A O 1
ATOM 2745 N N . MET A 1 353 ? -8.633 -1.662 -3.857 1 98.88 353 MET A N 1
ATOM 2746 C CA . MET A 1 353 ? -7.656 -0.625 -3.535 1 98.88 353 MET A CA 1
ATOM 2747 C C . MET A 1 353 ? -6.246 -1.206 -3.455 1 98.88 353 MET A C 1
ATOM 2749 O O . MET A 1 353 ? -5.301 -0.622 -3.984 1 98.88 353 MET A O 1
ATOM 2753 N N . MET A 1 354 ? -6.117 -2.359 -2.801 1 98.88 354 MET A N 1
ATOM 2754 C CA . MET A 1 354 ? -4.812 -3.01 -2.734 1 98.88 354 MET A CA 1
ATOM 2755 C C . MET A 1 354 ? -4.328 -3.406 -4.125 1 98.88 354 MET A C 1
ATOM 2757 O O . MET A 1 354 ? -3.156 -3.23 -4.453 1 98.88 354 MET A O 1
ATOM 2761 N N . TYR A 1 355 ? -5.297 -3.918 -4.934 1 98.94 355 TYR A N 1
ATOM 2762 C CA . TYR A 1 355 ? -4.98 -4.289 -6.309 1 98.94 355 TYR A CA 1
ATOM 2763 C C . TYR A 1 355 ? -4.453 -3.09 -7.086 1 98.94 355 TYR A C 1
ATOM 2765 O O . TYR A 1 355 ? -3.426 -3.186 -7.762 1 98.94 355 TYR A O 1
ATOM 2773 N N . SER A 1 356 ? -5.125 -1.957 -6.93 1 98.81 356 SER A N 1
ATOM 2774 C CA . SER A 1 356 ? -4.77 -0.738 -7.645 1 98.81 356 SER A CA 1
ATOM 2775 C C . SER A 1 356 ? -3.363 -0.273 -7.277 1 98.81 356 SER A C 1
ATOM 2777 O O . SER A 1 356 ? -2.605 0.171 -8.141 1 98.81 356 SER A O 1
ATOM 2779 N N . LEU A 1 357 ? -3.006 -0.353 -6.016 1 98.88 357 LEU A N 1
ATOM 2780 C CA . LEU A 1 357 ? -1.686 0.055 -5.547 1 98.88 357 LEU A CA 1
ATOM 2781 C C . LEU A 1 357 ? -0.609 -0.897 -6.059 1 98.88 357 LEU A C 1
ATOM 2783 O O . LEU A 1 357 ? 0.436 -0.457 -6.543 1 98.88 357 LEU A O 1
ATOM 2787 N N . LEU A 1 358 ? -0.862 -2.184 -6 1 98.88 358 LEU A N 1
ATOM 2788 C CA . LEU A 1 358 ? 0.109 -3.182 -6.434 1 98.88 358 LEU A CA 1
ATOM 2789 C C . LEU A 1 358 ? 0.319 -3.113 -7.941 1 98.88 358 LEU A C 1
ATOM 2791 O O . LEU A 1 358 ? 1.408 -3.41 -8.438 1 98.88 358 LEU A O 1
ATOM 2795 N N . LEU A 1 359 ? -0.745 -2.691 -8.695 1 98.81 359 LEU A N 1
ATOM 2796 C CA . LEU A 1 359 ? -0.614 -2.521 -10.141 1 98.81 359 LEU A CA 1
ATOM 2797 C C . LEU A 1 359 ? 0.412 -1.442 -10.469 1 98.81 359 LEU A C 1
ATOM 2799 O O . LEU A 1 359 ? 1.135 -1.551 -11.461 1 98.81 359 LEU A O 1
ATOM 2803 N N . VAL A 1 360 ? 0.454 -0.369 -9.641 1 98.88 360 VAL A N 1
ATOM 2804 C CA . VAL A 1 360 ? 1.456 0.671 -9.852 1 98.88 360 VAL A CA 1
ATOM 2805 C C . VAL A 1 360 ? 2.855 0.084 -9.672 1 98.88 360 VAL A C 1
ATOM 2807 O O . VAL A 1 360 ? 3.742 0.314 -10.492 1 98.88 360 VAL A O 1
ATOM 2810 N N . VAL A 1 361 ? 3.027 -0.732 -8.625 1 98.81 361 VAL A N 1
ATOM 2811 C CA . VAL A 1 361 ? 4.301 -1.386 -8.344 1 98.81 361 VAL A CA 1
ATOM 2812 C C . VAL A 1 361 ? 4.684 -2.291 -9.508 1 98.81 361 VAL A C 1
ATOM 2814 O O . VAL A 1 361 ? 5.805 -2.215 -10.023 1 98.81 361 VAL A O 1
ATOM 2817 N N . GLN A 1 362 ? 3.697 -3.088 -9.945 1 98.75 362 GLN A N 1
ATOM 2818 C CA . GLN A 1 362 ? 3.918 -4.012 -11.047 1 98.75 362 GLN A CA 1
ATOM 2819 C C . GLN A 1 362 ? 4.281 -3.26 -12.328 1 98.75 362 GLN A C 1
ATOM 2821 O O . GLN A 1 362 ? 5.215 -3.648 -13.039 1 98.75 362 GLN A O 1
ATOM 2826 N N . ASN A 1 363 ? 3.527 -2.203 -12.633 1 98.69 363 ASN A N 1
ATOM 2827 C CA . ASN A 1 363 ? 3.77 -1.393 -13.828 1 98.69 363 ASN A CA 1
ATOM 2828 C C . ASN A 1 363 ? 5.195 -0.843 -13.844 1 98.69 363 ASN A C 1
ATOM 2830 O O . ASN A 1 363 ? 5.863 -0.886 -14.883 1 98.69 363 ASN A O 1
ATOM 2834 N N . GLN A 1 364 ? 5.684 -0.416 -12.766 1 98.44 364 GLN A N 1
ATOM 2835 C CA . GLN A 1 364 ? 7 0.209 -12.711 1 98.44 364 GLN A CA 1
ATOM 2836 C C . GLN A 1 364 ? 8.109 -0.842 -12.703 1 98.44 364 GLN A C 1
ATOM 2838 O O . GLN A 1 364 ? 9.188 -0.617 -13.258 1 98.44 364 GLN A O 1
ATOM 2843 N N . ILE A 1 365 ? 7.855 -2.014 -12.078 1 98.19 365 ILE A N 1
ATOM 2844 C CA . ILE A 1 365 ? 8.797 -3.129 -12.156 1 98.19 365 ILE A CA 1
ATOM 2845 C C . ILE A 1 365 ? 9 -3.523 -13.617 1 98.19 365 ILE A C 1
ATOM 2847 O O . ILE A 1 365 ? 10.133 -3.672 -14.078 1 98.19 365 ILE A O 1
ATOM 2851 N N . LEU A 1 366 ? 7.891 -3.648 -14.328 1 97.69 366 LEU A N 1
ATOM 2852 C CA . LEU A 1 366 ? 7.957 -4.043 -15.734 1 97.69 366 LEU A CA 1
ATOM 2853 C C . LEU A 1 366 ? 8.641 -2.969 -16.562 1 97.69 366 LEU A C 1
ATOM 2855 O O . LEU A 1 366 ? 9.398 -3.279 -17.484 1 97.69 366 LEU A O 1
ATOM 2859 N N . ARG A 1 367 ? 8.352 -1.688 -16.266 1 96.44 367 ARG A N 1
ATOM 2860 C CA . ARG A 1 367 ? 9 -0.581 -16.969 1 96.44 367 ARG A CA 1
ATOM 2861 C C . ARG A 1 367 ? 10.516 -0.68 -16.844 1 96.44 367 ARG A C 1
ATOM 2863 O O . ARG A 1 367 ? 11.227 -0.54 -17.844 1 96.44 367 ARG A O 1
ATOM 2870 N N . LYS A 1 368 ? 11 -0.982 -15.664 1 95.88 368 LYS A N 1
ATOM 2871 C CA . LYS A 1 368 ? 12.43 -1.047 -15.391 1 95.88 368 LYS A CA 1
ATOM 2872 C C . LYS A 1 368 ? 13.07 -2.248 -16.094 1 95.88 368 LYS A C 1
ATOM 2874 O O . LYS A 1 368 ? 14.219 -2.18 -16.531 1 95.88 368 LYS A O 1
ATOM 2879 N N . LEU A 1 369 ? 12.32 -3.342 -16.188 1 92.44 369 LEU A N 1
ATOM 2880 C CA . LEU A 1 369 ? 12.82 -4.555 -16.828 1 92.44 369 LEU A CA 1
ATOM 2881 C C . LEU A 1 369 ? 12.836 -4.402 -18.344 1 92.44 369 LEU A C 1
ATOM 2883 O O . LEU A 1 369 ? 13.664 -5.016 -19.016 1 92.44 369 LEU A O 1
ATOM 2887 N N . GLY A 1 370 ? 11.758 -3.766 -18.891 1 83.81 370 GLY A N 1
ATOM 2888 C CA . GLY A 1 370 ? 11.656 -3.588 -20.328 1 83.81 370 GLY A CA 1
ATOM 2889 C C . GLY A 1 370 ? 12.641 -2.574 -20.875 1 83.81 370 GLY A C 1
ATOM 2890 O O . GLY A 1 370 ? 12.742 -2.395 -22.094 1 83.81 370 GLY A O 1
ATOM 2891 N N . LYS A 1 371 ? 13.344 -1.901 -20.047 1 67.69 371 LYS A N 1
ATOM 2892 C CA . LYS A 1 371 ? 14.414 -1.006 -20.484 1 67.69 371 LYS A CA 1
ATOM 2893 C C . LYS A 1 371 ? 15.695 -1.779 -20.766 1 67.69 371 LYS A C 1
ATOM 2895 O O . LYS A 1 371 ? 15.969 -2.801 -20.141 1 67.69 371 LYS A O 1
ATOM 2900 N N . MET B 1 1 ? 0.942 51.562 13.672 1 57.88 1 MET B N 1
ATOM 2901 C CA . MET B 1 1 ? 0.425 50.562 14.602 1 57.88 1 MET B CA 1
ATOM 2902 C C . MET B 1 1 ? 1.562 49.781 15.25 1 57.88 1 MET B C 1
ATOM 2904 O O . MET B 1 1 ? 2.617 49.594 14.641 1 57.88 1 MET B O 1
ATOM 2908 N N . ALA B 1 2 ? 1.496 49.469 16.516 1 83.06 2 ALA B N 1
ATOM 2909 C CA . ALA B 1 2 ? 2.574 48.812 17.234 1 83.06 2 ALA B CA 1
ATOM 2910 C C . ALA B 1 2 ? 2.805 47.406 16.688 1 83.06 2 ALA B C 1
ATOM 2912 O O . ALA B 1 2 ? 1.854 46.719 16.297 1 83.06 2 ALA B O 1
ATOM 2913 N N . ALA B 1 3 ? 3.971 47.094 16.5 1 93.56 3 ALA B N 1
ATOM 2914 C CA . ALA B 1 3 ? 4.363 45.781 15.977 1 93.56 3 ALA B CA 1
ATOM 2915 C C . ALA B 1 3 ? 3.766 44.656 16.812 1 93.56 3 ALA B C 1
ATOM 2917 O O . ALA B 1 3 ? 3.693 44.75 18.047 1 93.56 3 ALA B O 1
ATOM 2918 N N . LYS B 1 4 ? 3.232 43.688 16.156 1 98 4 LYS B N 1
ATOM 2919 C CA . LYS B 1 4 ? 2.682 42.5 16.828 1 98 4 LYS B CA 1
ATOM 2920 C C . LYS B 1 4 ? 3.789 41.562 17.25 1 98 4 LYS B C 1
ATOM 2922 O O . LYS B 1 4 ? 4.773 41.375 16.531 1 98 4 LYS B O 1
ATOM 2927 N N . ASP B 1 5 ? 3.684 41.031 18.438 1 98.62 5 ASP B N 1
ATOM 2928 C CA . ASP B 1 5 ? 4.602 40 18.875 1 98.62 5 ASP B CA 1
ATOM 2929 C C . ASP B 1 5 ? 4.148 38.594 18.406 1 98.62 5 ASP B C 1
ATOM 2931 O O . ASP B 1 5 ? 3.08 38.125 18.797 1 98.62 5 ASP B O 1
ATOM 2935 N N . VAL B 1 6 ? 4.973 37.969 17.547 1 98.81 6 VAL B N 1
ATOM 2936 C CA . VAL B 1 6 ? 4.633 36.688 16.922 1 98.81 6 VAL B CA 1
ATOM 2937 C C . VAL B 1 6 ? 5.648 35.625 17.328 1 98.81 6 VAL B C 1
ATOM 2939 O O . VAL B 1 6 ? 6.855 35.844 17.188 1 98.81 6 VAL B O 1
ATOM 2942 N N . LEU B 1 7 ? 5.16 34.531 17.828 1 98.81 7 LEU B N 1
ATOM 2943 C CA . LEU B 1 7 ? 6.012 33.375 18.125 1 98.81 7 LEU B CA 1
ATOM 2944 C C . LEU B 1 7 ? 5.832 32.281 17.062 1 98.81 7 LEU B C 1
ATOM 2946 O O . LEU B 1 7 ? 4.707 31.875 16.781 1 98.81 7 LEU B O 1
ATOM 2950 N N . LEU B 1 8 ? 6.895 31.859 16.5 1 98.56 8 LEU B N 1
ATOM 2951 C CA . LEU B 1 8 ? 6.891 30.734 15.578 1 98.56 8 LEU B CA 1
ATOM 2952 C C . LEU B 1 8 ? 7.422 29.469 16.266 1 98.56 8 LEU B C 1
ATOM 2954 O O . LEU B 1 8 ? 8.57 29.453 16.703 1 98.56 8 LEU B O 1
ATOM 2958 N N . VAL B 1 9 ? 6.547 28.453 16.359 1 98.06 9 VAL B N 1
ATOM 2959 C CA . VAL B 1 9 ? 6.926 27.156 16.922 1 98.06 9 VAL B CA 1
ATOM 2960 C C . VAL B 1 9 ? 7.09 26.141 15.789 1 98.06 9 VAL B C 1
ATOM 2962 O O . VAL B 1 9 ? 6.125 25.812 15.102 1 98.06 9 VAL B O 1
ATOM 2965 N N . GLY B 1 10 ? 8.25 25.578 15.617 1 95.19 10 GLY B N 1
ATOM 2966 C CA . GLY B 1 10 ? 8.625 24.766 14.469 1 95.19 10 GLY B CA 1
ATOM 2967 C C . GLY B 1 10 ? 9.461 25.531 13.453 1 95.19 10 GLY B C 1
ATOM 2968 O O . GLY B 1 10 ? 8.914 26.156 12.547 1 95.19 10 GLY B O 1
ATOM 2969 N N . PHE B 1 11 ? 10.742 25.391 13.586 1 95.38 11 PHE B N 1
ATOM 2970 C CA . PHE B 1 11 ? 11.648 26.172 12.75 1 95.38 11 PHE B CA 1
ATOM 2971 C C . PHE B 1 11 ? 12.258 25.297 11.656 1 95.38 11 PHE B C 1
ATOM 2973 O O . PHE B 1 11 ? 13.477 25.266 11.484 1 95.38 11 PHE B O 1
ATOM 2980 N N . GLY B 1 12 ? 11.375 24.5 11.023 1 92.44 12 GLY B N 1
ATOM 2981 C CA . GLY B 1 12 ? 11.703 23.828 9.781 1 92.44 12 GLY B CA 1
ATOM 2982 C C . GLY B 1 12 ? 11.539 24.703 8.555 1 92.44 12 GLY B C 1
ATOM 2983 O O . GLY B 1 12 ? 11.609 25.938 8.656 1 92.44 12 GLY B O 1
ATOM 2984 N N . ALA B 1 13 ? 11.367 24.078 7.414 1 92.69 13 ALA B N 1
ATOM 2985 C CA . ALA B 1 13 ? 11.312 24.812 6.152 1 92.69 13 ALA B CA 1
ATOM 2986 C C . ALA B 1 13 ? 10.148 25.797 6.137 1 92.69 13 ALA B C 1
ATOM 2988 O O . ALA B 1 13 ? 10.336 26.984 5.863 1 92.69 13 ALA B O 1
ATOM 2989 N N . VAL B 1 14 ? 8.922 25.297 6.508 1 95.56 14 VAL B N 1
ATOM 2990 C CA . VAL B 1 14 ? 7.727 26.141 6.469 1 95.56 14 VAL B CA 1
ATOM 2991 C C . VAL B 1 14 ? 7.828 27.234 7.527 1 95.56 14 VAL B C 1
ATOM 2993 O O . VAL B 1 14 ? 7.594 28.406 7.234 1 95.56 14 VAL B O 1
ATOM 2996 N N . GLY B 1 15 ? 8.234 26.875 8.727 1 97.19 15 GLY B N 1
ATOM 2997 C CA . GLY B 1 15 ? 8.367 27.844 9.805 1 97.19 15 GLY B CA 1
ATOM 2998 C C . GLY B 1 15 ? 9.391 28.922 9.508 1 97.19 15 GLY B C 1
ATOM 2999 O O . GLY B 1 15 ? 9.172 30.094 9.828 1 97.19 15 GLY B O 1
ATOM 3000 N N . ALA B 1 16 ? 10.445 28.516 8.898 1 97.5 16 ALA B N 1
ATOM 3001 C CA . ALA B 1 16 ? 11.484 29.484 8.547 1 97.5 16 ALA B CA 1
ATOM 3002 C C . ALA B 1 16 ? 10.961 30.5 7.543 1 97.5 16 ALA B C 1
ATOM 3004 O O . ALA B 1 16 ? 11.125 31.719 7.734 1 97.5 16 ALA B O 1
ATOM 3005 N N . VAL B 1 17 ? 10.281 30.031 6.539 1 98.19 17 VAL B N 1
ATOM 3006 C CA . VAL B 1 17 ? 9.789 30.922 5.496 1 98.19 17 VAL B CA 1
ATOM 3007 C C . VAL B 1 17 ? 8.766 31.891 6.086 1 98.19 17 VAL B C 1
ATOM 3009 O O . VAL B 1 17 ? 8.797 33.094 5.805 1 98.19 17 VAL B O 1
ATOM 3012 N N . TYR B 1 18 ? 7.934 31.438 6.918 1 98.38 18 TYR B N 1
ATOM 3013 C CA . TYR B 1 18 ? 6.902 32.312 7.461 1 98.38 18 TYR B CA 1
ATOM 3014 C C . TYR B 1 18 ? 7.48 33.25 8.516 1 98.38 18 TYR B C 1
ATOM 3016 O O . TYR B 1 18 ? 6.992 34.375 8.703 1 98.38 18 TYR B O 1
ATOM 3024 N N . SER B 1 19 ? 8.547 32.812 9.203 1 98.44 19 SER B N 1
ATOM 3025 C CA . SER B 1 19 ? 9.25 33.75 10.078 1 98.44 19 SER B CA 1
ATOM 3026 C C . SER B 1 19 ? 9.836 34.906 9.281 1 98.44 19 SER B C 1
ATOM 3028 O O . SER B 1 19 ? 9.781 36.062 9.711 1 98.44 19 SER B O 1
ATOM 3030 N N . LEU B 1 20 ? 10.43 34.562 8.156 1 98.56 20 LEU B N 1
ATOM 3031 C CA . LEU B 1 20 ? 10.953 35.562 7.258 1 98.56 20 LEU B CA 1
ATOM 3032 C C . LEU B 1 20 ? 9.859 36.531 6.816 1 98.56 20 LEU B C 1
ATOM 3034 O O . LEU B 1 20 ? 10.039 37.75 6.859 1 98.56 20 LEU B O 1
ATOM 3038 N N . ILE B 1 21 ? 8.711 36.031 6.445 1 98.56 21 ILE B N 1
ATOM 3039 C CA . ILE B 1 21 ? 7.59 36.812 5.934 1 98.56 21 ILE B CA 1
ATOM 3040 C C . ILE B 1 21 ? 7.066 37.75 7.027 1 98.56 21 ILE B C 1
ATOM 3042 O O . ILE B 1 21 ? 6.844 38.938 6.785 1 98.56 21 ILE B O 1
ATOM 3046 N N . PHE B 1 22 ? 6.902 37.25 8.234 1 98.62 22 PHE B N 1
ATOM 3047 C CA . PHE B 1 22 ? 6.426 38.031 9.352 1 98.62 22 PHE B CA 1
ATOM 3048 C C . PHE B 1 22 ? 7.379 39.188 9.633 1 98.62 22 PHE B C 1
ATOM 3050 O O . PHE B 1 22 ? 6.949 40.344 9.773 1 98.62 22 PHE B O 1
ATOM 3057 N N . LYS B 1 23 ? 8.609 38.875 9.703 1 98.25 23 LYS B N 1
ATOM 3058 C CA . LYS B 1 23 ? 9.594 39.906 10.031 1 98.25 23 LYS B CA 1
ATOM 3059 C C . LYS B 1 23 ? 9.711 40.938 8.914 1 98.25 23 LYS B C 1
ATOM 3061 O O . LYS B 1 23 ? 9.828 42.125 9.18 1 98.25 23 LYS B O 1
ATOM 3066 N N . GLN B 1 24 ? 9.641 40.5 7.75 1 97.38 24 GLN B N 1
ATOM 3067 C CA . GLN B 1 24 ? 9.781 41.344 6.582 1 97.38 24 GLN B CA 1
ATOM 3068 C C . GLN B 1 24 ? 8.625 42.344 6.492 1 97.38 24 GLN B C 1
ATOM 3070 O O . GLN B 1 24 ? 8.75 43.406 5.855 1 97.38 24 GLN B O 1
ATOM 3075 N N . SER B 1 25 ? 7.555 42.062 7.062 1 97.69 25 SER B N 1
ATOM 3076 C CA . SER B 1 25 ? 6.398 42.938 7.031 1 97.69 25 SER B CA 1
ATOM 3077 C C . SER B 1 25 ? 6.695 44.25 7.723 1 97.69 25 SER B C 1
ATOM 3079 O O . SER B 1 25 ? 6.035 45.281 7.457 1 97.69 25 SER B O 1
ATOM 3081 N N . GLY B 1 26 ? 7.613 44.219 8.727 1 97.81 26 GLY B N 1
ATOM 3082 C CA . GLY B 1 26 ? 7.863 45.375 9.562 1 97.81 26 GLY B CA 1
ATOM 3083 C C . GLY B 1 26 ? 6.781 45.594 10.602 1 97.81 26 GLY B C 1
ATOM 3084 O O . GLY B 1 26 ? 6.855 46.562 11.383 1 97.81 26 GLY B O 1
ATOM 3085 N N . LEU B 1 27 ? 5.859 44.719 10.648 1 98.25 27 LEU B N 1
ATOM 3086 C CA . LEU B 1 27 ? 4.707 44.906 11.523 1 98.25 27 LEU B CA 1
ATOM 3087 C C . LEU B 1 27 ? 4.703 43.844 12.625 1 98.25 27 LEU B C 1
ATOM 3089 O O . LEU B 1 27 ? 3.758 43.75 13.414 1 98.25 27 LEU B O 1
ATOM 3093 N N . ALA B 1 28 ? 5.781 43.031 12.68 1 98.5 28 ALA B N 1
ATOM 3094 C CA . ALA B 1 28 ? 5.824 41.938 13.656 1 98.5 28 ALA B CA 1
ATOM 3095 C C . ALA B 1 28 ? 7.219 41.812 14.258 1 98.5 28 ALA B C 1
ATOM 3097 O O . ALA B 1 28 ? 8.219 41.969 13.562 1 98.5 28 ALA B O 1
ATOM 3098 N N . ARG B 1 29 ? 7.32 41.625 15.5 1 98.5 29 ARG B N 1
ATOM 3099 C CA . ARG B 1 29 ? 8.508 41.125 16.188 1 98.5 29 ARG B CA 1
ATOM 3100 C C . ARG B 1 29 ? 8.461 39.594 16.328 1 98.5 29 ARG B C 1
ATOM 3102 O O . ARG B 1 29 ? 7.57 39.062 16.984 1 98.5 29 ARG B O 1
ATOM 3109 N N . VAL B 1 30 ? 9.438 38.969 15.711 1 98.75 30 VAL B N 1
ATOM 3110 C CA . VAL B 1 30 ? 9.344 37.5 15.523 1 98.75 30 VAL B CA 1
ATOM 3111 C C . VAL B 1 30 ? 10.258 36.812 16.531 1 98.75 30 VAL B C 1
ATOM 3113 O O . VAL B 1 30 ? 11.469 37.031 16.531 1 98.75 30 VAL B O 1
ATOM 3116 N N . THR B 1 31 ? 9.711 36.031 17.406 1 98.69 31 THR B N 1
ATOM 3117 C CA . THR B 1 31 ? 10.414 35.031 18.203 1 98.69 31 THR B CA 1
ATOM 3118 C C . THR B 1 31 ? 10.258 33.625 17.562 1 98.69 31 THR B C 1
ATOM 3120 O O . THR B 1 31 ? 9.156 33.25 17.203 1 98.69 31 THR B O 1
ATOM 3123 N N . ALA B 1 32 ? 11.336 32.906 17.391 1 98.56 32 ALA B N 1
ATOM 3124 C CA . ALA B 1 32 ? 11.289 31.562 16.812 1 98.56 32 ALA B CA 1
ATOM 3125 C C . ALA B 1 32 ? 11.828 30.531 17.797 1 98.56 32 ALA B C 1
ATOM 3127 O O . ALA B 1 32 ? 12.812 30.781 18.5 1 98.56 32 ALA B O 1
ATOM 3128 N N . VAL B 1 33 ? 11.164 29.422 17.875 1 98.19 33 VAL B N 1
ATOM 3129 C CA . VAL B 1 33 ? 11.656 28.281 18.641 1 98.19 33 VAL B CA 1
ATOM 3130 C C . VAL B 1 33 ? 12.32 27.281 17.703 1 98.19 33 VAL B C 1
ATOM 3132 O O . VAL B 1 33 ? 11.68 26.734 16.812 1 98.19 33 VAL B O 1
ATOM 3135 N N . ALA B 1 34 ? 13.539 27.141 17.859 1 95.12 34 ALA B N 1
ATOM 3136 C CA . ALA B 1 34 ? 14.32 26.125 17.156 1 95.12 34 ALA B CA 1
ATOM 3137 C C . ALA B 1 34 ? 14.805 25.047 18.125 1 95.12 34 ALA B C 1
ATOM 3139 O O . ALA B 1 34 ? 15.25 25.359 19.234 1 95.12 34 ALA B O 1
ATOM 3140 N N . ARG B 1 35 ? 14.633 23.812 17.781 1 89.62 35 ARG B N 1
ATOM 3141 C CA . ARG B 1 35 ? 15.07 22.734 18.656 1 89.62 35 ARG B CA 1
ATOM 3142 C C . ARG B 1 35 ? 16.375 22.125 18.156 1 89.62 35 ARG B C 1
ATOM 3144 O O . ARG B 1 35 ? 17.453 22.531 18.562 1 89.62 35 ARG B O 1
ATOM 3151 N N . SER B 1 36 ? 16.25 21.281 17.109 1 88.31 36 SER B N 1
ATOM 3152 C CA . SER B 1 36 ? 17.406 20.516 16.641 1 88.31 36 SER B CA 1
ATOM 3153 C C . SER B 1 36 ? 18.438 21.422 15.984 1 88.31 36 SER B C 1
ATOM 3155 O O . SER B 1 36 ? 19.625 21.141 16 1 88.31 36 SER B O 1
ATOM 3157 N N . ASN B 1 37 ? 18 22.516 15.477 1 93.19 37 ASN B N 1
ATOM 3158 C CA . ASN B 1 37 ? 18.922 23.391 14.75 1 93.19 37 ASN B CA 1
ATOM 3159 C C . ASN B 1 37 ? 19.188 24.688 15.516 1 93.19 37 ASN B C 1
ATOM 3161 O O . ASN B 1 37 ? 19.672 25.656 14.938 1 93.19 37 ASN B O 1
ATOM 3165 N N . TYR B 1 38 ? 18.953 24.719 16.812 1 96.19 38 TYR B N 1
ATOM 3166 C CA . TYR B 1 38 ? 19.078 25.922 17.625 1 96.19 38 TYR B CA 1
ATOM 3167 C C . TYR B 1 38 ? 20.484 26.484 17.562 1 96.19 38 TYR B C 1
ATOM 3169 O O . TYR B 1 38 ? 20.688 27.641 17.203 1 96.19 38 TYR B O 1
ATOM 3177 N N . ASN B 1 39 ? 21.469 25.672 17.844 1 96.88 39 ASN B N 1
ATOM 3178 C CA . ASN B 1 39 ? 22.844 26.125 17.922 1 96.88 39 ASN B CA 1
ATOM 3179 C C . ASN B 1 39 ? 23.359 26.609 16.562 1 96.88 39 ASN B C 1
ATOM 3181 O O . ASN B 1 39 ? 24.047 27.625 16.484 1 96.88 39 ASN B O 1
ATOM 3185 N N . LEU B 1 40 ? 22.953 25.906 15.586 1 96.75 40 LEU B N 1
ATOM 3186 C CA . LEU B 1 40 ? 23.391 26.25 14.242 1 96.75 40 LEU B CA 1
ATOM 3187 C C . LEU B 1 40 ? 22.812 27.594 13.797 1 96.75 40 LEU B C 1
ATOM 3189 O O . LEU B 1 40 ? 23.516 28.422 13.227 1 96.75 40 LEU B O 1
ATOM 3193 N N . VAL B 1 41 ? 21.562 27.781 14.086 1 97.25 41 VAL B N 1
ATOM 3194 C CA . VAL B 1 41 ? 20.891 29.031 13.703 1 97.25 41 VAL B CA 1
ATOM 3195 C C . VAL B 1 41 ? 21.406 30.172 14.57 1 97.25 41 VAL B C 1
ATOM 3197 O O . VAL B 1 41 ? 21.547 31.297 14.086 1 97.25 41 VAL B O 1
ATOM 3200 N N . LYS B 1 42 ? 21.625 29.922 15.805 1 97.38 42 LYS B N 1
ATOM 3201 C CA . LYS B 1 42 ? 22.172 30.922 16.703 1 97.38 42 LYS B CA 1
ATOM 3202 C C . LYS B 1 42 ? 23.531 31.422 16.234 1 97.38 42 LYS B C 1
ATOM 3204 O O . LYS B 1 42 ? 23.797 32.625 16.234 1 97.38 42 LYS B O 1
ATOM 3209 N N . GLU B 1 43 ? 24.312 30.547 15.727 1 97.69 43 GLU B N 1
ATOM 3210 C CA . GLU B 1 43 ? 25.688 30.875 15.352 1 97.69 43 GLU B CA 1
ATOM 3211 C C . GLU B 1 43 ? 25.75 31.422 13.938 1 97.69 43 GLU B C 1
ATOM 3213 O O . GLU B 1 43 ? 26.5 32.375 13.664 1 97.69 43 GLU B O 1
ATOM 3218 N N . HIS B 1 44 ? 24.938 30.859 13.023 1 97.62 44 HIS B N 1
ATOM 3219 C CA . HIS B 1 44 ? 25.188 31.156 11.617 1 97.62 44 HIS B CA 1
ATOM 3220 C C . HIS B 1 44 ? 23.953 31.766 10.961 1 97.62 44 HIS B C 1
ATOM 3222 O O . HIS B 1 44 ? 24.031 32.25 9.828 1 97.62 44 HIS B O 1
ATOM 3228 N N . GLY B 1 45 ? 22.906 31.781 11.703 1 97.88 45 GLY B N 1
ATOM 3229 C CA . GLY B 1 45 ? 21.656 32.25 11.102 1 97.88 45 GLY B CA 1
ATOM 3230 C C . GLY B 1 45 ? 21.078 31.25 10.109 1 97.88 45 GLY B C 1
ATOM 3231 O O . GLY B 1 45 ? 21.656 30.188 9.875 1 97.88 45 GLY B O 1
ATOM 3232 N N . MET B 1 46 ? 19.922 31.594 9.602 1 97.94 46 MET B N 1
ATOM 3233 C CA . MET B 1 46 ? 19.297 30.828 8.539 1 97.94 46 MET B CA 1
ATOM 3234 C C . MET B 1 46 ? 19.703 31.359 7.164 1 97.94 46 MET B C 1
ATOM 3236 O O . MET B 1 46 ? 19.828 32.562 6.969 1 97.94 46 MET B O 1
ATOM 3240 N N . HIS B 1 47 ? 20 30.469 6.293 1 98.5 47 HIS B N 1
ATOM 3241 C CA . HIS B 1 47 ? 20.25 30.828 4.898 1 98.5 47 HIS B CA 1
ATOM 3242 C C . HIS B 1 47 ? 19.031 30.5 4.027 1 98.5 47 HIS B C 1
ATOM 3244 O O . HIS B 1 47 ? 18.719 29.328 3.816 1 98.5 47 HIS B O 1
ATOM 3250 N N . PHE B 1 48 ? 18.359 31.562 3.551 1 98.31 48 PHE B N 1
ATOM 3251 C CA . PHE B 1 48 ? 17.203 31.375 2.68 1 98.31 48 PHE B CA 1
ATOM 3252 C C . PHE B 1 48 ? 17.609 31.422 1.214 1 98.31 48 PHE B C 1
ATOM 3254 O O . PHE B 1 48 ? 18.172 32.406 0.747 1 98.31 48 PHE B O 1
ATOM 3261 N N . LYS B 1 49 ? 17.391 30.359 0.586 1 98.31 49 LYS B N 1
ATOM 3262 C CA . LYS B 1 49 ? 17.469 30.297 -0.87 1 98.31 49 LYS B CA 1
ATOM 3263 C C . LYS B 1 49 ? 16.078 30.266 -1.5 1 98.31 49 LYS B C 1
ATOM 3265 O O . LYS B 1 49 ? 15.594 29.188 -1.887 1 98.31 49 LYS B O 1
ATOM 3270 N N . SER B 1 50 ? 15.539 31.484 -1.584 1 97.88 50 SER B N 1
ATOM 3271 C CA . SER B 1 50 ? 14.148 31.609 -2.006 1 97.88 50 SER B CA 1
ATOM 3272 C C . SER B 1 50 ? 14.047 32.188 -3.412 1 97.88 50 SER B C 1
ATOM 3274 O O . SER B 1 50 ? 14.664 33.219 -3.715 1 97.88 50 SER B O 1
ATOM 3276 N N . ARG B 1 51 ? 13.391 31.594 -4.324 1 96.12 51 ARG B N 1
ATOM 3277 C CA . ARG B 1 51 ? 13.125 32.156 -5.648 1 96.12 51 ARG B CA 1
ATOM 3278 C C . ARG B 1 51 ? 12.195 33.375 -5.559 1 96.12 51 ARG B C 1
ATOM 3280 O O . ARG B 1 51 ? 12.281 34.281 -6.379 1 96.12 51 ARG B O 1
ATOM 3287 N N . LYS B 1 52 ? 11.383 33.438 -4.461 1 97.56 52 LYS B N 1
ATOM 3288 C CA . LYS B 1 52 ? 10.406 34.531 -4.293 1 97.56 52 LYS B CA 1
ATOM 3289 C C . LYS B 1 52 ? 11 35.688 -3.506 1 97.56 52 LYS B C 1
ATOM 3291 O O . LYS B 1 52 ? 10.789 36.844 -3.855 1 97.56 52 LYS B O 1
ATOM 3296 N N . TYR B 1 53 ? 11.75 35.375 -2.459 1 97.94 53 TYR B N 1
ATOM 3297 C CA . TYR B 1 53 ? 12.164 36.438 -1.524 1 97.94 53 TYR B CA 1
ATOM 3298 C C . TYR B 1 53 ? 13.656 36.719 -1.662 1 97.94 53 TYR B C 1
ATOM 3300 O O . TYR B 1 53 ? 14.156 37.688 -1.077 1 97.94 53 TYR B O 1
ATOM 3308 N N . GLY B 1 54 ? 14.414 35.875 -2.412 1 97.56 54 GLY B N 1
ATOM 3309 C CA . GLY B 1 54 ? 15.828 36.125 -2.676 1 97.56 54 GLY B CA 1
ATOM 3310 C C . GLY B 1 54 ? 16.75 35.25 -1.835 1 97.56 54 GLY B C 1
ATOM 3311 O O . GLY B 1 54 ? 16.297 34.438 -1.036 1 97.56 54 GLY B O 1
ATOM 3312 N N . ASP B 1 55 ? 18.047 35.438 -2.113 1 98.25 55 ASP B N 1
ATOM 3313 C CA . ASP B 1 55 ? 19.094 34.75 -1.359 1 98.25 55 ASP B CA 1
ATOM 3314 C C . ASP B 1 55 ? 19.5 35.562 -0.131 1 98.25 55 ASP B C 1
ATOM 3316 O O . ASP B 1 55 ? 20.094 36.625 -0.256 1 98.25 55 ASP B O 1
ATOM 3320 N N . ILE B 1 56 ? 19.109 35.062 1.054 1 98.38 56 ILE B N 1
ATOM 3321 C CA . ILE B 1 56 ? 19.312 35.812 2.293 1 98.38 56 ILE B CA 1
ATOM 3322 C C . ILE B 1 56 ? 20.125 34.969 3.271 1 98.38 56 ILE B C 1
ATOM 3324 O O . ILE B 1 56 ? 19.578 34.156 4.008 1 98.38 56 ILE B O 1
ATOM 3328 N N . PRO B 1 57 ? 21.391 35.188 3.34 1 97.75 57 PRO B N 1
ATOM 3329 C CA . PRO B 1 57 ? 22.219 34.469 4.309 1 97.75 57 PRO B CA 1
ATOM 3330 C C . PRO B 1 57 ? 22.188 35.094 5.699 1 97.75 57 PRO B C 1
ATOM 3332 O O . PRO B 1 57 ? 21.938 36.281 5.832 1 97.75 57 PRO B O 1
ATOM 3335 N N . GLY B 1 58 ? 22.375 34.312 6.633 1 97.94 58 GLY B N 1
ATOM 3336 C CA . GLY B 1 58 ? 22.625 34.781 7.988 1 97.94 58 GLY B CA 1
ATOM 3337 C C . GLY B 1 58 ? 21.406 35.406 8.625 1 97.94 58 GLY B C 1
ATOM 3338 O O . GLY B 1 58 ? 21.531 36.25 9.539 1 97.94 58 GLY B O 1
ATOM 3339 N N . TRP B 1 59 ? 20.25 35.062 8.164 1 98.25 59 TRP B N 1
ATOM 3340 C CA . TRP B 1 59 ? 19.031 35.625 8.695 1 98.25 59 TRP B CA 1
ATOM 3341 C C . TRP B 1 59 ? 18.75 35.125 10.109 1 98.25 59 TRP B C 1
ATOM 3343 O O . TRP B 1 59 ? 19 33.969 10.422 1 98.25 59 TRP B O 1
ATOM 3353 N N . ARG B 1 60 ? 18.234 36.062 10.945 1 97.88 60 ARG B N 1
ATOM 3354 C CA . ARG B 1 60 ? 17.844 35.688 12.305 1 97.88 60 ARG B CA 1
ATOM 3355 C C . ARG B 1 60 ? 16.5 36.344 12.672 1 97.88 60 ARG B C 1
ATOM 3357 O O . ARG B 1 60 ? 16.203 37.438 12.234 1 97.88 60 ARG B O 1
ATOM 3364 N N . PRO B 1 61 ? 15.719 35.594 13.422 1 98.38 61 PRO B N 1
ATOM 3365 C CA . PRO B 1 61 ? 14.555 36.25 14 1 98.38 61 PRO B CA 1
ATOM 3366 C C . PRO B 1 61 ? 14.938 37.344 15.016 1 98.38 61 PRO B C 1
ATOM 3368 O O . PRO B 1 61 ? 16.125 37.531 15.305 1 98.38 61 PRO B O 1
ATOM 3371 N N . ASP B 1 62 ? 13.961 38.094 15.492 1 98.38 62 ASP B N 1
ATOM 3372 C CA . ASP B 1 62 ? 14.227 39.094 16.516 1 98.38 62 ASP B CA 1
ATOM 3373 C C . ASP B 1 62 ? 14.672 38.438 17.828 1 98.38 62 ASP B C 1
ATOM 3375 O O . ASP B 1 62 ? 15.445 39.031 18.594 1 98.38 62 ASP B O 1
ATOM 3379 N N . ARG B 1 63 ? 14.141 37.281 18.031 1 98.44 63 ARG B N 1
ATOM 3380 C CA . ARG B 1 63 ? 14.5 36.469 19.188 1 98.44 63 ARG B CA 1
ATOM 3381 C C . ARG B 1 63 ? 14.477 34.969 18.859 1 98.44 63 ARG B C 1
ATOM 3383 O O . ARG B 1 63 ? 13.57 34.5 18.172 1 98.44 63 ARG B O 1
ATOM 3390 N N . LEU B 1 64 ? 15.555 34.281 19.25 1 98.5 64 LEU B N 1
ATOM 3391 C CA . LEU B 1 64 ? 15.648 32.844 19.062 1 98.5 64 LEU B CA 1
ATOM 3392 C C . LEU B 1 64 ? 15.633 32.094 20.391 1 98.5 64 LEU B C 1
ATOM 3394 O O . LEU B 1 64 ? 16.375 32.469 21.312 1 98.5 64 LEU B O 1
ATOM 3398 N N . CYS B 1 65 ? 14.75 31.109 20.531 1 98.38 65 CYS B N 1
ATOM 3399 C CA . CYS B 1 65 ? 14.633 30.344 21.766 1 98.38 65 CYS B CA 1
ATOM 3400 C C . CYS B 1 65 ? 14.867 28.859 21.5 1 98.38 65 CYS B C 1
ATOM 3402 O O . CYS B 1 65 ? 14.5 28.344 20.438 1 98.38 65 CYS B O 1
ATOM 3404 N N . PRO B 1 66 ? 15.398 28.156 22.438 1 97.44 66 PRO B N 1
ATOM 3405 C CA . PRO B 1 66 ? 15.672 26.719 22.25 1 97.44 66 PRO B CA 1
ATOM 3406 C C . PRO B 1 66 ? 14.461 25.844 22.531 1 97.44 66 PRO B C 1
ATOM 3408 O O . PRO B 1 66 ? 14.453 24.656 22.203 1 97.44 66 PRO B O 1
ATOM 3411 N N . SER B 1 67 ? 13.445 26.438 23.234 1 97.62 67 SER B N 1
ATOM 3412 C CA . SER B 1 67 ? 12.25 25.672 23.562 1 97.62 67 SER B CA 1
ATOM 3413 C C . SER B 1 67 ? 11.039 26.594 23.719 1 97.62 67 SER B C 1
ATOM 3415 O O . SER B 1 67 ? 11.18 27.812 23.859 1 97.62 67 SER B O 1
ATOM 3417 N N . VAL B 1 68 ? 9.812 25.969 23.688 1 98.06 68 VAL B N 1
ATOM 3418 C CA . VAL B 1 68 ? 8.578 26.719 23.891 1 98.06 68 VAL B CA 1
ATOM 3419 C C . VAL B 1 68 ? 8.539 27.266 25.312 1 98.06 68 VAL B C 1
ATOM 3421 O O . VAL B 1 68 ? 8.055 28.391 25.547 1 98.06 68 VAL B O 1
ATOM 3424 N N . ALA B 1 69 ? 9.094 26.531 26.25 1 97.38 69 ALA B N 1
ATOM 3425 C CA . ALA B 1 69 ? 9.156 26.969 27.641 1 97.38 69 ALA B CA 1
ATOM 3426 C C . ALA B 1 69 ? 9.984 28.25 27.781 1 97.38 69 ALA B C 1
ATOM 3428 O O . ALA B 1 69 ? 9.594 29.188 28.484 1 97.38 69 ALA B O 1
ATOM 3429 N N . ASN B 1 70 ? 11.086 28.25 27.016 1 97.69 70 ASN B N 1
ATOM 3430 C CA . ASN B 1 70 ? 11.953 29.422 27.062 1 97.69 70 ASN B CA 1
ATOM 3431 C C . ASN B 1 70 ? 11.289 30.625 26.391 1 97.69 70 ASN B C 1
ATOM 3433 O O . ASN B 1 70 ? 11.594 31.766 26.734 1 97.69 70 ASN B O 1
ATOM 3437 N N . ALA B 1 71 ? 10.383 30.391 25.516 1 98.19 71 ALA B N 1
ATOM 3438 C CA . ALA B 1 71 ? 9.727 31.469 24.781 1 98.19 71 ALA B CA 1
ATOM 3439 C C . ALA B 1 71 ? 8.531 32.031 25.547 1 98.19 71 ALA B C 1
ATOM 3441 O O . ALA B 1 71 ? 8.039 33.125 25.25 1 98.19 71 ALA B O 1
ATOM 3442 N N . ALA B 1 72 ? 8.062 31.297 26.562 1 97.94 72 ALA B N 1
ATOM 3443 C CA . ALA B 1 72 ? 6.812 31.625 27.234 1 97.94 72 ALA B CA 1
ATOM 3444 C C . ALA B 1 72 ? 7.043 32.656 28.344 1 97.94 72 ALA B C 1
ATOM 3446 O O . ALA B 1 72 ? 6.297 32.688 29.328 1 97.94 72 ALA B O 1
ATOM 3447 N N . ASP B 1 73 ? 8.062 33.469 28.266 1 96.81 73 ASP B N 1
ATOM 3448 C CA . ASP B 1 73 ? 8.414 34.438 29.297 1 96.81 73 ASP B CA 1
ATOM 3449 C C . ASP B 1 73 ? 7.902 35.812 28.906 1 96.81 73 ASP B C 1
ATOM 3451 O O . ASP B 1 73 ? 8.195 36.812 29.594 1 96.81 73 ASP B O 1
ATOM 3455 N N . GLN B 1 74 ? 7.168 35.938 27.797 1 97.5 74 GLN B N 1
ATOM 3456 C CA . GLN B 1 74 ? 6.582 37.219 27.391 1 97.5 74 GLN B CA 1
ATOM 3457 C C . GLN B 1 74 ? 5.238 37 26.703 1 97.5 74 GLN B C 1
ATOM 3459 O O . GLN B 1 74 ? 4.879 35.875 26.359 1 97.5 74 GLN B O 1
ATOM 3464 N N . ARG B 1 75 ? 4.523 38.125 26.594 1 97.62 75 ARG B N 1
ATOM 3465 C CA . ARG B 1 75 ? 3.221 38.094 25.953 1 97.62 75 ARG B CA 1
ATOM 3466 C C . ARG B 1 75 ? 3.369 38.031 24.438 1 97.62 75 ARG B C 1
ATOM 3468 O O . ARG B 1 75 ? 4.289 38.625 23.859 1 97.62 75 ARG B O 1
ATOM 3475 N N . TYR B 1 76 ? 2.428 37.281 23.75 1 98.56 76 TYR B N 1
ATOM 3476 C CA . TYR B 1 76 ? 2.379 37.219 22.297 1 98.56 76 TYR B CA 1
ATOM 3477 C C . TYR B 1 76 ? 0.98 37.531 21.781 1 98.56 76 TYR B C 1
ATOM 3479 O O . TYR B 1 76 ? -0.016 37.156 22.406 1 98.56 76 TYR B O 1
ATOM 3487 N N . ASP B 1 77 ? 0.979 38.219 20.656 1 98.38 77 ASP B N 1
ATOM 3488 C CA . ASP B 1 77 ? -0.286 38.375 19.953 1 98.38 77 ASP B CA 1
ATOM 3489 C C . ASP B 1 77 ? -0.677 37.094 19.203 1 98.38 77 ASP B C 1
ATOM 3491 O O . ASP B 1 77 ? -1.843 36.719 19.219 1 98.38 77 ASP B O 1
ATOM 3495 N N . TYR B 1 78 ? 0.28 36.5 18.547 1 98.75 78 TYR B N 1
ATOM 3496 C CA . TYR B 1 78 ? 0.074 35.281 17.75 1 98.75 78 TYR B CA 1
ATOM 3497 C C . TYR B 1 78 ? 1.123 34.25 18.078 1 98.75 78 TYR B C 1
ATOM 3499 O O . TYR B 1 78 ? 2.297 34.562 18.281 1 98.75 78 TYR B O 1
ATOM 3507 N N . VAL B 1 79 ? 0.716 33 18.203 1 98.75 79 VAL B N 1
ATOM 3508 C CA . VAL B 1 79 ? 1.587 31.828 18.25 1 98.75 79 VAL B CA 1
ATOM 3509 C C . VAL B 1 79 ? 1.322 30.953 17.031 1 98.75 79 VAL B C 1
ATOM 3511 O O . VAL B 1 79 ? 0.241 30.375 16.891 1 98.75 79 VAL B O 1
ATOM 3514 N N . VAL B 1 80 ? 2.305 30.859 16.141 1 98.75 80 VAL B N 1
ATOM 3515 C CA . VAL B 1 80 ? 2.182 30.141 14.883 1 98.75 80 VAL B CA 1
ATOM 3516 C C . VAL B 1 80 ? 2.861 28.781 15 1 98.75 80 VAL B C 1
ATOM 3518 O O . VAL B 1 80 ? 4.055 28.688 15.297 1 98.75 80 VAL B O 1
ATOM 3521 N N . LEU B 1 81 ? 2.068 27.766 14.82 1 98.31 81 LEU B N 1
ATOM 3522 C CA . LEU B 1 81 ? 2.586 26.406 14.883 1 98.31 81 LEU B CA 1
ATOM 3523 C C . LEU B 1 81 ? 2.775 25.828 13.484 1 98.31 81 LEU B C 1
ATOM 3525 O O . LEU B 1 81 ? 1.815 25.719 12.719 1 98.31 81 LEU B O 1
ATOM 3529 N N . THR B 1 82 ? 4.027 25.438 13.133 1 96.94 82 THR B N 1
ATOM 3530 C CA . THR B 1 82 ? 4.328 24.938 11.797 1 96.94 82 THR B CA 1
ATOM 3531 C C . THR B 1 82 ? 4.984 23.562 11.867 1 96.94 82 THR B C 1
ATOM 3533 O O . THR B 1 82 ? 5.633 23.125 10.914 1 96.94 82 THR B O 1
ATOM 3536 N N . THR B 1 83 ? 4.855 22.859 12.992 1 95 83 THR B N 1
ATOM 3537 C CA . THR B 1 83 ? 5.398 21.516 13.125 1 95 83 THR B CA 1
ATOM 3538 C C . THR B 1 83 ? 4.547 20.516 12.359 1 95 83 THR B C 1
ATOM 3540 O O . THR B 1 83 ? 3.383 20.781 12.055 1 95 83 THR B O 1
ATOM 3543 N N . LYS B 1 84 ? 5.133 19.422 12.047 1 93.06 84 LYS B N 1
ATOM 3544 C CA . LYS B 1 84 ? 4.324 18.312 11.547 1 93.06 84 LYS B CA 1
ATOM 3545 C C . LYS B 1 84 ? 3.322 17.844 12.594 1 93.06 84 LYS B C 1
ATOM 3547 O O . LYS B 1 84 ? 3.633 17.812 13.789 1 93.06 84 LYS B O 1
ATOM 3552 N N . ALA B 1 85 ? 2.172 17.484 12.047 1 96.62 85 ALA B N 1
ATOM 3553 C CA . ALA B 1 85 ? 1.146 16.984 12.953 1 96.62 85 ALA B CA 1
ATOM 3554 C C . ALA B 1 85 ? 1.181 15.469 13.031 1 96.62 85 ALA B C 1
ATOM 3556 O O . ALA B 1 85 ? 0.668 14.781 12.148 1 96.62 85 ALA B O 1
ATOM 3557 N N . VAL B 1 86 ? 1.729 14.961 14.133 1 96.88 86 VAL B N 1
ATOM 3558 C CA . VAL B 1 86 ? 1.798 13.531 14.43 1 96.88 86 VAL B CA 1
ATOM 3559 C C . VAL B 1 86 ? 1.282 13.273 15.844 1 96.88 86 VAL B C 1
ATOM 3561 O O . VAL B 1 86 ? 2.059 12.938 16.75 1 96.88 86 VAL B O 1
ATOM 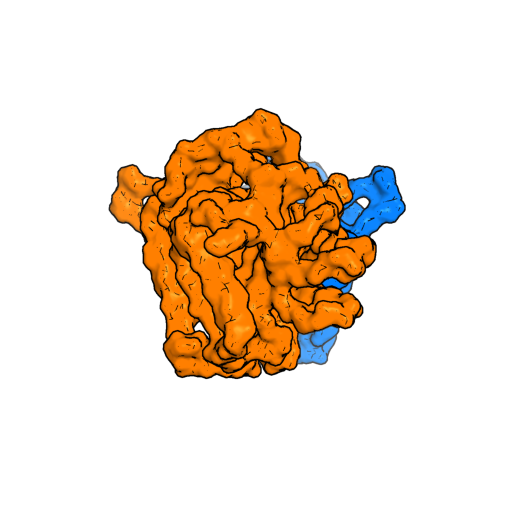3564 N N . PRO B 1 87 ? 0.03 13.312 15.969 1 96.56 87 PRO B N 1
ATOM 3565 C CA . PRO B 1 87 ? -0.564 13.328 17.312 1 96.56 87 PRO B CA 1
ATOM 3566 C C . PRO B 1 87 ? -0.289 12.055 18.094 1 96.56 87 PRO B C 1
ATOM 3568 O O . PRO B 1 87 ? -0.322 12.062 19.328 1 96.56 87 PRO B O 1
ATOM 3571 N N . GLU B 1 88 ? -0.03 10.93 17.359 1 93.5 88 GLU B N 1
ATOM 3572 C CA . GLU B 1 88 ? 0.269 9.695 18.062 1 93.5 88 GLU B CA 1
ATOM 3573 C C . GLU B 1 88 ? 1.638 9.758 18.734 1 93.5 88 GLU B C 1
ATOM 3575 O O . GLU B 1 88 ? 1.954 8.938 19.594 1 93.5 88 GLU B O 1
ATOM 3580 N N . LEU B 1 89 ? 2.43 10.742 18.422 1 93.56 89 LEU B N 1
ATOM 3581 C CA . LEU B 1 89 ? 3.711 10.969 19.078 1 93.56 89 LEU B CA 1
ATOM 3582 C C . LEU B 1 89 ? 3.604 12.094 20.109 1 93.56 89 LEU B C 1
ATOM 3584 O O . LEU B 1 89 ? 4.059 11.945 21.234 1 93.56 89 LEU B O 1
ATOM 3588 N N . ILE B 1 90 ? 3.121 13.234 19.672 1 95.25 90 ILE B N 1
ATOM 3589 C CA . ILE B 1 90 ? 2.959 14.391 20.562 1 95.25 90 ILE B CA 1
ATOM 3590 C C . ILE B 1 90 ? 1.784 15.242 20.078 1 95.25 90 ILE B C 1
ATOM 3592 O O . ILE B 1 90 ? 1.716 15.617 18.906 1 95.25 90 ILE B O 1
ATOM 3596 N N . LYS B 1 91 ? 0.881 15.492 20.984 1 96.75 91 LYS B N 1
ATOM 3597 C CA . LYS B 1 91 ? -0.275 16.312 20.641 1 96.75 91 LYS B CA 1
ATOM 3598 C C . LYS B 1 91 ? 0.064 17.797 20.734 1 96.75 91 LYS B C 1
ATOM 3600 O O . LYS B 1 91 ? 0.939 18.203 21.5 1 96.75 91 LYS B O 1
ATOM 3605 N N . THR B 1 92 ? -0.611 18.594 20 1 97.62 92 THR B N 1
ATOM 3606 C CA . THR B 1 92 ? -0.366 20.031 19.891 1 97.62 92 THR B CA 1
ATOM 3607 C C . THR B 1 92 ? -0.417 20.688 21.266 1 97.62 92 THR B C 1
ATOM 3609 O O . THR B 1 92 ? 0.446 21.5 21.609 1 97.62 92 THR B O 1
ATOM 3612 N N . PRO B 1 93 ? -1.359 20.312 22.172 1 97.81 93 PRO B N 1
ATOM 3613 C CA . PRO B 1 93 ? -1.386 20.969 23.484 1 97.81 93 PRO B CA 1
ATOM 3614 C C . PRO B 1 93 ? -0.134 20.688 24.312 1 97.81 93 PRO B C 1
ATOM 3616 O O . PRO B 1 93 ? 0.297 21.531 25.094 1 97.81 93 PRO B O 1
ATOM 3619 N N . LYS B 1 94 ? 0.395 19.5 24.078 1 97.81 94 LYS B N 1
ATOM 3620 C CA . LYS B 1 94 ? 1.624 19.188 24.797 1 97.81 94 LYS B CA 1
ATOM 3621 C C . LYS B 1 94 ? 2.787 20.047 24.312 1 97.81 94 LYS B C 1
ATOM 3623 O O . LYS B 1 94 ? 3.613 20.5 25.109 1 97.81 94 LYS B O 1
ATOM 3628 N N . ILE B 1 95 ? 2.869 20.312 23.031 1 97.38 95 ILE B N 1
ATOM 3629 C CA . ILE B 1 95 ? 3.893 21.172 22.438 1 97.38 95 ILE B CA 1
ATOM 3630 C C . ILE B 1 95 ? 3.766 22.578 23 1 97.38 95 ILE B C 1
ATOM 3632 O O . ILE B 1 95 ? 4.77 23.234 23.297 1 97.38 95 ILE B O 1
ATOM 3636 N N . LEU B 1 96 ? 2.562 23.016 23.219 1 98.19 96 LEU B N 1
ATOM 3637 C CA . LEU B 1 96 ? 2.283 24.391 23.609 1 98.19 96 LEU B CA 1
ATOM 3638 C C . LEU B 1 96 ? 1.973 24.5 25.094 1 98.19 96 LEU B C 1
ATOM 3640 O O . LEU B 1 96 ? 1.438 25.5 25.562 1 98.19 96 LEU B O 1
ATOM 3644 N N . GLU B 1 97 ? 2.297 23.453 25.812 1 97.94 97 GLU B N 1
ATOM 3645 C CA . GLU B 1 97 ? 1.927 23.312 27.219 1 97.94 97 GLU B CA 1
ATOM 3646 C C . GLU B 1 97 ? 2.338 24.547 28.016 1 97.94 97 GLU B C 1
ATOM 3648 O O . GLU B 1 97 ? 1.58 25.031 28.859 1 97.94 97 GLU B O 1
ATOM 3653 N N . PRO B 1 98 ? 3.496 25.172 27.781 1 97.88 98 PRO B N 1
ATOM 3654 C CA . PRO B 1 98 ? 3.912 26.344 28.562 1 97.88 98 PRO B CA 1
ATOM 3655 C C . PRO B 1 98 ? 2.947 27.516 28.422 1 97.88 98 PRO B C 1
ATOM 3657 O O . PRO B 1 98 ? 2.834 28.344 29.328 1 97.88 98 PRO B O 1
ATOM 3660 N N . PHE B 1 99 ? 2.252 27.578 27.328 1 97.5 99 PHE B N 1
ATOM 3661 C CA . PHE B 1 99 ? 1.299 28.656 27.094 1 97.5 99 PHE B CA 1
ATOM 3662 C C . PHE B 1 99 ? -0.066 28.297 27.672 1 97.5 99 PHE B C 1
ATOM 3664 O O . PHE B 1 99 ? -0.907 29.188 27.875 1 97.5 99 PHE B O 1
ATOM 3671 N N . LEU B 1 100 ? -0.257 26.969 27.938 1 97.31 100 LEU B N 1
ATOM 3672 C CA . LEU B 1 100 ? -1.57 26.469 28.344 1 97.31 100 LEU B CA 1
ATOM 3673 C C . LEU B 1 100 ? -1.61 26.156 29.828 1 97.31 100 LEU B C 1
ATOM 3675 O O . LEU B 1 100 ? -2.521 25.469 30.297 1 97.31 100 LEU B O 1
ATOM 3679 N N . SER B 1 101 ? -0.629 26.562 30.453 1 93.38 101 SER B N 1
ATOM 3680 C CA . SER B 1 101 ? -0.533 26.297 31.891 1 93.38 101 SER B CA 1
ATOM 3681 C C . SER B 1 101 ? -0.077 27.531 32.656 1 93.38 101 SER B C 1
ATOM 3683 O O . SER B 1 101 ? 0.359 28.516 32.031 1 93.38 101 SER B O 1
ATOM 3685 N N . ALA B 1 102 ? -0.336 27.359 33.969 1 88.94 102 ALA B N 1
ATOM 3686 C CA . ALA B 1 102 ? 0.327 28.359 34.812 1 88.94 102 ALA B CA 1
ATOM 3687 C C . ALA B 1 102 ? 1.844 28.203 34.75 1 88.94 102 ALA B C 1
ATOM 3689 O O . ALA B 1 102 ? 2.355 27.094 34.562 1 88.94 102 ALA B O 1
ATOM 3690 N N . PRO B 1 103 ? 2.732 29.375 34.625 1 90.94 103 PRO B N 1
ATOM 3691 C CA . PRO B 1 103 ? 2.328 30.719 35.031 1 90.94 103 PRO B CA 1
ATOM 3692 C C . PRO B 1 103 ? 1.885 31.594 33.875 1 90.94 103 PRO B C 1
ATOM 3694 O O . PRO B 1 103 ? 1.357 32.688 34.062 1 90.94 103 PRO B O 1
ATOM 3697 N N . TYR B 1 104 ? 2.082 31.062 32.594 1 95.75 104 TYR B N 1
ATOM 3698 C CA . TYR B 1 104 ? 1.808 31.938 31.453 1 95.75 104 TYR B CA 1
ATOM 3699 C C . TYR B 1 104 ? 0.354 32.375 31.469 1 95.75 104 TYR B C 1
ATOM 3701 O O . TYR B 1 104 ? 0.074 33.594 31.391 1 95.75 104 TYR B O 1
ATOM 3709 N N . SER B 1 105 ? -0.532 31.469 31.625 1 94.06 105 SER B N 1
ATOM 3710 C CA . SER B 1 105 ? -1.96 31.734 31.5 1 94.06 105 SER B CA 1
ATOM 3711 C C . SER B 1 105 ? -2.449 32.656 32.625 1 94.06 105 SER B C 1
ATOM 3713 O O . SER B 1 105 ? -3.502 33.281 32.5 1 94.06 105 SER B O 1
ATOM 3715 N N . ASP B 1 106 ? -1.704 32.719 33.688 1 94.5 106 ASP B N 1
ATOM 3716 C CA . ASP B 1 106 ? -2.062 33.625 34.812 1 94.5 106 ASP B CA 1
ATOM 3717 C C . ASP B 1 106 ? -1.559 35.031 34.562 1 94.5 106 ASP B C 1
ATOM 3719 O O . ASP B 1 106 ? -2.107 36 35.094 1 94.5 106 ASP B O 1
ATOM 3723 N N . LYS B 1 107 ? -0.572 35.125 33.781 1 95.69 107 LYS B N 1
ATOM 3724 C CA . LYS B 1 107 ? 0.125 36.406 33.625 1 95.69 107 LYS B CA 1
ATOM 3725 C C . LYS B 1 107 ? -0.304 37.125 32.344 1 95.69 107 LYS B C 1
ATOM 3727 O O . LYS B 1 107 ? -0.333 38.344 32.312 1 95.69 107 LYS B O 1
ATOM 3732 N N . TYR B 1 108 ? -0.55 36.375 31.328 1 96 108 TYR B N 1
ATOM 3733 C CA . TYR B 1 108 ? -0.824 36.969 30.031 1 96 108 TYR B CA 1
ATOM 3734 C C . TYR B 1 108 ? -2.129 36.438 29.453 1 96 108 TYR B C 1
ATOM 3736 O O . TYR B 1 108 ? -2.508 35.281 29.719 1 96 108 TYR B O 1
ATOM 3744 N N . PRO B 1 109 ? -2.787 37.281 28.656 1 95.19 109 PRO B N 1
ATOM 3745 C CA . PRO B 1 109 ? -3.9 36.719 27.891 1 95.19 109 PRO B CA 1
ATOM 3746 C C . PRO B 1 109 ? -3.449 35.656 26.891 1 95.19 109 PRO B C 1
ATOM 3748 O O . PRO B 1 109 ? -2.336 35.75 26.359 1 95.19 109 PRO B O 1
ATOM 3751 N N . GLN B 1 110 ? -4.332 34.719 26.641 1 96.5 110 GLN B N 1
ATOM 3752 C CA . GLN B 1 110 ? -4.027 33.719 25.609 1 96.5 110 GLN B CA 1
ATOM 3753 C C . GLN B 1 110 ? -3.814 34.375 24.25 1 96.5 110 GLN B C 1
ATOM 3755 O O . GLN B 1 110 ? -4.586 35.25 23.859 1 96.5 110 GLN B O 1
ATOM 3760 N N . PRO B 1 111 ? -2.807 34.031 23.578 1 97.69 111 PRO B N 1
ATOM 3761 C CA . PRO B 1 111 ? -2.625 34.5 22.203 1 97.69 111 PRO B CA 1
ATOM 3762 C C . PRO B 1 111 ? -3.621 33.875 21.234 1 97.69 111 PRO B C 1
ATOM 3764 O O . PRO B 1 111 ? -4.395 33 21.609 1 97.69 111 PRO B O 1
ATOM 3767 N N . VAL B 1 112 ? -3.656 34.469 20 1 98.44 112 VAL B N 1
ATOM 3768 C CA . VAL B 1 112 ? -4.309 33.781 18.891 1 98.44 112 VAL B CA 1
ATOM 3769 C C . VAL B 1 112 ? -3.369 32.719 18.328 1 98.44 112 VAL B C 1
ATOM 3771 O O . VAL B 1 112 ? -2.223 33.031 17.984 1 98.44 112 VAL B O 1
ATOM 3774 N N . TYR B 1 113 ? -3.803 31.484 18.344 1 98.69 113 TYR B N 1
ATOM 3775 C CA . TYR B 1 113 ? -2.982 30.406 17.797 1 98.69 113 TYR B CA 1
ATOM 3776 C C . TYR B 1 113 ? -3.242 30.234 16.312 1 98.69 113 TYR B C 1
ATOM 3778 O O . TYR B 1 113 ? -4.391 30.25 15.867 1 98.69 113 TYR B O 1
ATOM 3786 N N . VAL B 1 114 ? -2.219 30.172 15.531 1 98.81 114 VAL B N 1
ATOM 3787 C CA . VAL B 1 114 ? -2.283 29.922 14.094 1 98.81 114 VAL B CA 1
ATOM 3788 C C . VAL B 1 114 ? -1.699 28.547 13.781 1 98.81 114 VAL B C 1
ATOM 3790 O O . VAL B 1 114 ? -0.506 28.312 13.984 1 98.81 114 VAL B O 1
ATOM 3793 N N . ILE B 1 115 ? -2.518 27.672 13.258 1 98.31 115 ILE B N 1
ATOM 3794 C CA . ILE B 1 115 ? -2.102 26.297 12.992 1 98.31 115 ILE B CA 1
ATOM 3795 C C . ILE B 1 115 ? -1.836 26.109 11.5 1 98.31 115 ILE B C 1
ATOM 3797 O O . ILE B 1 115 ? -2.773 26.047 10.703 1 98.31 115 ILE B O 1
ATOM 3801 N N . ILE B 1 116 ? -0.567 26.016 11.164 1 97.31 116 ILE B N 1
ATOM 3802 C CA . ILE B 1 116 ? -0.155 25.75 9.789 1 97.31 116 ILE B CA 1
ATOM 3803 C C . ILE B 1 116 ? 0.351 24.312 9.68 1 97.31 116 ILE B C 1
ATOM 3805 O O . ILE B 1 116 ? 1.561 24.078 9.672 1 97.31 116 ILE B O 1
ATOM 3809 N N . GLN B 1 117 ? -0.553 23.422 9.688 1 96 117 GLN B N 1
ATOM 3810 C CA . GLN B 1 117 ? -0.303 21.984 9.617 1 96 117 GLN B CA 1
ATOM 3811 C C . GLN B 1 117 ? -1.201 21.328 8.57 1 96 117 GLN B C 1
ATOM 3813 O O . GLN B 1 117 ? -2.305 21.797 8.305 1 96 117 GLN B O 1
ATOM 3818 N N . ASN B 1 118 ? -0.702 20.297 8.008 1 93.94 118 ASN B N 1
ATOM 3819 C CA . ASN B 1 118 ? -1.522 19.531 7.082 1 93.94 118 ASN B CA 1
ATOM 3820 C C . ASN B 1 118 ? -2.531 18.641 7.812 1 93.94 118 ASN B C 1
ATOM 3822 O O . ASN B 1 118 ? -2.375 18.375 9.008 1 93.94 118 ASN B O 1
ATOM 3826 N N . GLY B 1 119 ? -3.537 18.312 7.047 1 96.56 119 GLY B N 1
ATOM 3827 C CA . GLY B 1 119 ? -4.5 17.359 7.574 1 96.56 119 GLY B CA 1
ATOM 3828 C C . GLY B 1 119 ? -5.738 18.016 8.148 1 96.56 119 GLY B C 1
ATOM 3829 O O . GLY B 1 119 ? -5.957 19.203 7.969 1 96.56 119 GLY B O 1
ATOM 3830 N N . LEU B 1 120 ? -6.535 17.219 8.766 1 97.94 120 LEU B N 1
ATOM 3831 C CA . LEU B 1 120 ? -7.82 17.641 9.312 1 97.94 120 LEU B CA 1
ATOM 3832 C C . LEU B 1 120 ? -7.848 17.469 10.828 1 97.94 120 LEU B C 1
ATOM 3834 O O . LEU B 1 120 ? -7.129 16.641 11.375 1 97.94 120 LEU B O 1
ATOM 3838 N N . GLY B 1 121 ? -8.57 18.281 11.484 1 97.25 121 GLY B N 1
ATOM 3839 C CA . GLY B 1 121 ? -8.82 18.125 12.914 1 97.25 121 GLY B CA 1
ATOM 3840 C C . GLY B 1 121 ? -7.609 18.453 13.766 1 97.25 121 GLY B C 1
ATOM 3841 O O . GLY B 1 121 ? -7.598 18.188 14.969 1 97.25 121 GLY B O 1
ATOM 3842 N N . VAL B 1 122 ? -6.652 19.094 13.211 1 98.06 122 VAL B N 1
ATOM 3843 C CA . VAL B 1 122 ? -5.398 19.344 13.914 1 98.06 122 VAL B CA 1
ATOM 3844 C C . VAL B 1 122 ? -5.617 20.391 15 1 98.06 122 VAL B C 1
ATOM 3846 O O . VAL B 1 122 ? -4.789 20.547 15.898 1 98.06 122 VAL B O 1
ATOM 3849 N N . GLU B 1 123 ? -6.777 21.094 14.992 1 98.25 123 GLU B N 1
ATOM 3850 C CA . GLU B 1 123 ? -7.062 22.188 15.922 1 98.25 123 GLU B CA 1
ATOM 3851 C C . GLU B 1 123 ? -7.773 21.672 17.172 1 98.25 123 GLU B C 1
ATOM 3853 O O . GLU B 1 123 ? -7.797 22.359 18.203 1 98.25 123 GLU B O 1
ATOM 3858 N N . VAL B 1 124 ? -8.336 20.438 17.078 1 98.12 124 VAL B N 1
ATOM 3859 C CA . VAL B 1 124 ? -9.352 19.969 18.016 1 98.12 124 VAL B CA 1
ATOM 3860 C C . VAL B 1 124 ? -8.742 19.891 19.422 1 98.12 124 VAL B C 1
ATOM 3862 O O . VAL B 1 124 ? -9.297 20.438 20.375 1 98.12 124 VAL B O 1
ATOM 3865 N N . ASP B 1 125 ? -7.598 19.25 19.531 1 98.06 125 ASP B N 1
ATOM 3866 C CA . ASP B 1 125 ? -6.988 19.078 20.844 1 98.06 125 ASP B CA 1
ATOM 3867 C C . ASP B 1 125 ? -6.605 20.422 21.453 1 98.06 125 ASP B C 1
ATOM 3869 O O . ASP B 1 125 ? -6.781 20.625 22.656 1 98.06 125 ASP B O 1
ATOM 3873 N N . LEU B 1 126 ? -6.066 21.297 20.641 1 98.38 126 LEU B N 1
ATOM 3874 C CA . LEU B 1 126 ? -5.688 22.625 21.109 1 98.38 126 LEU B CA 1
ATOM 3875 C C . LEU B 1 126 ? -6.914 23.406 21.562 1 98.38 126 LEU B C 1
ATOM 3877 O O . LEU B 1 126 ? -6.891 24.078 22.594 1 98.38 126 LEU B O 1
ATOM 3881 N N . TYR B 1 127 ? -7.977 23.328 20.766 1 98.31 127 TYR B N 1
ATOM 3882 C CA . TYR B 1 127 ? -9.227 23.984 21.109 1 98.31 127 TYR B CA 1
ATOM 3883 C C . TYR B 1 127 ? -9.719 23.562 22.484 1 98.31 127 TYR B C 1
ATOM 3885 O O . TYR B 1 127 ? -10.031 24.422 23.328 1 98.31 127 TYR B O 1
ATOM 3893 N N . ASN B 1 128 ? -9.766 22.281 22.703 1 98.06 128 ASN B N 1
ATOM 3894 C CA . ASN B 1 128 ? -10.234 21.75 23.969 1 98.06 128 ASN B CA 1
ATOM 3895 C C . ASN B 1 128 ? -9.328 22.172 25.125 1 98.06 128 ASN B C 1
ATOM 3897 O O . ASN B 1 128 ? -9.812 22.469 26.219 1 98.06 128 ASN B O 1
ATOM 3901 N N . ALA B 1 129 ? -8.023 22.172 24.859 1 97.88 129 ALA B N 1
ATOM 3902 C CA . ALA B 1 129 ? -7.074 22.562 25.891 1 97.88 129 ALA B CA 1
ATOM 3903 C C . ALA B 1 129 ? -7.258 24.031 26.281 1 97.88 129 ALA B C 1
ATOM 3905 O O . ALA B 1 129 ? -7.246 24.359 27.469 1 97.88 129 ALA B O 1
ATOM 3906 N N . ILE B 1 130 ? -7.41 24.922 25.328 1 97.75 130 ILE B N 1
ATOM 3907 C CA . ILE B 1 130 ? -7.605 26.344 25.594 1 97.75 130 ILE B CA 1
ATOM 3908 C C . ILE B 1 130 ? -8.922 26.547 26.344 1 97.75 130 ILE B C 1
ATOM 3910 O O . ILE B 1 130 ? -8.984 27.312 27.312 1 97.75 130 ILE B O 1
ATOM 3914 N N . LYS B 1 131 ? -9.93 25.859 25.844 1 97.06 131 LYS B N 1
ATOM 3915 C CA . LYS B 1 131 ? -11.242 25.969 26.469 1 97.06 131 LYS B CA 1
ATOM 3916 C C . LYS B 1 131 ? -11.188 25.578 27.938 1 97.06 131 LYS B C 1
ATOM 3918 O O . LYS B 1 131 ? -11.82 26.203 28.781 1 97.06 131 LYS B O 1
ATOM 3923 N N . SER B 1 132 ? -10.43 24.594 28.234 1 96.19 132 SER B N 1
ATOM 3924 C CA . SER B 1 132 ? -10.336 24.047 29.594 1 96.19 132 SER B CA 1
ATOM 3925 C C . SER B 1 132 ? -9.672 25.047 30.547 1 96.19 132 SER B C 1
ATOM 3927 O O . SER B 1 132 ? -9.828 24.938 31.766 1 96.19 132 SER B O 1
ATOM 3929 N N . LEU B 1 133 ? -8.914 26.016 30.016 1 95.31 133 LEU B N 1
ATOM 3930 C CA . LEU B 1 133 ? -8.289 27.031 30.844 1 95.31 133 LEU B CA 1
ATOM 3931 C C . LEU B 1 133 ? -9.344 27.922 31.5 1 95.31 133 LEU B C 1
ATOM 3933 O O . LEU B 1 133 ? -9.086 28.547 32.531 1 95.31 133 LEU B O 1
ATOM 3937 N N . GLY B 1 134 ? -10.531 28.078 30.812 1 93.31 134 GLY B N 1
ATOM 3938 C CA . GLY B 1 134 ? -11.617 28.891 31.344 1 93.31 134 GLY B CA 1
ATOM 3939 C C . GLY B 1 134 ? -11.328 30.375 31.297 1 93.31 134 GLY B C 1
ATOM 3940 O O . GLY B 1 134 ? -11.812 31.125 32.125 1 93.31 134 GLY B O 1
ATOM 3941 N N . LYS B 1 135 ? -10.445 30.812 30.406 1 91.88 135 LYS B N 1
ATOM 3942 C CA . LYS B 1 135 ? -10.031 32.219 30.359 1 91.88 135 LYS B CA 1
ATOM 3943 C C . LYS B 1 135 ? -10.508 32.875 29.078 1 91.88 135 LYS B C 1
ATOM 3945 O O . LYS B 1 135 ? -9.773 33.688 28.469 1 91.88 135 LYS B O 1
ATOM 3950 N N . GLY B 1 136 ? -11.742 32.469 28.547 1 89.38 136 GLY B N 1
ATOM 3951 C CA . GLY B 1 136 ? -12.289 33.031 27.328 1 89.38 136 GLY B CA 1
ATOM 3952 C C . GLY B 1 136 ? -12.391 32 26.203 1 89.38 136 GLY B C 1
ATOM 3953 O O . GLY B 1 136 ? -11.93 30.875 26.328 1 89.38 136 GLY B O 1
ATOM 3954 N N . PRO B 1 137 ? -12.961 32.469 25.125 1 93.19 137 PRO B N 1
ATOM 3955 C CA . PRO B 1 137 ? -13.109 31.531 24 1 93.19 137 PRO B CA 1
ATOM 3956 C C . PRO B 1 137 ? -11.781 31.25 23.297 1 93.19 137 PRO B C 1
ATOM 3958 O O . PRO B 1 137 ? -10.953 32.156 23.156 1 93.19 137 PRO B O 1
ATOM 3961 N N . PRO B 1 138 ? -11.594 30.016 22.953 1 96.62 138 PRO B N 1
ATOM 3962 C CA . PRO B 1 138 ? -10.391 29.703 22.188 1 96.62 138 PRO B CA 1
ATOM 3963 C C . PRO B 1 138 ? -10.328 30.469 20.859 1 96.62 138 PRO B C 1
ATOM 3965 O O . PRO B 1 138 ? -11.312 30.516 20.125 1 96.62 138 PRO B O 1
ATOM 3968 N N . ARG B 1 139 ? -9.273 31.172 20.594 1 97.81 139 ARG B N 1
ATOM 3969 C CA . ARG B 1 139 ? -9.031 31.844 19.328 1 97.81 139 ARG B CA 1
ATOM 3970 C C . ARG B 1 139 ? -7.953 31.125 18.516 1 97.81 139 ARG B C 1
ATOM 3972 O O . ARG B 1 139 ? -6.762 31.281 18.797 1 97.81 139 ARG B O 1
ATOM 3979 N N . ILE B 1 140 ? -8.422 30.328 17.531 1 98.69 140 ILE B N 1
ATOM 3980 C CA . ILE B 1 140 ? -7.523 29.562 16.688 1 98.69 140 ILE B CA 1
ATOM 3981 C C . ILE B 1 140 ? -7.762 29.922 15.219 1 98.69 140 ILE B C 1
ATOM 3983 O O . ILE B 1 140 ? -8.898 29.922 14.75 1 98.69 140 ILE B O 1
ATOM 3987 N N . ILE B 1 141 ? -6.707 30.328 14.57 1 98.81 141 ILE B N 1
ATOM 3988 C CA . ILE B 1 141 ? -6.715 30.453 13.117 1 98.81 141 ILE B CA 1
ATOM 3989 C C . ILE B 1 141 ? -6.203 29.172 12.477 1 98.81 141 ILE B C 1
ATOM 3991 O O . ILE B 1 141 ? -5.117 28.688 12.805 1 98.81 141 ILE B O 1
ATOM 3995 N N . SER B 1 142 ? -7.039 28.547 11.664 1 98.44 142 SER B N 1
ATOM 3996 C CA . SER B 1 142 ? -6.629 27.406 10.852 1 98.44 142 SER B CA 1
ATOM 3997 C C . SER B 1 142 ? -6.133 27.844 9.484 1 98.44 142 SER B C 1
ATOM 3999 O O . SER B 1 142 ? -6.445 28.938 9.031 1 98.44 142 SER B O 1
ATOM 4001 N N . ALA B 1 143 ? -5.309 26.969 8.883 1 98.12 143 ALA B N 1
ATOM 4002 C CA . ALA B 1 143 ? -4.703 27.406 7.625 1 98.12 143 ALA B CA 1
ATOM 4003 C C . ALA B 1 143 ? -4.574 26.234 6.648 1 98.12 143 ALA B C 1
ATOM 4005 O O . ALA B 1 143 ? -4.383 25.094 7.062 1 98.12 143 ALA B O 1
ATOM 4006 N N . ALA B 1 144 ? -4.766 26.469 5.395 1 96.44 144 ALA B N 1
ATOM 4007 C CA . ALA B 1 144 ? -4.355 25.656 4.258 1 96.44 144 ALA B CA 1
ATOM 4008 C C . ALA B 1 144 ? -3.25 26.344 3.459 1 96.44 144 ALA B C 1
ATOM 4010 O O . ALA B 1 144 ? -3.463 27.406 2.879 1 96.44 144 ALA B O 1
ATOM 4011 N N . VAL B 1 145 ? -2.062 25.719 3.438 1 95.38 145 VAL B N 1
ATOM 4012 C CA . VAL B 1 145 ? -0.916 26.406 2.861 1 95.38 145 VAL B CA 1
ATOM 4013 C C . VAL B 1 145 ? -0.386 25.625 1.662 1 95.38 145 VAL B C 1
ATOM 4015 O O . VAL B 1 145 ? -0.171 24.422 1.748 1 95.38 145 VAL B O 1
ATOM 4018 N N . PHE B 1 146 ? -0.298 26.234 0.549 1 91.38 146 PHE B N 1
ATOM 4019 C CA . PHE B 1 146 ? 0.445 25.75 -0.608 1 91.38 146 PHE B CA 1
ATOM 4020 C C . PHE B 1 146 ? 1.81 26.422 -0.695 1 91.38 146 PHE B C 1
ATOM 4022 O O . PHE B 1 146 ? 1.896 27.656 -0.835 1 91.38 146 PHE B O 1
ATOM 4029 N N . ILE B 1 147 ? 2.814 25.703 -0.515 1 92.31 147 ILE B N 1
ATOM 4030 C CA . ILE B 1 147 ? 4.172 26.234 -0.489 1 92.31 147 ILE B CA 1
ATOM 4031 C C . ILE B 1 147 ? 5.16 25.141 -0.904 1 92.31 147 ILE B C 1
ATOM 4033 O O . ILE B 1 147 ? 4.945 23.953 -0.623 1 92.31 147 ILE B O 1
ATOM 4037 N N . ALA B 1 148 ? 6.109 25.5 -1.733 1 87.88 148 ALA B N 1
ATOM 4038 C CA . ALA B 1 148 ? 7.211 24.609 -2.08 1 87.88 148 ALA B CA 1
ATOM 4039 C C . ALA B 1 148 ? 8.484 24.984 -1.326 1 87.88 148 ALA B C 1
ATOM 4041 O O . ALA B 1 148 ? 9.125 25.984 -1.639 1 87.88 148 ALA B O 1
ATOM 4042 N N . THR B 1 149 ? 8.805 24.188 -0.268 1 91.44 149 THR B N 1
ATOM 4043 C CA . THR B 1 149 ? 9.984 24.5 0.524 1 91.44 149 THR B CA 1
ATOM 4044 C C . THR B 1 149 ? 10.547 23.234 1.174 1 91.44 149 THR B C 1
ATOM 4046 O O . THR B 1 149 ? 9.812 22.266 1.399 1 91.44 149 THR B O 1
ATOM 4049 N N . ASN B 1 150 ? 11.836 23.234 1.314 1 88.38 150 ASN B N 1
ATOM 4050 C CA . ASN B 1 150 ? 12.539 22.125 1.943 1 88.38 150 ASN B CA 1
ATOM 4051 C C . ASN B 1 150 ? 13.805 22.594 2.666 1 88.38 150 ASN B C 1
ATOM 4053 O O . ASN B 1 150 ? 14.344 23.656 2.354 1 88.38 150 ASN B O 1
ATOM 4057 N N . LEU B 1 151 ? 14.203 21.812 3.674 1 90.94 151 LEU B N 1
ATOM 4058 C CA . LEU B 1 151 ? 15.5 22.062 4.301 1 90.94 151 LEU B CA 1
ATOM 4059 C C . LEU B 1 151 ? 16.609 21.344 3.551 1 90.94 151 LEU B C 1
ATOM 4061 O O . LEU B 1 151 ? 16.641 20.109 3.504 1 90.94 151 LEU B O 1
ATOM 4065 N N . LEU B 1 152 ? 17.516 22.031 2.969 1 92.25 152 LEU B N 1
ATOM 4066 C CA . LEU B 1 152 ? 18.688 21.438 2.352 1 92.25 152 LEU B CA 1
ATOM 4067 C C . LEU B 1 152 ? 19.719 21.047 3.408 1 92.25 152 LEU B C 1
ATOM 4069 O O . LEU B 1 152 ? 20.484 20.094 3.207 1 92.25 152 LEU B O 1
ATOM 4073 N N . ALA B 1 153 ? 19.766 21.781 4.441 1 93.06 153 ALA B N 1
ATOM 4074 C CA . ALA B 1 153 ? 20.531 21.594 5.672 1 93.06 153 ALA B CA 1
ATOM 4075 C C . ALA B 1 153 ? 19.766 22.141 6.875 1 93.06 153 ALA B C 1
ATOM 4077 O O . ALA B 1 153 ? 18.734 22.812 6.719 1 93.06 153 ALA B O 1
ATOM 4078 N N . PRO B 1 154 ? 20.234 21.859 8.047 1 93.31 154 PRO B N 1
ATOM 4079 C CA . PRO B 1 154 ? 19.469 22.25 9.227 1 93.31 154 PRO B CA 1
ATOM 4080 C C . PRO B 1 154 ? 19.25 23.766 9.305 1 93.31 154 PRO B C 1
ATOM 4082 O O . PRO B 1 154 ? 18.312 24.219 9.969 1 93.31 154 PRO B O 1
ATOM 4085 N N . ASN B 1 155 ? 20.141 24.562 8.672 1 97 155 ASN B N 1
ATOM 4086 C CA . ASN B 1 155 ? 19.969 26.016 8.695 1 97 155 ASN B CA 1
ATOM 4087 C C . ASN B 1 155 ? 19.922 26.594 7.281 1 97 155 ASN B C 1
ATOM 4089 O O . ASN B 1 155 ? 20.234 27.766 7.078 1 97 155 ASN B O 1
ATOM 4093 N N . VAL B 1 156 ? 19.609 25.781 6.281 1 97.5 156 VAL B N 1
ATOM 4094 C CA . VAL B 1 156 ? 19.484 26.219 4.898 1 97.5 156 VAL B CA 1
ATOM 4095 C C . VAL B 1 156 ? 18.125 25.828 4.34 1 97.5 156 VAL B C 1
ATOM 4097 O O . VAL B 1 156 ? 17.812 24.641 4.234 1 97.5 156 VAL B O 1
ATOM 4100 N N . VAL B 1 157 ? 17.375 26.859 3.945 1 96.88 157 VAL B N 1
ATOM 4101 C CA . VAL B 1 157 ? 16.016 26.641 3.451 1 96.88 157 VAL B CA 1
ATOM 4102 C C . VAL B 1 157 ? 15.961 26.938 1.954 1 96.88 157 VAL B C 1
ATOM 4104 O O . VAL B 1 157 ? 16.391 28 1.509 1 96.88 157 VAL B O 1
ATOM 4107 N N . GLN B 1 158 ? 15.531 25.953 1.215 1 96.25 158 GLN B N 1
ATOM 4108 C CA . GLN B 1 158 ? 15.156 26.188 -0.178 1 96.25 158 GLN B CA 1
ATOM 4109 C C . GLN B 1 158 ? 13.664 26.484 -0.309 1 96.25 158 GLN B C 1
ATOM 4111 O O . GLN B 1 158 ? 12.836 25.766 0.245 1 96.25 158 GLN B O 1
ATOM 4116 N N . HIS B 1 159 ? 13.367 27.562 -0.904 1 96.06 159 HIS B N 1
ATOM 4117 C CA . HIS B 1 159 ? 11.984 27.969 -1.098 1 96.06 159 HIS B CA 1
ATOM 4118 C C . HIS B 1 159 ? 11.703 28.297 -2.562 1 96.06 159 HIS B C 1
ATOM 4120 O O . HIS B 1 159 ? 12.523 28.922 -3.232 1 96.06 159 HIS B O 1
ATOM 4126 N N . GLY B 1 160 ? 10.602 27.859 -3.051 1 93.19 160 GLY B N 1
ATOM 4127 C CA . GLY B 1 160 ? 10.227 28.094 -4.438 1 93.19 160 GLY B CA 1
ATOM 4128 C C . GLY B 1 160 ? 9.711 29.5 -4.688 1 93.19 160 GLY B C 1
ATOM 4129 O O . GLY B 1 160 ? 10.172 30.453 -4.059 1 93.19 160 GLY B O 1
ATOM 4130 N N . ALA B 1 161 ? 8.727 29.516 -5.691 1 93.44 161 ALA B N 1
ATOM 4131 C CA . ALA B 1 161 ? 8.344 30.828 -6.211 1 93.44 161 ALA B CA 1
ATOM 4132 C C . ALA B 1 161 ? 7.02 31.281 -5.617 1 93.44 161 ALA B C 1
ATOM 4134 O O . ALA B 1 161 ? 6.492 32.344 -5.996 1 93.44 161 ALA B O 1
ATOM 4135 N N . PHE B 1 162 ? 6.512 30.453 -4.645 1 93.38 162 PHE B N 1
ATOM 4136 C CA . PHE B 1 162 ? 5.203 30.875 -4.16 1 93.38 162 PHE B CA 1
ATOM 4137 C C . PHE B 1 162 ? 4.977 30.391 -2.732 1 93.38 162 PHE B C 1
ATOM 4139 O O . PHE B 1 162 ? 5.652 29.469 -2.271 1 93.38 162 PHE B O 1
ATOM 4146 N N . ASP B 1 163 ? 4.176 31.062 -2.012 1 95.25 163 ASP B N 1
ATOM 4147 C CA . ASP B 1 163 ? 3.465 30.672 -0.797 1 95.25 163 ASP B CA 1
ATOM 4148 C C . ASP B 1 163 ? 2.049 31.25 -0.785 1 95.25 163 ASP B C 1
ATOM 4150 O O . ASP B 1 163 ? 1.861 32.469 -0.969 1 95.25 163 ASP B O 1
ATOM 4154 N N . ARG B 1 164 ? 1.072 30.453 -0.639 1 97.06 164 ARG B N 1
ATOM 4155 C CA . ARG B 1 164 ? -0.329 30.859 -0.701 1 97.06 164 ARG B CA 1
ATOM 4156 C C . ARG B 1 164 ? -1.114 30.297 0.478 1 97.06 164 ARG B C 1
ATOM 4158 O O . ARG B 1 164 ? -1.837 29.297 0.334 1 97.06 164 ARG B O 1
ATOM 4165 N N . PRO B 1 165 ? -1.004 30.969 1.628 1 97.56 165 PRO B N 1
ATOM 4166 C CA . PRO B 1 165 ? -1.824 30.531 2.758 1 97.56 165 PRO B CA 1
ATOM 4167 C C . PRO B 1 165 ? -3.268 31.016 2.666 1 97.56 165 PRO B C 1
ATOM 4169 O O . PRO B 1 165 ? -3.512 32.156 2.26 1 97.56 165 PRO B O 1
ATOM 4172 N N . THR B 1 166 ? -4.164 30.156 2.926 1 98.31 166 THR B N 1
ATOM 4173 C CA . THR B 1 166 ? -5.555 30.5 3.201 1 98.31 166 THR B CA 1
ATOM 4174 C C . THR B 1 166 ? -5.859 30.359 4.691 1 98.31 166 THR B C 1
ATOM 4176 O O . THR B 1 166 ? -5.605 29.312 5.289 1 98.31 166 THR B O 1
ATOM 4179 N N . LEU B 1 167 ? -6.359 31.484 5.281 1 98.75 167 LEU B N 1
ATOM 4180 C CA . LEU B 1 167 ? -6.59 31.5 6.723 1 98.75 167 LEU B CA 1
ATOM 4181 C C . LEU B 1 167 ? -8.07 31.703 7.035 1 98.75 167 LEU B C 1
ATOM 4183 O O . LEU B 1 167 ? -8.766 32.438 6.328 1 98.75 167 LEU B O 1
ATOM 4187 N N . GLY B 1 168 ? -8.516 31.109 8 1 98.75 168 GLY B N 1
ATOM 4188 C CA . GLY B 1 168 ? -9.836 31.281 8.578 1 98.75 168 GLY B CA 1
ATOM 4189 C C . GLY B 1 168 ? -9.906 30.891 10.039 1 98.75 168 GLY B C 1
ATOM 4190 O O . GLY B 1 168 ? -9.07 30.125 10.523 1 98.75 168 GLY B O 1
ATOM 4191 N N . MET B 1 169 ? -10.891 31.469 10.766 1 98.62 169 MET B N 1
ATOM 4192 C CA . MET B 1 169 ? -11.078 31.078 12.164 1 98.62 169 MET B CA 1
ATOM 4193 C C . MET B 1 169 ? -11.586 29.656 12.273 1 98.62 169 MET B C 1
ATOM 4195 O O . MET B 1 169 ? -12.461 29.234 11.508 1 98.62 169 MET B O 1
ATOM 4199 N N . TYR B 1 170 ? -10.977 28.906 13.141 1 98.38 170 TYR B N 1
ATOM 4200 C CA . TYR B 1 170 ? -11.484 27.562 13.414 1 98.38 170 TYR B CA 1
ATOM 4201 C C . TYR B 1 170 ? -12.742 27.625 14.281 1 98.38 170 TYR B C 1
ATOM 4203 O O . TYR B 1 170 ? -12.805 28.391 15.242 1 98.38 170 TYR B O 1
ATOM 4211 N N . ARG B 1 171 ? -13.703 26.875 13.852 1 97 171 ARG B N 1
ATOM 4212 C CA . ARG B 1 171 ? -14.945 26.75 14.609 1 97 171 ARG B CA 1
ATOM 4213 C C . ARG B 1 171 ? -15.203 25.281 14.977 1 97 171 ARG B C 1
ATOM 4215 O O . ARG B 1 171 ? -15.5 24.469 14.102 1 97 171 ARG B O 1
ATOM 4222 N N . TYR B 1 172 ? -15.141 24.969 16.266 1 96.19 172 TYR B N 1
ATOM 4223 C CA . TYR B 1 172 ? -15.266 23.609 16.75 1 96.19 172 TYR B CA 1
ATOM 4224 C C . TYR B 1 172 ? -16.641 23.031 16.391 1 96.19 172 TYR B C 1
ATOM 4226 O O . TYR B 1 172 ? -17.672 23.578 16.781 1 96.19 172 TYR B O 1
ATOM 4234 N N . ARG B 1 173 ? -16.688 21.938 15.594 1 91.88 173 ARG B N 1
ATOM 4235 C CA . ARG B 1 173 ? -17.859 21.156 15.219 1 91.88 173 ARG B CA 1
ATOM 4236 C C . ARG B 1 173 ? -18.828 22.016 14.406 1 91.88 173 ARG B C 1
ATOM 4238 O O . ARG B 1 173 ? -20.047 21.781 14.43 1 91.88 173 ARG B O 1
ATOM 4245 N N . ASP B 1 174 ? -18.359 23.047 13.836 1 95.38 174 ASP B N 1
ATOM 4246 C CA . ASP B 1 174 ? -19.094 23.906 12.922 1 95.38 174 ASP B CA 1
ATOM 4247 C C . ASP B 1 174 ? -18.391 24.016 11.578 1 95.38 174 ASP B C 1
ATOM 4249 O O . ASP B 1 174 ? -17.375 24.703 11.461 1 95.38 174 ASP B O 1
ATOM 4253 N N . PHE B 1 175 ? -19 23.359 10.57 1 94.25 175 PHE B N 1
ATOM 4254 C CA . PHE B 1 175 ? -18.359 23.25 9.266 1 94.25 175 PHE B CA 1
ATOM 4255 C C . PHE B 1 175 ? -19.062 24.125 8.234 1 94.25 175 PHE B C 1
ATOM 4257 O O . PHE B 1 175 ? -18.625 24.203 7.086 1 94.25 175 PHE B O 1
ATOM 4264 N N . THR B 1 176 ? -20.125 24.844 8.656 1 92.94 176 THR B N 1
ATOM 4265 C CA . THR B 1 176 ? -21 25.375 7.617 1 92.94 176 THR B CA 1
ATOM 4266 C C . THR B 1 176 ? -21.188 26.875 7.781 1 92.94 176 THR B C 1
ATOM 4268 O O . THR B 1 176 ? -21.734 27.547 6.895 1 92.94 176 THR B O 1
ATOM 4271 N N . THR B 1 177 ? -20.734 27.453 8.891 1 95 177 THR B N 1
ATOM 4272 C CA . THR B 1 177 ? -20.844 28.891 9.062 1 95 177 THR B CA 1
ATOM 4273 C C . THR B 1 177 ? -19.984 29.625 8.023 1 95 177 THR B C 1
ATOM 4275 O O . THR B 1 177 ? -18.797 29.359 7.898 1 95 177 THR B O 1
ATOM 4278 N N . MET B 1 178 ? -20.578 30.562 7.332 1 94.06 178 MET B N 1
ATOM 4279 C CA . MET B 1 178 ? -19.922 31.203 6.195 1 94.06 178 MET B CA 1
ATOM 4280 C C . MET B 1 178 ? -19.688 32.688 6.461 1 94.06 178 MET B C 1
ATOM 4282 O O . MET B 1 178 ? -19.312 33.438 5.551 1 94.06 178 MET B O 1
ATOM 4286 N N . VAL B 1 179 ? -19.938 33.156 7.652 1 96.56 179 VAL B N 1
ATOM 4287 C CA . VAL B 1 179 ? -19.766 34.562 7.988 1 96.56 179 VAL B CA 1
ATOM 4288 C C . VAL B 1 179 ? -18.953 34.688 9.273 1 96.56 179 VAL B C 1
ATOM 4290 O O . VAL B 1 179 ? -19.172 33.969 10.242 1 96.56 179 VAL B O 1
ATOM 4293 N N . ASN B 1 180 ? -18.016 35.531 9.211 1 97.69 180 ASN B N 1
ATOM 4294 C CA . ASN B 1 180 ? -17.234 35.844 10.406 1 97.69 180 ASN B CA 1
ATOM 4295 C C . ASN B 1 180 ? -17.953 36.875 11.297 1 97.69 180 ASN B C 1
ATOM 4297 O O . ASN B 1 180 ? -18.656 37.75 10.797 1 97.69 180 ASN B O 1
ATOM 4301 N N . THR B 1 181 ? -17.797 36.75 12.594 1 97.44 181 THR B N 1
ATOM 4302 C CA . THR B 1 181 ? -18.141 37.875 13.484 1 97.44 181 THR B CA 1
ATOM 4303 C C . THR B 1 181 ? -17.172 39.031 13.281 1 97.44 181 THR B C 1
ATOM 4305 O O . THR B 1 181 ? -16.141 38.906 12.641 1 97.44 181 THR B O 1
ATOM 4308 N N . SER B 1 182 ? -17.531 40.156 13.805 1 97.69 182 SER B N 1
ATOM 4309 C CA . SER B 1 182 ? -16.672 41.344 13.711 1 97.69 182 SER B CA 1
ATOM 4310 C C . SER B 1 182 ? -15.32 41.062 14.375 1 97.69 182 SER B C 1
ATOM 4312 O O . SER B 1 182 ? -14.281 41.5 13.859 1 97.69 182 SER B O 1
ATOM 4314 N N . GLU B 1 183 ? -15.32 40.406 15.422 1 96.88 183 GLU B N 1
ATOM 4315 C CA . GLU B 1 183 ? -14.086 40.062 16.141 1 96.88 183 GLU B CA 1
ATOM 4316 C C . GLU B 1 183 ? -13.203 39.125 15.312 1 96.88 183 GLU B C 1
ATOM 4318 O O . GLU B 1 183 ? -11.992 39.344 15.234 1 96.88 183 GLU B O 1
ATOM 4323 N N . GLU B 1 184 ? -13.836 38.156 14.742 1 97.75 184 GLU B N 1
ATOM 4324 C CA . GLU B 1 184 ? -13.109 37.188 13.898 1 97.75 184 GLU B CA 1
ATOM 4325 C C . GLU B 1 184 ? -12.484 37.906 12.695 1 97.75 184 GLU B C 1
ATOM 4327 O O . GLU B 1 184 ? -11.328 37.625 12.359 1 97.75 184 GLU B O 1
ATOM 4332 N N . ASP B 1 185 ? -13.234 38.75 12.125 1 97.88 185 ASP B N 1
ATOM 4333 C CA . ASP B 1 185 ? -12.742 39.5 10.977 1 97.88 185 ASP B CA 1
ATOM 4334 C C . ASP B 1 185 ? -11.547 40.375 11.367 1 97.88 185 ASP B C 1
ATOM 4336 O O . ASP B 1 185 ? -10.578 40.5 10.617 1 97.88 185 ASP B O 1
ATOM 4340 N N . THR B 1 186 ? -11.656 41 12.477 1 98.12 186 THR B N 1
ATOM 4341 C CA . THR B 1 186 ? -10.586 41.875 12.953 1 98.12 186 THR B CA 1
ATOM 4342 C C . THR B 1 186 ? -9.297 41.062 13.141 1 98.12 186 THR B C 1
ATOM 4344 O O . THR B 1 186 ? -8.219 41.5 12.719 1 98.12 186 THR B O 1
ATOM 4347 N N . ILE B 1 187 ? -9.383 39.906 13.734 1 98.19 187 ILE B N 1
ATOM 4348 C CA . ILE B 1 187 ? -8.234 39.062 13.977 1 98.19 187 ILE B CA 1
ATOM 4349 C C . ILE B 1 187 ? -7.621 38.625 12.641 1 98.19 187 ILE B C 1
ATOM 4351 O O . ILE B 1 187 ? -6.406 38.719 12.445 1 98.19 187 ILE B O 1
ATOM 4355 N N . LEU B 1 188 ? -8.461 38.188 11.719 1 98.75 188 LEU B N 1
ATOM 4356 C CA . LEU B 1 188 ? -8 37.656 10.43 1 98.75 188 LEU B CA 1
ATOM 4357 C C . LEU B 1 188 ? -7.363 38.781 9.602 1 98.75 188 LEU B C 1
ATOM 4359 O O . LEU B 1 188 ? -6.332 38.562 8.961 1 98.75 188 LEU B O 1
ATOM 4363 N N . ARG B 1 189 ? -7.945 39.938 9.617 1 98.25 189 ARG B N 1
ATOM 4364 C CA . ARG B 1 189 ? -7.41 41.031 8.844 1 98.25 189 ARG B CA 1
ATOM 4365 C C . ARG B 1 189 ? -6.078 41.531 9.414 1 98.25 189 ARG B C 1
ATOM 4367 O O . ARG B 1 189 ? -5.191 41.938 8.672 1 98.25 189 ARG B O 1
ATOM 4374 N N . ASP B 1 190 ? -6.004 41.438 10.68 1 98.38 190 ASP B N 1
ATOM 4375 C CA . ASP B 1 190 ? -4.762 41.844 11.336 1 98.38 190 ASP B CA 1
ATOM 4376 C C . ASP B 1 190 ? -3.6 40.969 10.883 1 98.38 190 ASP B C 1
ATOM 4378 O O . ASP B 1 190 ? -2.639 41.438 10.281 1 98.38 190 ASP B O 1
ATOM 4382 N N . ILE B 1 191 ? -3.695 39.656 11.039 1 98.56 191 ILE B N 1
ATOM 4383 C CA . ILE B 1 191 ? -2.607 38.75 10.688 1 98.56 191 ILE B CA 1
ATOM 4384 C C . ILE B 1 191 ? -2.469 38.688 9.172 1 98.56 191 ILE B C 1
ATOM 4386 O O . ILE B 1 191 ? -1.359 38.562 8.648 1 98.56 191 ILE B O 1
ATOM 4390 N N . GLY B 1 192 ? -3.609 38.688 8.461 1 98.44 192 GLY B N 1
ATOM 4391 C CA . GLY B 1 192 ? -3.562 38.719 7.004 1 98.44 192 GLY B CA 1
ATOM 4392 C C . GLY B 1 192 ? -2.801 39.906 6.457 1 98.44 192 GLY B C 1
ATOM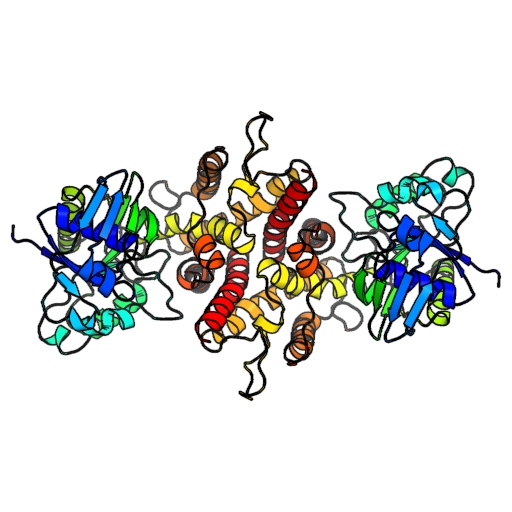 4393 O O . GLY B 1 192 ? -2.033 39.781 5.504 1 98.44 192 GLY B O 1
ATOM 4394 N N . GLY B 1 193 ? -3.072 41.062 7.082 1 98.19 193 GLY B N 1
ATOM 4395 C CA . GLY B 1 193 ? -2.361 42.281 6.688 1 98.19 193 GLY B CA 1
ATOM 4396 C C . GLY B 1 193 ? -0.862 42.188 6.902 1 98.19 193 GLY B C 1
ATOM 4397 O O . GLY B 1 193 ? -0.08 42.625 6.066 1 98.19 193 GLY B O 1
ATOM 4398 N N . ILE B 1 194 ? -0.441 41.594 7.969 1 98.56 194 ILE B N 1
ATOM 4399 C CA . ILE B 1 194 ? 0.974 41.406 8.273 1 98.56 194 ILE B CA 1
ATOM 4400 C C . ILE B 1 194 ? 1.611 40.5 7.215 1 98.56 194 ILE B C 1
ATOM 4402 O O . ILE B 1 194 ? 2.662 40.844 6.66 1 98.56 194 ILE B O 1
ATOM 4406 N N . LEU B 1 195 ? 0.948 39.375 6.887 1 98.56 195 LEU B N 1
ATOM 4407 C CA . LEU B 1 195 ? 1.473 38.406 5.918 1 98.56 195 LEU B CA 1
ATOM 4408 C C . LEU B 1 195 ? 1.543 39.031 4.527 1 98.56 195 LEU B C 1
ATOM 4410 O O . LEU B 1 195 ? 2.529 38.844 3.811 1 98.56 195 LEU B O 1
ATOM 4414 N N . GLU B 1 196 ? 0.508 39.781 4.242 1 98.38 196 GLU B N 1
ATOM 4415 C CA . GLU B 1 196 ? 0.488 40.438 2.939 1 98.38 196 GLU B CA 1
ATOM 4416 C C . GLU B 1 196 ? 1.62 41.438 2.816 1 98.38 196 GLU B C 1
ATOM 4418 O O . GLU B 1 196 ? 2.299 41.5 1.79 1 98.38 196 GLU B O 1
ATOM 4423 N N . LYS B 1 197 ? 1.765 42.219 3.848 1 98.25 197 LYS B N 1
ATOM 4424 C CA . LYS B 1 197 ? 2.826 43.219 3.852 1 98.25 197 LYS B CA 1
ATOM 4425 C C . LYS B 1 197 ? 4.203 42.562 3.789 1 98.25 197 LYS B C 1
ATOM 4427 O O . LYS B 1 197 ? 5.145 43.125 3.24 1 98.25 197 LYS B O 1
ATOM 4432 N N . GLY B 1 198 ? 4.316 41.375 4.301 1 98.19 198 GLY B N 1
ATOM 4433 C CA . GLY B 1 198 ? 5.559 40.625 4.254 1 98.19 198 GLY B CA 1
ATOM 4434 C C . GLY B 1 198 ? 5.816 39.969 2.904 1 98.19 198 GLY B C 1
ATOM 4435 O O . GLY B 1 198 ? 6.895 39.438 2.666 1 98.19 198 GLY B O 1
ATOM 4436 N N . GLY B 1 199 ? 4.75 39.938 2.055 1 98.12 199 GLY B N 1
ATOM 4437 C CA . GLY B 1 199 ? 4.945 39.469 0.699 1 98.12 199 GLY B CA 1
ATOM 4438 C C . GLY B 1 199 ? 4.125 38.219 0.387 1 98.12 199 GLY B C 1
ATOM 4439 O O . GLY B 1 199 ? 4.074 37.781 -0.761 1 98.12 199 GLY B O 1
ATOM 4440 N N . SER B 1 200 ? 3.438 37.656 1.328 1 98.06 200 SER B N 1
ATOM 4441 C CA . SER B 1 200 ? 2.672 36.438 1.131 1 98.06 200 SER B CA 1
ATOM 4442 C C . SER B 1 200 ? 1.409 36.688 0.315 1 98.06 200 SER B C 1
ATOM 4444 O O . SER B 1 200 ? 0.895 37.812 0.3 1 98.06 200 SER B O 1
ATOM 4446 N N . GLN B 1 201 ? 0.998 35.75 -0.457 1 97.88 201 GLN B N 1
ATOM 4447 C CA . GLN B 1 201 ? -0.306 35.781 -1.11 1 97.88 201 GLN B CA 1
ATOM 4448 C C . GLN B 1 201 ? -1.371 35.125 -0.242 1 97.88 201 GLN B C 1
ATOM 4450 O O . GLN B 1 201 ? -1.75 33.969 -0.483 1 97.88 201 GLN B O 1
ATOM 4455 N N . VAL B 1 202 ? -1.935 35.906 0.623 1 97.88 202 VAL B N 1
ATOM 4456 C CA . VAL B 1 202 ? -2.805 35.406 1.671 1 97.88 202 VAL B CA 1
ATOM 4457 C C . VAL B 1 202 ? -4.266 35.531 1.246 1 97.88 202 VAL B C 1
ATOM 4459 O O . VAL B 1 202 ? -4.645 36.531 0.616 1 97.88 202 VAL B O 1
ATOM 4462 N N . THR B 1 203 ? -5.062 34.594 1.435 1 98.25 203 THR B N 1
ATOM 4463 C CA . THR B 1 203 ? -6.512 34.625 1.279 1 98.25 203 THR B CA 1
ATOM 4464 C C . THR B 1 203 ? -7.203 34.375 2.619 1 98.25 203 THR B C 1
ATOM 4466 O O . THR B 1 203 ? -6.805 33.5 3.385 1 98.25 203 THR B O 1
ATOM 4469 N N . LEU B 1 204 ? -8.148 35.25 2.939 1 98.44 204 LEU B N 1
ATOM 4470 C CA . LEU B 1 204 ? -8.945 35.094 4.152 1 98.44 204 LEU B CA 1
ATOM 4471 C C . LEU B 1 204 ? -10.344 34.562 3.824 1 98.44 204 LEU B C 1
ATOM 4473 O O . LEU B 1 204 ? -10.984 35.031 2.889 1 98.44 204 LEU B O 1
ATOM 4477 N N . VAL B 1 205 ? -10.766 33.531 4.547 1 97.5 205 VAL B N 1
ATOM 4478 C CA . VAL B 1 205 ? -12.07 32.938 4.254 1 97.5 205 VAL B CA 1
ATOM 4479 C C . VAL B 1 205 ? -12.859 32.75 5.547 1 97.5 205 VAL B C 1
ATOM 4481 O O . VAL B 1 205 ? -12.273 32.594 6.621 1 97.5 205 VAL B O 1
ATOM 4484 N N . PRO B 1 206 ? -14.141 32.781 5.492 1 96.56 206 PRO B N 1
ATOM 4485 C CA . PRO B 1 206 ? -14.953 32.562 6.691 1 96.56 206 PRO B CA 1
ATOM 4486 C C . PRO B 1 206 ? -15.062 31.094 7.066 1 96.56 206 PRO B C 1
ATOM 4488 O O . PRO B 1 206 ? -15.367 30.766 8.219 1 96.56 206 PRO B O 1
ATOM 4491 N N . GLU B 1 207 ? -14.914 30.234 6.074 1 95.62 207 GLU B N 1
ATOM 4492 C CA . GLU B 1 207 ? -15.055 28.797 6.316 1 95.62 207 GLU B CA 1
ATOM 4493 C C . GLU B 1 207 ? -13.82 28.031 5.848 1 95.62 207 GLU B C 1
ATOM 4495 O O . GLU B 1 207 ? -13.805 27.484 4.742 1 95.62 207 GLU B O 1
ATOM 4500 N N . ILE B 1 208 ? -12.867 27.906 6.75 1 97.38 208 ILE B N 1
ATOM 4501 C CA . ILE B 1 208 ? -11.547 27.391 6.41 1 97.38 208 ILE B CA 1
ATOM 4502 C C . ILE B 1 208 ? -11.57 25.875 6.395 1 97.38 208 ILE B C 1
ATOM 4504 O O . ILE B 1 208 ? -10.805 25.234 5.664 1 97.38 208 ILE B O 1
ATOM 4508 N N . GLN B 1 209 ? -12.477 25.234 7.133 1 96.75 209 GLN B N 1
ATOM 4509 C CA . GLN B 1 209 ? -12.453 23.797 7.309 1 96.75 209 GLN B CA 1
ATOM 4510 C C . GLN B 1 209 ? -12.82 23.078 6.016 1 96.75 209 GLN B C 1
ATOM 4512 O O . GLN B 1 209 ? -12.273 22.016 5.711 1 96.75 209 GLN B O 1
ATOM 4517 N N . ARG B 1 210 ? -13.75 23.672 5.211 1 96.06 210 ARG B N 1
ATOM 4518 C CA . ARG B 1 210 ? -14.07 23.109 3.902 1 96.06 210 ARG B CA 1
ATOM 4519 C C . ARG B 1 210 ? -12.859 23.156 2.975 1 96.06 210 ARG B C 1
ATOM 4521 O O . ARG B 1 210 ? -12.602 22.203 2.23 1 96.06 210 ARG B O 1
ATOM 4528 N N . LEU B 1 211 ? -12.172 24.25 3.051 1 95.88 211 LEU B N 1
ATOM 4529 C CA . LEU B 1 211 ? -11 24.406 2.191 1 95.88 211 LEU B CA 1
ATOM 4530 C C . LEU B 1 211 ? -9.898 23.438 2.594 1 95.88 211 LEU B C 1
ATOM 4532 O O . LEU B 1 211 ? -9.227 22.859 1.734 1 95.88 211 LEU B O 1
ATOM 4536 N N . ARG B 1 212 ? -9.742 23.25 3.875 1 97 212 ARG B N 1
ATOM 4537 C CA . ARG B 1 212 ? -8.781 22.25 4.348 1 97 212 ARG B CA 1
ATOM 4538 C C . ARG B 1 212 ? -9.195 20.844 3.918 1 97 212 ARG B C 1
ATOM 4540 O O . ARG B 1 212 ? -8.352 20.031 3.529 1 97 212 ARG B O 1
ATOM 4547 N N . PHE B 1 213 ? -10.492 20.594 4.043 1 97.69 213 PHE B N 1
ATOM 4548 C CA . PHE B 1 213 ? -11.039 19.312 3.619 1 97.69 213 PHE B CA 1
ATOM 4549 C C . PHE B 1 213 ? -10.734 19.062 2.148 1 97.69 213 PHE B C 1
ATOM 4551 O O . PHE B 1 213 ? -10.273 17.969 1.782 1 97.69 213 PHE B O 1
ATOM 4558 N N . THR B 1 214 ? -10.906 20.078 1.322 1 96.69 214 THR B N 1
ATOM 4559 C CA . THR B 1 214 ? -10.664 19.984 -0.113 1 96.69 214 THR B CA 1
ATOM 4560 C C . THR B 1 214 ? -9.18 19.781 -0.399 1 96.69 214 THR B C 1
ATOM 4562 O O . THR B 1 214 ? -8.805 18.953 -1.236 1 96.69 214 THR B O 1
ATOM 4565 N N . LYS B 1 215 ? -8.359 20.469 0.281 1 95.69 215 LYS B N 1
ATOM 4566 C CA . LYS B 1 215 ? -6.918 20.344 0.101 1 95.69 215 LYS B CA 1
ATOM 4567 C C . LYS B 1 215 ? -6.445 18.938 0.463 1 95.69 215 LYS B C 1
ATOM 4569 O O . LYS B 1 215 ? -5.508 18.406 -0.146 1 95.69 215 LYS B O 1
ATOM 4574 N N . ASN B 1 216 ? -7.141 18.312 1.424 1 97.5 216 ASN B N 1
ATOM 4575 C CA . ASN B 1 216 ? -6.742 16.984 1.905 1 97.5 216 ASN B CA 1
ATOM 4576 C C . ASN B 1 216 ? -7.043 15.906 0.877 1 97.5 216 ASN B C 1
ATOM 4578 O O . ASN B 1 216 ? -6.543 14.781 0.99 1 97.5 216 ASN B O 1
ATOM 4582 N N . PHE B 1 217 ? -7.867 16.25 -0.202 1 97.69 217 PHE B N 1
ATOM 4583 C CA . PHE B 1 217 ? -8.203 15.32 -1.269 1 97.69 217 PHE B CA 1
ATOM 4584 C C . PHE B 1 217 ? -6.938 14.734 -1.896 1 97.69 217 PHE B C 1
ATOM 4586 O O . PHE B 1 217 ? -6.797 13.516 -2.002 1 97.69 217 PHE B O 1
ATOM 4593 N N . TRP B 1 218 ? -6.078 15.641 -2.178 1 96.94 218 TRP B N 1
ATOM 4594 C CA . TRP B 1 218 ? -4.879 15.242 -2.904 1 96.94 218 TRP B CA 1
ATOM 4595 C C . TRP B 1 218 ? -3.99 14.352 -2.043 1 96.94 218 TRP B C 1
ATOM 4597 O O . TRP B 1 218 ? -3.426 13.367 -2.529 1 96.94 218 TRP B O 1
ATOM 4607 N N . ASN B 1 219 ? -3.836 14.68 -0.762 1 96.94 219 ASN B N 1
ATOM 4608 C CA . ASN B 1 219 ? -2.996 13.883 0.125 1 96.94 219 ASN B CA 1
ATOM 4609 C C . ASN B 1 219 ? -3.566 12.484 0.331 1 96.94 219 ASN B C 1
ATOM 4611 O O . ASN B 1 219 ? -2.83 11.492 0.291 1 96.94 219 ASN B O 1
ATOM 4615 N N . VAL B 1 220 ? -4.875 12.43 0.502 1 98.69 220 VAL B N 1
ATOM 4616 C CA . VAL B 1 220 ? -5.516 11.141 0.739 1 98.69 220 VAL B CA 1
ATOM 4617 C C . VAL B 1 220 ? -5.344 10.242 -0.484 1 98.69 220 VAL B C 1
ATOM 4619 O O . VAL B 1 220 ? -5.012 9.062 -0.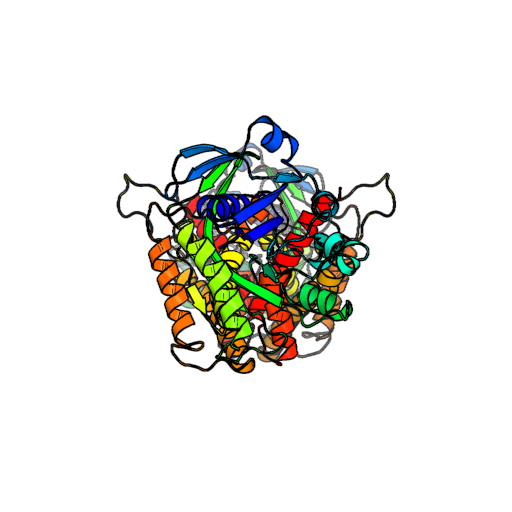354 1 98.69 220 VAL B O 1
ATOM 4622 N N . ALA B 1 221 ? -5.508 10.797 -1.65 1 98.62 221 ALA B N 1
ATOM 4623 C CA . ALA B 1 221 ? -5.523 9.977 -2.855 1 98.62 221 ALA B CA 1
ATOM 4624 C C . ALA B 1 221 ? -4.109 9.766 -3.389 1 98.62 221 ALA B C 1
ATOM 4626 O O . ALA B 1 221 ? -3.648 8.625 -3.516 1 98.62 221 ALA B O 1
ATOM 4627 N N . PHE B 1 222 ? -3.363 10.836 -3.586 1 98.31 222 PHE B N 1
ATOM 4628 C CA . PHE B 1 222 ? -2.141 10.75 -4.375 1 98.31 222 PHE B CA 1
ATOM 4629 C C . PHE B 1 222 ? -0.921 10.617 -3.473 1 98.31 222 PHE B C 1
ATOM 4631 O O . PHE B 1 222 ? 0.009 9.867 -3.785 1 98.31 222 PHE B O 1
ATOM 4638 N N . SER B 1 223 ? -0.858 11.367 -2.35 1 97.5 223 SER B N 1
ATOM 4639 C CA . SER B 1 223 ? 0.261 11.219 -1.427 1 97.5 223 SER B CA 1
ATOM 4640 C C . SER B 1 223 ? 0.306 9.805 -0.844 1 97.5 223 SER B C 1
ATOM 4642 O O . SER B 1 223 ? 1.385 9.242 -0.655 1 97.5 223 SER B O 1
ATOM 4644 N N . SER B 1 224 ? -0.892 9.289 -0.519 1 98.69 224 SER B N 1
ATOM 4645 C CA . SER B 1 224 ? -0.986 7.934 0.016 1 98.69 224 SER B CA 1
ATOM 4646 C C . SER B 1 224 ? -0.541 6.898 -1.013 1 98.69 224 SER B C 1
ATOM 4648 O O . SER B 1 224 ? 0.207 5.977 -0.688 1 98.69 224 SER B O 1
ATOM 4650 N N . LEU B 1 225 ? -1.039 7.098 -2.246 1 98.69 225 LEU B N 1
ATOM 4651 C CA . LEU B 1 225 ? -0.642 6.207 -3.332 1 98.69 225 LEU B CA 1
ATOM 4652 C C . LEU B 1 225 ? 0.872 6.219 -3.52 1 98.69 225 LEU B C 1
ATOM 4654 O O . LEU B 1 225 ? 1.505 5.164 -3.578 1 98.69 225 LEU B O 1
ATOM 4658 N N . ALA B 1 226 ? 1.468 7.402 -3.551 1 98.44 226 ALA B N 1
ATOM 4659 C CA . ALA B 1 226 ? 2.906 7.547 -3.758 1 98.44 226 ALA B CA 1
ATOM 4660 C C . ALA B 1 226 ? 3.691 6.914 -2.613 1 98.44 226 ALA B C 1
ATOM 4662 O O . ALA B 1 226 ? 4.695 6.234 -2.842 1 98.44 226 ALA B O 1
ATOM 4663 N N . THR B 1 227 ? 3.23 7.117 -1.408 1 98.56 227 THR B N 1
ATOM 4664 C CA . THR B 1 227 ? 3.932 6.629 -0.226 1 98.56 227 THR B CA 1
ATOM 4665 C C . THR B 1 227 ? 3.896 5.102 -0.17 1 98.56 227 THR B C 1
ATOM 4667 O O . THR B 1 227 ? 4.906 4.465 0.132 1 98.56 227 THR B O 1
ATOM 4670 N N . LEU B 1 228 ? 2.809 4.516 -0.52 1 98.81 228 LEU B N 1
ATOM 4671 C CA . LEU B 1 228 ? 2.629 3.074 -0.402 1 98.81 228 LEU B CA 1
ATOM 4672 C C . LEU B 1 228 ? 3.305 2.346 -1.56 1 98.81 228 LEU B C 1
ATOM 4674 O O . LEU B 1 228 ? 3.781 1.221 -1.397 1 98.81 228 LEU B O 1
ATOM 4678 N N . THR B 1 229 ? 3.387 2.994 -2.705 1 98.56 229 THR B N 1
ATOM 4679 C CA . THR B 1 229 ? 3.922 2.307 -3.875 1 98.56 229 THR B CA 1
ATOM 4680 C C . THR B 1 229 ? 5.402 2.627 -4.059 1 98.56 229 THR B C 1
ATOM 4682 O O . THR B 1 229 ? 6.117 1.901 -4.75 1 98.56 229 THR B O 1
ATOM 4685 N N . GLY B 1 230 ? 5.824 3.791 -3.523 1 97.44 230 GLY B N 1
ATOM 4686 C CA . GLY B 1 230 ? 7.191 4.246 -3.721 1 97.44 230 GLY B CA 1
ATOM 4687 C C . GLY B 1 230 ? 7.391 4.988 -5.027 1 97.44 230 GLY B C 1
ATOM 4688 O O . GLY B 1 230 ? 8.523 5.27 -5.422 1 97.44 230 GLY B O 1
ATOM 4689 N N . TYR B 1 231 ? 6.273 5.34 -5.691 1 97.75 231 TYR B N 1
ATOM 4690 C CA . TYR B 1 231 ? 6.363 6.039 -6.969 1 97.75 231 TYR B CA 1
ATOM 4691 C C . TYR B 1 231 ? 5.492 7.289 -6.969 1 97.75 231 TYR B C 1
ATOM 4693 O O . TYR B 1 231 ? 4.387 7.285 -6.422 1 97.75 231 TYR B O 1
ATOM 4701 N N . THR B 1 232 ? 5.988 8.375 -7.594 1 97.12 232 THR B N 1
ATOM 4702 C CA . THR B 1 232 ? 5.234 9.617 -7.699 1 97.12 232 THR B CA 1
ATOM 4703 C C . THR B 1 232 ? 4.012 9.438 -8.594 1 97.12 232 THR B C 1
ATOM 4705 O O . THR B 1 232 ? 3.9 8.438 -9.305 1 97.12 232 THR B O 1
ATOM 4708 N N . PRO B 1 233 ? 3.061 10.398 -8.594 1 97.62 233 PRO B N 1
ATOM 4709 C CA . PRO B 1 233 ? 1.864 10.289 -9.43 1 97.62 233 PRO B CA 1
ATOM 4710 C C . PRO B 1 233 ? 2.193 10.211 -10.922 1 97.62 233 PRO B C 1
ATOM 4712 O O . PRO B 1 233 ? 1.365 9.758 -11.719 1 97.62 233 PRO B O 1
ATOM 4715 N N . ALA B 1 234 ? 3.4 10.602 -11.297 1 97.75 234 ALA B N 1
ATOM 4716 C CA . ALA B 1 234 ? 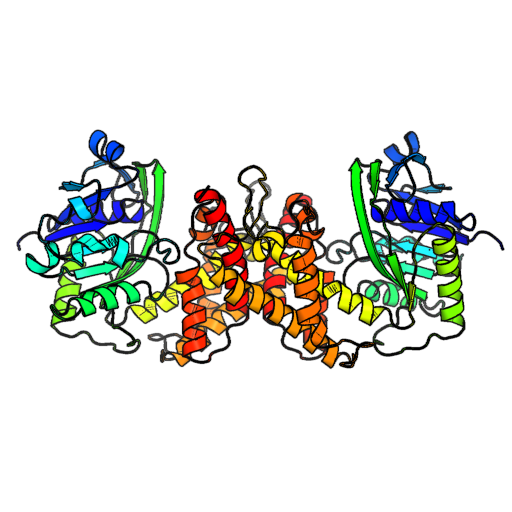3.811 10.453 -12.695 1 97.75 234 ALA B CA 1
ATOM 4717 C C . ALA B 1 234 ? 3.691 9.008 -13.148 1 97.75 234 ALA B C 1
ATOM 4719 O O . ALA B 1 234 ? 3.408 8.734 -14.32 1 97.75 234 ALA B O 1
ATOM 4720 N N . ALA B 1 235 ? 3.754 8.078 -12.273 1 98.19 235 ALA B N 1
ATOM 4721 C CA . ALA B 1 235 ? 3.744 6.645 -12.562 1 98.19 235 ALA B CA 1
ATOM 4722 C C . ALA B 1 235 ? 2.373 6.195 -13.062 1 98.19 235 ALA B C 1
ATOM 4724 O O . ALA B 1 235 ? 2.232 5.102 -13.609 1 98.19 235 ALA B O 1
ATOM 4725 N N . ILE B 1 236 ? 1.354 7.062 -12.875 1 98.44 236 ILE B N 1
ATOM 4726 C CA . ILE B 1 236 ? 0.035 6.613 -13.305 1 98.44 236 ILE B CA 1
ATOM 4727 C C . ILE B 1 236 ? -0.522 7.574 -14.352 1 98.44 236 ILE B C 1
ATOM 4729 O O . ILE B 1 236 ? -1.675 7.445 -14.773 1 98.44 236 ILE B O 1
ATOM 4733 N N . PHE B 1 237 ? 0.324 8.57 -14.734 1 98.19 237 PHE B N 1
ATOM 4734 C CA . PHE B 1 237 ? -0.202 9.555 -15.68 1 98.19 237 PHE B CA 1
ATOM 4735 C C . PHE B 1 237 ? 0.738 9.727 -16.859 1 98.19 237 PHE B C 1
ATOM 4737 O O . PHE B 1 237 ? 0.289 9.828 -18.016 1 98.19 237 PHE B O 1
ATOM 4744 N N . ARG B 1 238 ? 2.1 9.773 -16.594 1 97.44 238 ARG B N 1
ATOM 4745 C CA . ARG B 1 238 ? 3.092 10.242 -17.562 1 97.44 238 ARG B CA 1
ATOM 4746 C C . ARG B 1 238 ? 3.311 9.211 -18.672 1 97.44 238 ARG B C 1
ATOM 4748 O O . ARG B 1 238 ? 3.59 8.047 -18.391 1 97.44 238 ARG B O 1
ATOM 4755 N N . PRO B 1 239 ? 3.146 9.594 -19.906 1 96.12 239 PRO B N 1
ATOM 4756 C CA . PRO B 1 239 ? 3.479 8.688 -21.016 1 96.12 239 PRO B CA 1
ATOM 4757 C C . PRO B 1 239 ? 4.984 8.523 -21.203 1 96.12 239 PRO B C 1
ATOM 4759 O O . PRO B 1 239 ? 5.766 9.344 -20.734 1 96.12 239 PRO B O 1
ATOM 4762 N N . PRO B 1 240 ? 5.387 7.477 -21.891 1 95.06 240 PRO B N 1
ATOM 4763 C CA . PRO B 1 240 ? 6.801 7.398 -22.266 1 95.06 240 PRO B CA 1
ATOM 4764 C C . PRO B 1 240 ? 7.242 8.555 -23.141 1 95.06 240 PRO B C 1
ATOM 4766 O O . PRO B 1 240 ? 6.422 9.148 -23.859 1 95.06 240 PRO B O 1
ATOM 4769 N N . SER B 1 241 ? 8.523 8.805 -23.047 1 92.69 241 SER B N 1
ATOM 4770 C CA . SER B 1 241 ? 9.047 9.852 -23.922 1 92.69 241 SER B CA 1
ATOM 4771 C C . SER B 1 241 ? 8.891 9.484 -25.391 1 92.69 241 SER B C 1
ATOM 4773 O O . SER B 1 241 ? 9.109 8.336 -25.781 1 92.69 241 SER B O 1
ATOM 4775 N N . SER B 1 242 ? 8.43 10.445 -26.125 1 89.12 242 SER B N 1
ATOM 4776 C CA . SER B 1 242 ? 8.352 10.242 -27.562 1 89.12 242 SER B CA 1
ATOM 4777 C C . SER B 1 242 ? 9.688 10.523 -28.234 1 89.12 242 SER B C 1
ATOM 4779 O O . SER B 1 242 ? 9.906 10.141 -29.391 1 89.12 242 SER B O 1
ATOM 4781 N N . ASP B 1 243 ? 10.609 11.211 -27.469 1 88.25 243 ASP B N 1
ATOM 4782 C CA . ASP B 1 243 ? 11.953 11.531 -27.938 1 88.25 243 ASP B CA 1
ATOM 4783 C C . ASP B 1 243 ? 12.992 10.641 -27.25 1 88.25 243 ASP B C 1
ATOM 4785 O O . ASP B 1 243 ? 13.25 10.781 -26.062 1 88.25 243 ASP B O 1
ATOM 4789 N N . PRO B 1 244 ? 13.648 9.805 -28.062 1 82.12 244 PRO B N 1
ATOM 4790 C CA . PRO B 1 244 ? 14.641 8.898 -27.484 1 82.12 244 PRO B CA 1
ATOM 4791 C C . PRO B 1 244 ? 15.781 9.641 -26.781 1 82.12 244 PRO B C 1
ATOM 4793 O O . PRO B 1 244 ? 16.469 9.07 -25.938 1 82.12 244 PRO B O 1
ATOM 4796 N N . ALA B 1 245 ? 16.016 10.93 -27.156 1 87.56 245 ALA B N 1
ATOM 4797 C CA . ALA B 1 245 ? 17.094 11.719 -26.578 1 87.56 245 ALA B CA 1
ATOM 4798 C C . ALA B 1 245 ? 16.719 12.242 -25.203 1 87.56 245 ALA B C 1
ATOM 4800 O O . ALA B 1 245 ? 17.594 12.672 -24.438 1 87.56 245 ALA B O 1
ATOM 4801 N N . VAL B 1 246 ? 15.477 12.289 -24.812 1 85.56 246 VAL B N 1
ATOM 4802 C CA . VAL B 1 246 ? 14.977 12.781 -23.531 1 85.56 246 VAL B CA 1
ATOM 4803 C C . VAL B 1 246 ? 14.461 11.609 -22.688 1 85.56 246 VAL B C 1
ATOM 4805 O O . VAL B 1 246 ? 13.461 10.984 -23.047 1 85.56 246 VAL B O 1
ATOM 4808 N N . THR B 1 247 ? 15.219 11.328 -21.625 1 86.44 247 THR B N 1
ATOM 4809 C CA . THR B 1 247 ? 14.812 10.219 -20.781 1 86.44 247 THR B CA 1
ATOM 4810 C C . THR B 1 247 ? 14.352 10.711 -19.406 1 86.44 247 THR B C 1
ATOM 4812 O O . THR B 1 247 ? 14.969 11.609 -18.828 1 86.44 247 THR B O 1
ATOM 4815 N N . TYR B 1 248 ? 13.164 10.25 -19.031 1 91.12 248 TYR B N 1
ATOM 4816 C CA . TYR B 1 248 ? 12.664 10.539 -17.688 1 91.12 248 TYR B CA 1
ATOM 4817 C C . TYR B 1 248 ? 11.984 9.312 -17.094 1 91.12 248 TYR B C 1
ATOM 4819 O O . TYR B 1 248 ? 11.625 8.383 -17.812 1 91.12 248 TYR B O 1
ATOM 4827 N N . GLU B 1 249 ? 11.969 9.344 -15.836 1 92.56 249 GLU B N 1
ATOM 4828 C CA . GLU B 1 249 ? 11.25 8.344 -15.047 1 92.56 249 GLU B CA 1
ATOM 4829 C C . GLU B 1 249 ? 10.617 8.969 -13.812 1 92.56 249 GLU B C 1
ATOM 4831 O O . GLU B 1 249 ? 11.07 10.008 -13.336 1 92.56 249 GLU B O 1
ATOM 4836 N N . PRO B 1 250 ? 9.469 8.367 -13.336 1 96.25 250 PRO B N 1
ATOM 4837 C CA . PRO B 1 250 ? 8.75 7.219 -13.883 1 96.25 250 PRO B CA 1
ATOM 4838 C C . PRO B 1 250 ? 7.773 7.609 -14.992 1 96.25 250 PRO B C 1
ATOM 4840 O O . PRO B 1 250 ? 7.504 8.797 -15.188 1 96.25 250 PRO B O 1
ATOM 4843 N N . TYR B 1 251 ? 7.309 6.742 -15.734 1 97.19 251 TYR B N 1
ATOM 4844 C CA . TYR B 1 251 ? 6.219 6.875 -16.688 1 97.19 251 TYR B CA 1
ATOM 4845 C C . TYR B 1 251 ? 5.387 5.602 -16.75 1 97.19 251 TYR B C 1
ATOM 4847 O O . TYR B 1 251 ? 5.77 4.574 -16.188 1 97.19 251 TYR B O 1
ATOM 4855 N N . VAL B 1 252 ? 4.203 5.645 -17.297 1 98.06 252 VAL B N 1
ATOM 4856 C CA . VAL B 1 252 ? 3.314 4.496 -17.438 1 98.06 252 VAL B CA 1
ATOM 4857 C C . VAL B 1 252 ? 3.857 3.543 -18.5 1 98.06 252 VAL B C 1
ATOM 4859 O O . VAL B 1 252 ? 4.008 3.92 -19.656 1 98.06 252 VAL B O 1
ATOM 4862 N N . TYR B 1 253 ? 4.207 2.318 -18.047 1 97.75 253 TYR B N 1
ATOM 4863 C CA . TYR B 1 253 ? 4.676 1.312 -18.984 1 97.75 253 TYR B CA 1
ATOM 4864 C C . TYR B 1 253 ? 3.559 0.896 -19.938 1 97.75 253 TYR B C 1
ATOM 4866 O O . TYR B 1 253 ? 2.484 0.481 -19.5 1 97.75 253 TYR B O 1
ATOM 4874 N N . PRO B 1 254 ? 3.736 0.992 -21.188 1 97 254 PRO B N 1
ATOM 4875 C CA . PRO B 1 254 ? 2.664 0.803 -22.172 1 97 254 PRO B CA 1
ATOM 4876 C C . PRO B 1 254 ? 2.002 -0.569 -22.062 1 97 254 PRO B C 1
ATOM 4878 O O . PRO B 1 254 ? 0.788 -0.689 -22.25 1 97 254 PRO B O 1
ATOM 4881 N N . LYS B 1 255 ? 2.697 -1.596 -21.75 1 95.75 255 LYS B N 1
ATOM 4882 C CA . LYS B 1 255 ? 2.186 -2.963 -21.766 1 95.75 255 LYS B CA 1
ATOM 4883 C C . LYS B 1 255 ? 1.069 -3.15 -20.75 1 95.75 255 LYS B C 1
ATOM 4885 O O . LYS B 1 255 ? 0.197 -4.004 -20.922 1 95.75 255 LYS B O 1
ATOM 4890 N N . THR B 1 256 ? 1.118 -2.35 -19.672 1 97.31 256 THR B N 1
ATOM 4891 C CA . THR B 1 256 ? 0.105 -2.492 -18.625 1 97.31 256 THR B CA 1
ATOM 4892 C C . THR B 1 256 ? -0.63 -1.175 -18.406 1 97.31 256 THR B C 1
ATOM 4894 O O . THR B 1 256 ? -1.215 -0.958 -17.344 1 97.31 256 THR B O 1
ATOM 4897 N N . ALA B 1 257 ? -0.594 -0.288 -19.391 1 97.94 257 ALA B N 1
ATOM 4898 C CA . ALA B 1 257 ? -1.201 1.037 -19.281 1 97.94 257 ALA B CA 1
ATOM 4899 C C . ALA B 1 257 ? -2.713 0.935 -19.109 1 97.94 257 ALA B C 1
ATOM 4901 O O . ALA B 1 257 ? -3.314 1.746 -18.391 1 97.94 257 ALA B O 1
ATOM 4902 N N . ASP B 1 258 ? -3.312 -0.021 -19.766 1 97.81 258 ASP B N 1
ATOM 4903 C CA . ASP B 1 258 ? -4.758 -0.193 -19.672 1 97.81 258 ASP B CA 1
ATOM 4904 C C . ASP B 1 258 ? -5.184 -0.532 -18.25 1 97.81 258 ASP B C 1
ATOM 4906 O O . ASP B 1 258 ? -6.238 -0.092 -17.781 1 97.81 258 ASP B O 1
ATOM 4910 N N . LEU B 1 259 ? -4.414 -1.324 -17.594 1 98.12 259 LEU B N 1
ATOM 4911 C CA . LEU B 1 259 ? -4.703 -1.692 -16.219 1 98.12 259 LEU B CA 1
ATOM 4912 C C . LEU B 1 259 ? -4.598 -0.48 -15.297 1 98.12 259 LEU B C 1
ATOM 4914 O O . LEU B 1 259 ? -5.414 -0.31 -14.391 1 98.12 259 LEU B O 1
ATOM 4918 N N . ILE B 1 260 ? -3.596 0.385 -15.508 1 98.62 260 ILE B N 1
ATOM 4919 C CA . ILE B 1 260 ? -3.441 1.604 -14.727 1 98.62 260 ILE B CA 1
ATOM 4920 C C . ILE B 1 260 ? -4.664 2.5 -14.922 1 98.62 260 ILE B C 1
ATOM 4922 O O . ILE B 1 260 ? -5.215 3.027 -13.953 1 98.62 260 ILE B O 1
ATOM 4926 N N . GLN B 1 261 ? -5.105 2.611 -16.125 1 97.88 261 GLN B N 1
ATOM 4927 C CA . GLN B 1 261 ? -6.234 3.477 -16.469 1 97.88 261 GLN B CA 1
ATOM 4928 C C . GLN B 1 261 ? -7.539 2.918 -15.906 1 97.88 261 GLN B C 1
ATOM 4930 O O . GLN B 1 261 ? -8.32 3.646 -15.289 1 97.88 261 GLN B O 1
ATOM 4935 N N . ASN B 1 262 ? -7.742 1.637 -16.031 1 97.62 262 ASN B N 1
ATOM 4936 C CA . ASN B 1 262 ? -9.055 1.051 -15.789 1 97.62 262 ASN B CA 1
ATOM 4937 C C . ASN B 1 262 ? -9.188 0.55 -14.352 1 97.62 262 ASN B C 1
ATOM 4939 O O . ASN B 1 262 ? -10.297 0.29 -13.883 1 97.62 262 ASN B O 1
ATOM 4943 N N . GLU B 1 263 ? -8.055 0.408 -13.703 1 98.31 263 GLU B N 1
ATOM 4944 C CA . GLU B 1 263 ? -8.102 -0.093 -12.336 1 98.31 263 GLU B CA 1
ATOM 4945 C C . GLU B 1 263 ? -7.559 0.938 -11.352 1 98.31 263 GLU B C 1
ATOM 4947 O O . GLU B 1 263 ? -8.289 1.426 -10.484 1 98.31 263 GLU B O 1
ATOM 4952 N N . THR B 1 264 ? -6.332 1.386 -11.531 1 98.75 264 THR B N 1
ATOM 4953 C CA . THR B 1 264 ? -5.703 2.297 -10.578 1 98.75 264 THR B CA 1
ATOM 4954 C C . THR B 1 264 ? -6.418 3.645 -10.57 1 98.75 264 THR B C 1
ATOM 4956 O O . THR B 1 264 ? -6.844 4.117 -9.516 1 98.75 264 THR B O 1
ATOM 4959 N N . LEU B 1 265 ? -6.598 4.254 -11.75 1 98.56 265 LEU B N 1
ATOM 4960 C CA . LEU B 1 265 ? -7.199 5.578 -11.82 1 98.56 265 LEU B CA 1
ATOM 4961 C C . LEU B 1 265 ? -8.656 5.543 -11.383 1 98.56 265 LEU B C 1
ATOM 4963 O O . LEU B 1 265 ? -9.148 6.488 -10.766 1 98.56 265 LEU B O 1
ATOM 4967 N N . LEU B 1 266 ? -9.312 4.477 -11.719 1 98.38 266 LEU B N 1
ATOM 4968 C CA . LEU B 1 266 ? -10.703 4.32 -11.289 1 98.38 266 LEU B CA 1
ATOM 4969 C C . LEU B 1 266 ? -10.805 4.27 -9.773 1 98.38 266 LEU B C 1
ATOM 4971 O O . LEU B 1 266 ? -11.742 4.812 -9.188 1 98.38 266 LEU B O 1
ATOM 4975 N N . ASN B 1 267 ? -9.867 3.617 -9.156 1 98.62 267 ASN B N 1
ATOM 4976 C CA . ASN B 1 267 ? -9.906 3.514 -7.703 1 98.62 267 ASN B CA 1
ATOM 4977 C C . ASN B 1 267 ? -9.461 4.812 -7.039 1 98.62 267 ASN B C 1
ATOM 4979 O O . ASN B 1 267 ? -9.938 5.152 -5.953 1 98.62 267 ASN B O 1
ATOM 4983 N N . VAL B 1 268 ? -8.555 5.57 -7.703 1 98.81 268 VAL B N 1
ATOM 4984 C CA . VAL B 1 268 ? -8.227 6.91 -7.227 1 98.81 268 VAL B CA 1
ATOM 4985 C C . VAL B 1 268 ? -9.492 7.766 -7.203 1 98.81 268 VAL B C 1
ATOM 4987 O O . VAL B 1 268 ? -9.773 8.438 -6.207 1 98.81 268 VAL B O 1
ATOM 4990 N N . LYS B 1 269 ? -10.266 7.699 -8.273 1 98.81 269 LYS B N 1
ATOM 4991 C CA . LYS B 1 269 ? -11.508 8.453 -8.352 1 98.81 269 LYS B CA 1
ATOM 4992 C C . LYS B 1 269 ? -12.508 7.98 -7.301 1 98.81 269 LYS B C 1
ATOM 4994 O O . LYS B 1 269 ? -13.242 8.789 -6.727 1 98.81 269 LYS B O 1
ATOM 4999 N N . ALA B 1 270 ? -12.5 6.672 -7.051 1 98.81 270 ALA B N 1
ATOM 5000 C CA . ALA B 1 270 ? -13.398 6.125 -6.035 1 98.81 270 ALA B CA 1
ATOM 5001 C C . ALA B 1 270 ? -13.031 6.629 -4.645 1 98.81 270 ALA B C 1
ATOM 5003 O O . ALA B 1 270 ? -13.906 6.891 -3.82 1 98.81 270 ALA B O 1
ATOM 5004 N N . VAL B 1 271 ? -11.742 6.738 -4.352 1 98.88 271 VAL B N 1
ATOM 5005 C CA . VAL B 1 271 ? -11.281 7.301 -3.086 1 98.88 271 VAL B CA 1
ATOM 5006 C C . VAL B 1 271 ? -11.773 8.742 -2.949 1 98.88 271 VAL B C 1
ATOM 5008 O O . VAL B 1 271 ? -12.289 9.125 -1.897 1 98.88 271 VAL B O 1
ATOM 5011 N N . LEU B 1 272 ? -11.594 9.508 -4.039 1 98.88 272 LEU B N 1
ATOM 5012 C CA . LEU B 1 272 ? -12.047 10.891 -4.035 1 98.88 272 LEU B CA 1
ATOM 5013 C C . LEU B 1 272 ? -13.562 10.969 -3.859 1 98.88 272 LEU B C 1
ATOM 5015 O O . LEU B 1 272 ? -14.062 11.875 -3.188 1 98.88 272 LEU B O 1
ATOM 5019 N N . THR B 1 273 ? -14.266 10.031 -4.434 1 98.88 273 THR B N 1
ATOM 5020 C CA . THR B 1 273 ? -15.719 9.977 -4.293 1 98.88 273 THR B CA 1
ATOM 5021 C C . THR B 1 273 ? -16.109 9.68 -2.85 1 98.88 273 THR B C 1
ATOM 5023 O O . THR B 1 273 ? -17.094 10.227 -2.34 1 98.88 273 THR B O 1
ATOM 5026 N N . GLU B 1 274 ? -15.352 8.766 -2.186 1 98.88 274 GLU B N 1
ATOM 5027 C CA . GLU B 1 274 ? -15.57 8.531 -0.761 1 98.88 274 GLU B CA 1
ATOM 5028 C C . GLU B 1 274 ? -15.453 9.836 0.033 1 98.88 274 GLU B C 1
ATOM 5030 O O . GLU B 1 274 ? -16.234 10.078 0.955 1 98.88 274 GLU B O 1
ATOM 5035 N N . LEU B 1 275 ? -14.5 10.68 -0.33 1 98.88 275 LEU B N 1
ATOM 5036 C CA . LEU B 1 275 ? -14.312 11.969 0.332 1 98.88 275 LEU B CA 1
ATOM 5037 C C . LEU B 1 275 ? -15.484 12.898 0.039 1 98.88 275 LEU B C 1
ATOM 5039 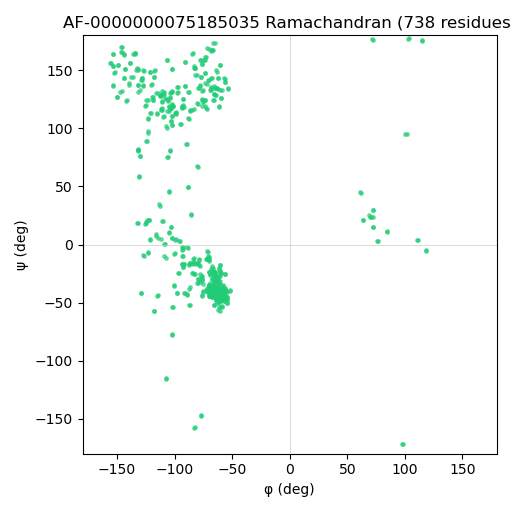O O . LEU B 1 275 ? -15.938 13.625 0.924 1 98.88 275 LEU B O 1
ATOM 5043 N N . ILE B 1 276 ? -15.984 12.914 -1.232 1 98.81 276 ILE B N 1
ATOM 5044 C CA . ILE B 1 276 ? -17.141 13.719 -1.594 1 98.81 276 ILE B CA 1
ATOM 5045 C C . ILE B 1 276 ? -18.344 13.305 -0.746 1 98.81 276 ILE B C 1
ATOM 5047 O O . ILE B 1 276 ? -19.062 14.156 -0.206 1 98.81 276 ILE B O 1
ATOM 5051 N N . ASN B 1 277 ? -18.562 11.961 -0.63 1 98.81 277 ASN B N 1
ATOM 5052 C CA . ASN B 1 277 ? -19.688 11.445 0.163 1 98.81 277 ASN B CA 1
ATOM 5053 C C . ASN B 1 277 ? -19.578 11.883 1.621 1 98.81 277 ASN B C 1
ATOM 5055 O O . ASN B 1 277 ? -20.578 12.258 2.234 1 98.81 277 ASN B O 1
ATOM 5059 N N . LEU B 1 278 ? -18.359 11.812 2.168 1 98.75 278 LEU B N 1
ATOM 5060 C CA . LEU B 1 278 ? -18.156 12.258 3.541 1 98.75 278 LEU B CA 1
ATOM 5061 C C . LEU B 1 278 ? -18.438 13.75 3.678 1 98.75 278 LEU B C 1
ATOM 5063 O O . LEU B 1 278 ? -19.125 14.18 4.613 1 98.75 278 LEU B O 1
ATOM 5067 N N . GLY B 1 279 ? -17.875 14.602 2.725 1 98.31 279 GLY B N 1
ATOM 5068 C CA . GLY B 1 279 ? -18.141 16.031 2.742 1 98.31 279 GLY B CA 1
ATOM 5069 C C . GLY B 1 279 ? -19.625 16.359 2.691 1 98.31 279 GLY B C 1
ATOM 5070 O O . GLY B 1 279 ? -20.078 17.281 3.373 1 98.31 279 GLY B O 1
ATOM 5071 N N . ARG B 1 280 ? -20.359 15.539 1.893 1 98.31 280 ARG B N 1
ATOM 5072 C CA . ARG B 1 280 ? -21.797 15.719 1.804 1 98.31 280 ARG B CA 1
ATOM 5073 C C . ARG B 1 280 ? -22.469 15.477 3.154 1 98.31 280 ARG B C 1
ATOM 5075 O O . ARG B 1 280 ? -23.328 16.25 3.58 1 98.31 280 ARG B O 1
ATOM 5082 N N . ALA B 1 281 ? -22.078 14.445 3.811 1 98.25 281 ALA B N 1
ATOM 5083 C CA . ALA B 1 281 ? -22.625 14.094 5.121 1 98.25 281 ALA B CA 1
ATOM 5084 C C . ALA B 1 281 ? -22.297 15.164 6.156 1 98.25 281 ALA B C 1
ATOM 5086 O O . ALA B 1 281 ? -23.047 15.391 7.098 1 98.25 281 ALA B O 1
ATOM 5087 N N . MET B 1 282 ? -21.172 15.914 5.996 1 97.06 282 MET B N 1
ATOM 5088 C CA . MET B 1 282 ? -20.719 16.953 6.918 1 97.06 282 MET B CA 1
ATOM 5089 C C . MET B 1 282 ? -21.422 18.266 6.648 1 97.06 282 MET B C 1
ATOM 5091 O O . MET B 1 282 ? -21.266 19.234 7.398 1 97.06 282 MET B O 1
ATOM 5095 N N . GLY B 1 283 ? -22.156 18.344 5.461 1 97.06 283 GLY B N 1
ATOM 5096 C CA . GLY B 1 283 ? -22.984 19.5 5.215 1 97.06 283 GLY B CA 1
ATOM 5097 C C . GLY B 1 283 ? -22.469 20.391 4.098 1 97.06 283 GLY B C 1
ATOM 5098 O O . GLY B 1 283 ? -23.047 21.453 3.818 1 97.06 283 GLY B O 1
ATOM 5099 N N . PHE B 1 284 ? -21.406 20 3.426 1 97 284 PHE B N 1
ATOM 5100 C CA . PHE B 1 284 ? -20.906 20.797 2.314 1 97 284 PHE B CA 1
ATOM 5101 C C . PHE B 1 284 ? -21.781 20.625 1.08 1 97 284 PHE B C 1
ATOM 5103 O O . PHE B 1 284 ? -21.938 19.5 0.57 1 97 284 PHE B O 1
ATOM 5110 N N . PRO B 1 285 ? -22.328 21.672 0.533 1 96.12 285 PRO B N 1
ATOM 5111 C CA . PRO B 1 285 ? -23.25 21.531 -0.601 1 96.12 285 PRO B CA 1
ATOM 5112 C C . PRO B 1 285 ? -22.516 21.234 -1.914 1 96.12 285 PRO B C 1
ATOM 5114 O O . PRO B 1 285 ? -21.359 21.609 -2.072 1 96.12 285 PRO B O 1
ATOM 5117 N N . ASP B 1 286 ? -23.234 20.609 -2.834 1 96.56 286 ASP B N 1
ATOM 5118 C CA . ASP B 1 286 ? -22.703 20.328 -4.168 1 96.56 286 ASP B CA 1
ATOM 5119 C C . ASP B 1 286 ? -22.797 21.578 -5.055 1 96.56 286 ASP B C 1
ATOM 5121 O O . ASP B 1 286 ? -23.547 21.594 -6.027 1 96.56 286 ASP B O 1
ATOM 5125 N N . THR B 1 287 ? -22.031 22.578 -4.723 1 95.31 287 THR B N 1
ATOM 5126 C CA . THR B 1 287 ? -21.953 23.828 -5.449 1 95.31 287 THR B CA 1
ATOM 5127 C C . THR B 1 287 ? -20.5 24.25 -5.633 1 95.31 287 THR B C 1
ATOM 5129 O O . THR B 1 287 ? -19.609 23.719 -4.977 1 95.31 287 THR B O 1
ATOM 5132 N N . GLU B 1 288 ? -20.234 25.125 -6.449 1 90.94 288 GLU B N 1
ATOM 5133 C CA . GLU B 1 288 ? -18.875 25.594 -6.73 1 90.94 288 GLU B CA 1
ATOM 5134 C C . GLU B 1 288 ? -18.234 26.203 -5.488 1 90.94 288 GLU B C 1
ATOM 5136 O O . GLU B 1 288 ? -17.016 26.078 -5.289 1 90.94 288 GLU B O 1
ATOM 5141 N N . ASP B 1 289 ? -19.078 26.828 -4.703 1 88.56 289 ASP B N 1
ATOM 5142 C CA . ASP B 1 289 ? -18.578 27.453 -3.484 1 88.56 289 ASP B CA 1
ATOM 5143 C C . ASP B 1 289 ? -18.594 26.469 -2.312 1 88.56 289 ASP B C 1
ATOM 5145 O O . ASP B 1 289 ? -18.172 26.812 -1.204 1 88.56 289 ASP B O 1
ATOM 5149 N N . GLY B 1 290 ? -19.078 25.25 -2.525 1 93.75 290 GLY B N 1
ATOM 5150 C CA . GLY B 1 290 ? -19.109 24.188 -1.529 1 93.75 290 GLY B CA 1
ATOM 5151 C C . GLY B 1 290 ? -18.094 23.094 -1.797 1 93.75 290 GLY B C 1
ATOM 5152 O O . GLY B 1 290 ? -16.891 23.328 -1.775 1 93.75 290 GLY B O 1
ATOM 5153 N N . LEU B 1 291 ? -18.562 21.969 -2.068 1 96.69 291 LEU B N 1
ATOM 5154 C CA . LEU B 1 291 ? -17.781 20.812 -2.451 1 96.69 291 LEU B CA 1
ATOM 5155 C C . LEU B 1 291 ? -18.359 20.141 -3.697 1 96.69 291 LEU B C 1
ATOM 5157 O O . LEU B 1 291 ? -19.031 19.125 -3.604 1 96.69 291 LEU B O 1
ATOM 5161 N N . PRO B 1 292 ? -18.016 20.703 -4.844 1 96.75 292 PRO B N 1
ATOM 5162 C CA . PRO B 1 292 ? -18.641 20.203 -6.07 1 96.75 292 PRO B CA 1
ATOM 5163 C C . PRO B 1 292 ? -18.219 18.781 -6.418 1 96.75 292 PRO B C 1
ATOM 5165 O O . PRO B 1 292 ? -17.047 18.438 -6.281 1 96.75 292 PRO B O 1
ATOM 5168 N N . SER B 1 293 ? -19.141 17.984 -6.949 1 95.62 293 SER B N 1
ATOM 5169 C CA . SER B 1 293 ? -18.844 16.609 -7.363 1 95.62 293 SER B CA 1
ATOM 5170 C C . SER B 1 293 ? -17.797 16.578 -8.461 1 95.62 293 SER B C 1
ATOM 5172 O O . SER B 1 293 ? -17.094 15.578 -8.625 1 95.62 293 SER B O 1
ATOM 5174 N N . SER B 1 294 ? -17.641 17.703 -9.148 1 96.62 294 SER B N 1
ATOM 5175 C CA . SER B 1 294 ? -16.672 17.797 -10.234 1 96.62 294 SER B CA 1
ATOM 5176 C C . SER B 1 294 ? -15.234 17.797 -9.695 1 96.62 294 SER B C 1
ATOM 5178 O O . SER B 1 294 ? -14.281 17.641 -10.453 1 96.62 294 SER B O 1
ATOM 5180 N N . LEU B 1 295 ? -15.117 17.922 -8.336 1 96.81 295 LEU B N 1
ATOM 5181 C CA . LEU B 1 295 ? -13.805 17.953 -7.707 1 96.81 295 LEU B CA 1
ATOM 5182 C C . LEU B 1 295 ? -13.047 16.656 -7.949 1 96.81 295 LEU B C 1
ATOM 5184 O O . LEU B 1 295 ? -11.812 16.656 -8.023 1 96.81 295 LEU B O 1
ATOM 5188 N N . VAL B 1 296 ? -13.812 15.539 -8.109 1 98.12 296 VAL B N 1
ATOM 5189 C CA . VAL B 1 296 ? -13.18 14.25 -8.367 1 98.12 296 VAL B CA 1
ATOM 5190 C C . VAL B 1 296 ? -12.383 14.32 -9.672 1 98.12 296 VAL B C 1
ATOM 5192 O O . VAL B 1 296 ? -11.164 14.133 -9.672 1 98.12 296 VAL B O 1
ATOM 5195 N N . GLU B 1 297 ? -13.047 14.734 -10.727 1 97.94 297 GLU B N 1
ATOM 5196 C CA . GLU B 1 297 ? -12.422 14.789 -12.047 1 97.94 297 GLU B CA 1
ATOM 5197 C C . GLU B 1 297 ? -11.383 15.906 -12.117 1 97.94 297 GLU B C 1
ATOM 5199 O O . GLU B 1 297 ? -10.32 15.734 -12.711 1 97.94 297 GLU B O 1
ATOM 5204 N N . SER B 1 298 ? -11.719 17.016 -11.555 1 97.12 298 SER B N 1
ATOM 5205 C CA . SER B 1 298 ? -10.812 18.156 -11.641 1 97.12 298 SER B CA 1
ATOM 5206 C C . SER B 1 298 ? -9.523 17.906 -10.859 1 97.12 298 SER B C 1
ATOM 5208 O O . SER B 1 298 ? -8.445 18.328 -11.281 1 97.12 298 SER B O 1
ATOM 5210 N N . THR B 1 299 ? -9.617 17.25 -9.695 1 97.5 299 THR B N 1
ATOM 5211 C CA . THR B 1 299 ? -8.43 16.906 -8.922 1 97.5 299 THR B CA 1
ATOM 5212 C C . THR B 1 299 ? -7.527 15.953 -9.711 1 97.5 299 THR B C 1
ATOM 5214 O O . THR B 1 299 ? -6.312 16.156 -9.766 1 97.5 299 THR B O 1
ATOM 5217 N N . VAL B 1 300 ? -8.148 14.938 -10.328 1 98.31 300 VAL B N 1
ATOM 5218 C CA . VAL B 1 300 ? -7.395 13.969 -11.117 1 98.31 300 VAL B CA 1
ATOM 5219 C C . VAL B 1 300 ? -6.738 14.672 -12.305 1 98.31 300 VAL B C 1
ATOM 5221 O O . VAL B 1 300 ? -5.547 14.477 -12.57 1 98.31 300 VAL B O 1
ATOM 5224 N N . GLU B 1 301 ? -7.477 15.516 -12.984 1 98 301 GLU B N 1
ATOM 5225 C CA . GLU B 1 301 ? -6.984 16.172 -14.195 1 98 301 GLU B CA 1
ATOM 5226 C C . GLU B 1 301 ? -5.879 17.172 -13.867 1 98 301 GLU B C 1
ATOM 5228 O O . GLU B 1 301 ? -4.875 17.25 -14.578 1 98 301 GLU B O 1
ATOM 5233 N N . ARG B 1 302 ? -6.062 17.953 -12.852 1 96 302 ARG B N 1
ATOM 5234 C CA . ARG B 1 302 ? -5.035 18.906 -12.453 1 96 302 ARG B CA 1
ATOM 5235 C C . ARG B 1 302 ? -3.736 18.188 -12.086 1 96 302 ARG B C 1
ATOM 5237 O O . ARG B 1 302 ? -2.648 18.672 -12.414 1 96 302 ARG B O 1
ATOM 5244 N N . THR B 1 303 ? -3.883 17.094 -11.406 1 96.44 303 THR B N 1
ATOM 5245 C CA . THR B 1 303 ? -2.713 16.297 -11.039 1 96.44 303 THR B CA 1
ATOM 5246 C C . THR B 1 303 ? -2.041 15.719 -12.281 1 96.44 303 THR B C 1
ATOM 5248 O O . THR B 1 303 ? -0.814 15.766 -12.406 1 96.44 303 THR B O 1
ATOM 5251 N N . ARG B 1 304 ? -2.871 15.188 -13.195 1 97.5 304 ARG B N 1
ATOM 5252 C CA . ARG B 1 304 ? -2.359 14.633 -14.445 1 97.5 304 ARG B CA 1
ATOM 5253 C C . ARG B 1 304 ? -1.55 15.672 -15.219 1 97.5 304 ARG B C 1
ATOM 5255 O O . ARG B 1 304 ? -0.416 15.406 -15.617 1 97.5 304 ARG B O 1
ATOM 5262 N N . VAL B 1 305 ? -2.062 16.859 -15.391 1 96.69 305 VAL B N 1
ATOM 5263 C CA . VAL B 1 305 ? -1.451 17.922 -16.188 1 96.69 305 VAL B CA 1
ATOM 5264 C C . VAL B 1 305 ? -0.084 18.281 -15.602 1 96.69 305 VAL B C 1
ATOM 5266 O O . VAL B 1 305 ? 0.876 18.484 -16.344 1 96.69 305 VAL B O 1
ATOM 5269 N N . LEU B 1 306 ? -0 18.281 -14.344 1 93.25 306 LEU B N 1
ATOM 5270 C CA . LEU B 1 306 ? 1.255 18.609 -13.68 1 93.25 306 LEU B CA 1
ATOM 5271 C C . LEU B 1 306 ? 2.266 17.469 -13.828 1 93.25 306 LEU B C 1
ATOM 5273 O O . LEU B 1 306 ? 3.43 17.719 -14.156 1 93.25 306 LEU B O 1
ATOM 5277 N N . HIS B 1 307 ? 1.833 16.281 -13.734 1 95.19 307 HIS B N 1
ATOM 5278 C CA . HIS B 1 307 ? 2.75 15.156 -13.555 1 95.19 307 HIS B CA 1
ATOM 5279 C C . HIS B 1 307 ? 3.137 14.539 -14.891 1 95.19 307 HIS B C 1
ATOM 5281 O O . HIS B 1 307 ? 4.047 13.711 -14.961 1 95.19 307 HIS B O 1
ATOM 5287 N N . ILE B 1 308 ? 2.482 14.93 -15.969 1 95.31 308 ILE B N 1
ATOM 5288 C CA . ILE B 1 308 ? 2.863 14.398 -17.281 1 95.31 308 ILE B CA 1
ATOM 5289 C C . ILE B 1 308 ? 4.086 15.156 -17.797 1 95.31 308 ILE B C 1
ATOM 5291 O O . ILE B 1 308 ? 4.73 14.711 -18.75 1 95.31 308 ILE B O 1
ATOM 5295 N N . GLU B 1 309 ? 4.402 16.312 -17.203 1 92.31 309 GLU B N 1
ATOM 5296 C CA . GLU B 1 309 ? 5.523 17.141 -17.656 1 92.31 309 GLU B CA 1
ATOM 5297 C C . GLU B 1 309 ? 6.855 16.453 -17.375 1 92.31 309 GLU B C 1
ATOM 5299 O O . GLU B 1 309 ? 7.094 15.984 -16.25 1 92.31 309 GLU B O 1
ATOM 5304 N N . PRO B 1 310 ? 7.777 16.453 -18.312 1 88.38 310 PRO B N 1
ATOM 5305 C CA . PRO B 1 310 ? 9.047 15.727 -18.188 1 88.38 310 PRO B CA 1
ATOM 5306 C C . PRO B 1 310 ? 9.898 16.234 -17.016 1 88.38 310 PRO B C 1
ATOM 5308 O O . PRO B 1 310 ? 10.617 15.461 -16.391 1 88.38 310 PRO B O 1
ATOM 5311 N N . ASP B 1 311 ? 9.766 17.453 -16.766 1 86.88 311 ASP B N 1
ATOM 5312 C CA . ASP B 1 311 ? 10.648 18.062 -15.766 1 86.88 311 ASP B CA 1
ATOM 5313 C C . ASP B 1 311 ? 10.016 18.031 -14.383 1 86.88 311 ASP B C 1
ATOM 5315 O O . ASP B 1 311 ? 10.656 18.391 -13.391 1 86.88 311 ASP B O 1
ATOM 5319 N N . HIS B 1 312 ? 8.812 17.562 -14.336 1 86.06 312 HIS B N 1
ATOM 5320 C CA . HIS B 1 312 ? 8.156 17.516 -13.031 1 86.06 312 HIS B CA 1
ATOM 5321 C C . HIS B 1 312 ? 8.688 16.359 -12.195 1 86.06 312 HIS B C 1
ATOM 5323 O O . HIS B 1 312 ? 8.586 15.195 -12.594 1 86.06 312 HIS B O 1
ATOM 5329 N N . SER B 1 313 ? 9.258 16.688 -11.078 1 82.94 313 SER B N 1
ATOM 5330 C CA . SER B 1 313 ? 9.883 15.656 -10.258 1 82.94 313 SER B CA 1
ATOM 5331 C C . SER B 1 313 ? 9.453 15.766 -8.797 1 82.94 313 SER B C 1
ATOM 5333 O O . SER B 1 313 ? 10.07 15.18 -7.914 1 82.94 313 SER B O 1
ATOM 5335 N N . HIS B 1 314 ? 8.398 16.438 -8.602 1 83 314 HIS B N 1
ATOM 5336 C CA . HIS B 1 314 ? 7.949 16.688 -7.238 1 83 314 HIS B CA 1
ATOM 5337 C C . HIS B 1 314 ? 7.535 15.391 -6.551 1 83 314 HIS B C 1
ATOM 5339 O O . HIS B 1 314 ? 6.797 14.594 -7.125 1 83 314 HIS B O 1
ATOM 5345 N N . LYS B 1 315 ? 8.07 15.188 -5.359 1 89.56 315 LYS B N 1
ATOM 5346 C CA . LYS B 1 315 ? 7.648 14.102 -4.48 1 89.56 315 LYS B CA 1
ATOM 5347 C C . LYS B 1 315 ? 6.738 14.617 -3.367 1 89.56 315 LYS B C 1
ATOM 5349 O O . LYS B 1 315 ? 7.059 15.602 -2.707 1 89.56 315 LYS B O 1
ATOM 5354 N N . PRO B 1 316 ? 5.574 13.914 -3.174 1 92.38 316 PRO B N 1
ATOM 5355 C CA . PRO B 1 316 ? 4.738 14.289 -2.029 1 92.38 316 PRO B CA 1
ATOM 5356 C C . PRO B 1 316 ? 5.496 14.234 -0.704 1 92.38 316 PRO B C 1
ATOM 5358 O O . PRO B 1 316 ? 6.359 13.375 -0.516 1 92.38 316 PRO B O 1
ATOM 5361 N N . SER B 1 317 ? 5.238 15.141 0.182 1 90.19 317 SER B N 1
ATOM 5362 C CA . SER B 1 317 ? 5.945 15.281 1.449 1 90.19 317 SER B CA 1
ATOM 5363 C C . SER B 1 317 ? 5.887 13.992 2.262 1 90.19 317 SER B C 1
ATOM 5365 O O . SER B 1 317 ? 6.867 13.602 2.896 1 90.19 317 SER B O 1
ATOM 5367 N N . MET B 1 318 ? 4.727 13.312 2.258 1 95.12 318 MET B N 1
ATOM 5368 C CA . MET B 1 318 ? 4.586 12.078 3.023 1 95.12 318 MET B CA 1
ATOM 5369 C C . MET B 1 318 ? 5.492 10.984 2.465 1 95.12 318 MET B C 1
ATOM 5371 O O . MET B 1 318 ? 6.09 10.219 3.225 1 95.12 318 MET B O 1
ATOM 5375 N N . MET B 1 319 ? 5.578 10.891 1.187 1 96.25 319 MET B N 1
ATOM 5376 C CA . MET B 1 319 ? 6.48 9.93 0.553 1 96.25 319 MET B CA 1
ATOM 5377 C C . MET B 1 319 ? 7.93 10.219 0.936 1 96.25 319 MET B C 1
ATOM 5379 O O . MET B 1 319 ? 8.68 9.297 1.274 1 96.25 319 MET B O 1
ATOM 5383 N N . LEU B 1 320 ? 8.336 11.5 0.907 1 92.31 320 LEU B N 1
ATOM 5384 C CA . LEU B 1 320 ? 9.695 11.898 1.262 1 92.31 320 LEU B CA 1
ATOM 5385 C C . LEU B 1 320 ? 10.016 11.523 2.705 1 92.31 320 LEU B C 1
ATOM 5387 O O . LEU B 1 320 ? 11.102 11.031 2.998 1 92.31 320 LEU B O 1
ATOM 5391 N N . ASP B 1 321 ? 9.062 11.781 3.586 1 93.75 321 ASP B N 1
ATOM 5392 C CA . ASP B 1 321 ? 9.25 11.438 4.992 1 93.75 321 ASP B CA 1
ATOM 5393 C C . ASP B 1 321 ? 9.422 9.93 5.164 1 93.75 321 ASP B C 1
ATOM 5395 O O . ASP B 1 321 ? 10.328 9.477 5.863 1 93.75 321 ASP B O 1
ATOM 5399 N N . ALA B 1 322 ? 8.625 9.172 4.504 1 96.88 322 ALA B N 1
ATOM 5400 C CA . ALA B 1 322 ? 8.703 7.715 4.598 1 96.88 322 ALA B CA 1
ATOM 5401 C C . ALA B 1 322 ? 10.031 7.199 4.066 1 96.88 322 ALA B C 1
ATOM 5403 O O . ALA B 1 322 ? 10.656 6.316 4.668 1 96.88 322 ALA B O 1
ATOM 5404 N N . GLU B 1 323 ? 10.516 7.785 2.973 1 95.38 323 GLU B N 1
ATOM 5405 C CA . GLU B 1 323 ? 11.797 7.402 2.383 1 95.38 323 GLU B CA 1
ATOM 5406 C C . GLU B 1 323 ? 12.953 7.664 3.346 1 95.38 323 GLU B C 1
ATOM 5408 O O . GLU B 1 323 ? 13.93 6.918 3.367 1 95.38 323 GLU B O 1
ATOM 5413 N N . LYS B 1 324 ? 12.781 8.688 4.148 1 93.25 324 LYS B N 1
ATOM 5414 C CA . LYS B 1 324 ? 13.844 9.094 5.062 1 93.25 324 LYS B CA 1
ATOM 5415 C C . LYS B 1 324 ? 13.672 8.445 6.43 1 93.25 324 LYS B C 1
ATOM 5417 O O . LYS B 1 324 ? 14.461 8.688 7.344 1 93.25 324 LYS B O 1
ATOM 5422 N N . GLY B 1 325 ? 12.594 7.68 6.559 1 96.12 325 GLY B N 1
ATOM 5423 C CA . GLY B 1 325 ? 12.336 7.043 7.84 1 96.12 325 GLY B CA 1
ATOM 5424 C C . GLY B 1 325 ? 11.867 8.016 8.906 1 96.12 325 GLY B C 1
ATOM 5425 O O . GLY B 1 325 ? 12.156 7.832 10.086 1 96.12 325 GLY B O 1
ATOM 5426 N N . LEU B 1 326 ? 11.195 9.078 8.508 1 94.5 326 LEU B N 1
ATOM 5427 C CA . LEU B 1 326 ? 10.648 10.078 9.422 1 94.5 326 LEU B CA 1
ATOM 5428 C C . LEU B 1 326 ? 9.148 9.875 9.602 1 94.5 326 LEU B C 1
ATOM 5430 O O . LEU B 1 326 ? 8.469 9.375 8.703 1 94.5 326 LEU B O 1
ATOM 5434 N N . PRO B 1 327 ? 8.633 10.266 10.781 1 97 327 PRO B N 1
ATOM 5435 C CA . PRO B 1 327 ? 7.199 10.102 11.016 1 97 327 PRO B CA 1
ATOM 5436 C C . PRO B 1 327 ? 6.348 10.797 9.953 1 97 327 PRO B C 1
ATOM 5438 O O . PRO B 1 327 ? 6.676 11.898 9.516 1 97 327 PRO B O 1
ATOM 5441 N N . ILE B 1 328 ? 5.293 10.109 9.578 1 97.81 328 ILE B N 1
ATOM 5442 C CA . ILE B 1 328 ? 4.402 10.656 8.562 1 97.81 328 ILE B CA 1
ATOM 5443 C C . ILE B 1 328 ? 3.104 11.133 9.211 1 97.81 328 ILE B C 1
ATOM 5445 O O . ILE B 1 328 ? 2.777 10.727 10.328 1 97.81 328 ILE B O 1
ATOM 5449 N N . GLU B 1 329 ? 2.398 12.016 8.531 1 98 329 GLU B N 1
ATOM 5450 C CA . GLU B 1 329 ? 1.181 12.625 9.062 1 98 329 GLU B CA 1
ATOM 5451 C C . GLU B 1 329 ? -0.047 11.781 8.727 1 98 329 GLU B C 1
ATOM 5453 O O . GLU B 1 329 ? -1.057 12.305 8.25 1 98 329 GLU B O 1
ATOM 5458 N N . VAL B 1 330 ? 0.04 10.508 9 1 98.44 330 VAL B N 1
ATOM 5459 C CA . VAL B 1 330 ? -0.981 9.555 8.586 1 98.44 330 VAL B CA 1
ATOM 5460 C C . VAL B 1 330 ? -2.258 9.781 9.391 1 98.44 330 VAL B C 1
ATOM 5462 O O . VAL B 1 330 ? -3.363 9.695 8.852 1 98.44 330 VAL B O 1
ATOM 5465 N N . GLU B 1 331 ? -2.213 10.156 10.672 1 98.12 331 GLU B N 1
ATOM 5466 C CA . GLU B 1 331 ? -3.377 10.297 11.547 1 98.12 331 GLU B CA 1
ATOM 5467 C C . GLU B 1 331 ? -4.227 11.5 11.133 1 98.12 331 GLU B C 1
ATOM 5469 O O . GLU B 1 331 ? -5.457 11.438 11.164 1 98.12 331 GLU B O 1
ATOM 5474 N N . VAL B 1 332 ? -3.543 12.539 10.695 1 98.44 332 VAL B N 1
ATOM 5475 C CA . VAL B 1 332 ? -4.309 13.758 10.445 1 98.44 332 VAL B CA 1
ATOM 5476 C C . VAL B 1 332 ? -4.738 13.797 8.977 1 98.44 332 VAL B C 1
ATOM 5478 O O . VAL B 1 332 ? -5.711 14.477 8.633 1 98.44 332 VAL B O 1
ATOM 5481 N N . ILE B 1 333 ? -4.059 13.023 8.109 1 98.5 333 ILE B N 1
ATOM 5482 C CA . ILE B 1 333 ? -4.395 13.023 6.691 1 98.5 333 ILE B CA 1
ATOM 5483 C C . ILE B 1 333 ? -5.453 11.961 6.414 1 98.5 333 ILE B C 1
ATOM 5485 O O . ILE B 1 333 ? -6.426 12.211 5.703 1 98.5 333 ILE B O 1
ATOM 5489 N N . LEU B 1 334 ? -5.293 10.797 7.008 1 98.88 334 LEU B N 1
ATOM 5490 C CA . LEU B 1 334 ? -6.223 9.703 6.742 1 98.88 334 LEU B CA 1
ATOM 5491 C C . LEU B 1 334 ? -7.004 9.336 8 1 98.88 334 LEU B C 1
ATOM 5493 O O . LEU B 1 334 ? -8.203 9.078 7.934 1 98.88 334 LEU B O 1
ATOM 5497 N N . GLY B 1 335 ? -6.316 9.25 9.141 1 98.69 335 GLY B N 1
ATOM 5498 C CA . GLY B 1 335 ? -6.984 8.859 10.375 1 98.69 335 GLY B CA 1
ATOM 5499 C C . GLY B 1 335 ? -8.188 9.719 10.703 1 98.69 335 GLY B C 1
ATOM 5500 O O . GLY B 1 335 ? -9.242 9.203 11.094 1 98.69 335 GLY B O 1
ATOM 5501 N N . GLU B 1 336 ? -8.008 11.008 10.555 1 98.5 336 GLU B N 1
ATOM 5502 C CA . GLU B 1 336 ? -9.117 11.922 10.836 1 98.5 336 GLU B CA 1
ATOM 5503 C C . GLU B 1 336 ? -10.281 11.688 9.875 1 98.5 336 GLU B C 1
ATOM 5505 O O . GLU B 1 336 ? -11.445 11.797 10.266 1 98.5 336 GLU B O 1
ATOM 5510 N N . VAL B 1 337 ? -10.016 11.398 8.594 1 98.81 337 VAL B N 1
ATOM 5511 C CA . VAL B 1 337 ? -11.07 11.086 7.629 1 98.81 337 VAL B CA 1
ATOM 5512 C C . VAL B 1 337 ? -11.859 9.867 8.102 1 98.81 337 VAL B C 1
ATOM 5514 O O . VAL B 1 337 ? -13.094 9.867 8.07 1 98.81 337 VAL B O 1
ATOM 5517 N N . VAL B 1 338 ? -11.172 8.836 8.547 1 98.81 338 VAL B N 1
ATOM 5518 C CA . VAL B 1 338 ? -11.805 7.598 8.984 1 98.81 338 VAL B CA 1
ATOM 5519 C C . VAL B 1 338 ? -12.656 7.863 10.227 1 98.81 338 VAL B C 1
ATOM 5521 O O . VAL B 1 338 ? -13.773 7.355 10.344 1 98.81 338 VAL B O 1
ATOM 5524 N N . ARG B 1 339 ? -12.148 8.672 11.18 1 98.12 339 ARG B N 1
ATOM 5525 C CA . ARG B 1 339 ? -12.906 9.016 12.383 1 98.12 339 ARG B CA 1
ATOM 5526 C C . ARG B 1 339 ? -14.156 9.812 12.031 1 98.12 339 ARG B C 1
ATOM 5528 O O . ARG B 1 339 ? -15.234 9.547 12.57 1 98.12 339 ARG B O 1
ATOM 5535 N N . LEU B 1 340 ? -14.016 10.805 11.117 1 98.25 340 LEU B N 1
ATOM 5536 C CA . LEU B 1 340 ? -15.172 11.578 10.68 1 98.25 340 LEU B CA 1
ATOM 5537 C C . LEU B 1 340 ? -16.188 10.688 9.969 1 98.25 340 LEU B C 1
ATOM 5539 O O . LEU B 1 340 ? -17.391 10.844 10.172 1 98.25 340 LEU B O 1
ATOM 5543 N N . ALA B 1 341 ? -15.688 9.773 9.133 1 98.81 341 ALA B N 1
ATOM 5544 C CA . ALA B 1 341 ? -16.578 8.867 8.414 1 98.81 341 ALA B CA 1
ATOM 5545 C C . ALA B 1 341 ? -17.406 8.031 9.383 1 98.81 341 ALA B C 1
ATOM 5547 O O . ALA B 1 341 ? -18.594 7.816 9.164 1 98.81 341 ALA B O 1
ATOM 5548 N N . LYS B 1 342 ? -16.766 7.535 10.398 1 98.38 342 LYS B N 1
ATOM 5549 C CA . LYS B 1 342 ? -17.484 6.785 11.422 1 98.38 342 LYS B CA 1
ATOM 5550 C C . LYS B 1 342 ? -18.531 7.66 12.109 1 98.38 342 LYS B C 1
ATOM 5552 O O . LYS B 1 342 ? -19.656 7.234 12.312 1 98.38 342 LYS B O 1
ATOM 5557 N N . GLU B 1 343 ? -18.109 8.867 12.453 1 98 343 GLU B N 1
ATOM 5558 C CA . GLU B 1 343 ? -19 9.805 13.133 1 98 343 GLU B CA 1
ATOM 5559 C C . GLU B 1 343 ? -20.219 10.117 12.289 1 98 343 GLU B C 1
ATOM 5561 O O . GLU B 1 343 ? -21.344 10.195 12.805 1 98 343 GLU B O 1
ATOM 5566 N N . TYR B 1 344 ? -20.031 10.305 11.023 1 98.31 344 TYR B N 1
ATOM 5567 C CA . TYR B 1 344 ? -21.125 10.711 10.133 1 98.31 344 TYR B CA 1
ATOM 5568 C C . TYR B 1 344 ? -21.734 9.5 9.438 1 98.31 344 TYR B C 1
ATOM 5570 O O . TYR B 1 344 ? -22.594 9.648 8.562 1 98.31 344 TYR B O 1
ATOM 5578 N N . LYS B 1 345 ? -21.281 8.25 9.742 1 98.44 345 LYS B N 1
ATOM 5579 C CA . LYS B 1 345 ? -21.828 6.98 9.258 1 98.44 345 LYS B CA 1
ATOM 5580 C C . LYS B 1 345 ? -21.719 6.891 7.734 1 98.44 345 LYS B C 1
ATOM 5582 O O . LYS B 1 345 ? -22.703 6.578 7.059 1 98.44 345 LYS B O 1
ATOM 5587 N N . VAL B 1 346 ? -20.625 7.258 7.191 1 98.75 346 VAL B N 1
ATOM 5588 C CA . VAL B 1 346 ? -20.297 7.152 5.77 1 98.75 346 VAL B CA 1
ATOM 5589 C C . VAL B 1 346 ? -19.234 6.078 5.551 1 98.75 346 VAL B C 1
ATOM 5591 O O . VAL B 1 346 ? -18.219 6.059 6.246 1 98.75 346 VAL B O 1
ATOM 5594 N N . ASP B 1 347 ? -19.453 5.125 4.613 1 98.56 347 ASP B N 1
ATOM 5595 C CA . ASP B 1 347 ? -18.484 4.074 4.316 1 98.56 347 ASP B CA 1
ATOM 5596 C C . ASP B 1 347 ? -17.328 4.613 3.479 1 98.56 347 ASP B C 1
ATOM 5598 O O . ASP B 1 347 ? -17.547 5.211 2.424 1 98.56 347 ASP B O 1
ATOM 5602 N N . VAL B 1 348 ? -16.141 4.43 3.947 1 98.88 348 VAL B N 1
ATOM 5603 C CA . VAL B 1 348 ? -14.969 4.836 3.189 1 98.88 348 VAL B CA 1
ATOM 5604 C C . VAL B 1 348 ? -13.961 3.689 3.154 1 98.88 348 VAL B C 1
ATOM 5606 O O . VAL B 1 348 ? -12.789 3.873 3.498 1 98.88 348 VAL B O 1
ATOM 5609 N N . PRO B 1 349 ? -14.336 2.525 2.635 1 98.88 349 PRO B N 1
ATOM 5610 C CA . PRO B 1 349 ? -13.523 1.316 2.762 1 98.88 349 PRO B CA 1
ATOM 5611 C C . PRO B 1 349 ? -12.148 1.458 2.102 1 98.88 349 PRO B C 1
ATOM 5613 O O . PRO B 1 349 ? -11.164 0.907 2.596 1 98.88 349 PRO B O 1
ATOM 5616 N N . ARG B 1 350 ? -12.062 2.123 0.932 1 98.88 350 ARG B N 1
ATOM 5617 C CA . ARG B 1 350 ? -10.773 2.275 0.265 1 98.88 350 ARG B CA 1
ATOM 5618 C C . ARG B 1 350 ? -9.828 3.135 1.094 1 98.88 350 ARG B C 1
ATOM 5620 O O . ARG B 1 350 ? -8.641 2.822 1.212 1 98.88 350 ARG B O 1
ATOM 5627 N N . ILE B 1 351 ? -10.367 4.195 1.709 1 98.94 351 ILE B N 1
ATOM 5628 C CA . ILE B 1 351 ? -9.57 5.078 2.549 1 98.94 351 ILE B CA 1
ATOM 5629 C C . ILE B 1 351 ? -9.133 4.34 3.812 1 98.94 351 ILE B C 1
ATOM 5631 O O . ILE B 1 351 ? -7.988 4.465 4.25 1 98.94 351 ILE B O 1
ATOM 5635 N N . GLU B 1 352 ? -10.055 3.553 4.402 1 98.94 352 GLU B N 1
ATOM 5636 C CA . GLU B 1 352 ? -9.711 2.742 5.566 1 98.94 352 GLU B CA 1
ATOM 5637 C C . GLU B 1 352 ? -8.562 1.782 5.254 1 98.94 352 GLU B C 1
ATOM 5639 O O . GLU B 1 352 ? -7.68 1.57 6.086 1 98.94 352 GLU B O 1
ATOM 5644 N N . MET B 1 353 ? -8.547 1.244 4.066 1 98.88 353 MET B N 1
ATOM 5645 C CA . MET B 1 353 ? -7.512 0.284 3.693 1 98.88 353 MET B CA 1
ATOM 5646 C C . MET B 1 353 ? -6.16 0.974 3.541 1 98.88 353 MET B C 1
ATOM 5648 O O . MET B 1 353 ? -5.141 0.468 4.02 1 98.88 353 MET B O 1
ATOM 5652 N N . MET B 1 354 ? -6.152 2.131 2.879 1 98.88 354 MET B N 1
ATOM 5653 C CA . MET B 1 354 ? -4.906 2.881 2.748 1 98.88 354 MET B CA 1
ATOM 5654 C C . MET B 1 354 ? -4.387 3.316 4.113 1 98.88 354 MET B C 1
ATOM 5656 O O . MET B 1 354 ? -3.188 3.234 4.383 1 98.88 354 MET B O 1
ATOM 5660 N N . TYR B 1 355 ? -5.355 3.752 4.965 1 98.94 355 TYR B N 1
ATOM 5661 C CA . TYR B 1 355 ? -5 4.148 6.324 1 98.94 355 TYR B CA 1
ATOM 5662 C C . TYR B 1 355 ? -4.34 2.996 7.07 1 98.94 355 TYR B C 1
ATOM 5664 O O . TYR B 1 355 ? -3.291 3.176 7.695 1 98.94 355 TYR B O 1
ATOM 5672 N N . SER B 1 356 ? -4.926 1.82 6.941 1 98.81 356 SER B N 1
ATOM 5673 C CA . SER B 1 356 ? -4.441 0.633 7.637 1 98.81 356 SER B CA 1
ATOM 5674 C C . SER B 1 356 ? -3.021 0.281 7.199 1 98.81 356 SER B C 1
ATOM 5676 O O . SER B 1 356 ? -2.188 -0.099 8.023 1 98.81 356 SER B O 1
ATOM 5678 N N . LEU B 1 357 ? -2.736 0.389 5.926 1 98.88 357 LEU B N 1
ATOM 5679 C CA . LEU B 1 357 ? -1.414 0.087 5.391 1 98.88 357 LEU B CA 1
ATOM 5680 C C . LEU B 1 357 ? -0.392 1.122 5.848 1 98.88 357 LEU B C 1
ATOM 5682 O O . LEU B 1 357 ? 0.708 0.767 6.281 1 98.88 357 LEU B O 1
ATOM 5686 N N . LEU B 1 358 ? -0.747 2.389 5.797 1 98.88 358 LEU B N 1
ATOM 5687 C CA . LEU B 1 358 ? 0.163 3.461 6.184 1 98.88 358 LEU B CA 1
ATOM 5688 C C . LEU B 1 358 ? 0.455 3.414 7.68 1 98.88 358 LEU B C 1
ATOM 5690 O O . LEU B 1 358 ? 1.541 3.799 8.117 1 98.88 358 LEU B O 1
ATOM 5694 N N . LEU B 1 359 ? -0.537 2.908 8.484 1 98.81 359 LEU B N 1
ATOM 5695 C CA . LEU B 1 359 ? -0.319 2.752 9.922 1 98.81 359 LEU B CA 1
ATOM 5696 C C . LEU B 1 359 ? 0.806 1.76 10.195 1 98.81 359 LEU B C 1
ATOM 5698 O O . LEU B 1 359 ? 1.568 1.928 11.148 1 98.81 359 LEU B O 1
ATOM 5702 N N . VAL B 1 360 ? 0.891 0.696 9.367 1 98.88 360 VAL B N 1
ATOM 5703 C CA . VAL B 1 360 ? 1.982 -0.26 9.516 1 98.88 360 VAL B CA 1
ATOM 5704 C C . VAL B 1 360 ? 3.318 0.436 9.266 1 98.88 360 VAL B C 1
ATOM 5706 O O . VAL B 1 360 ? 4.262 0.28 10.047 1 98.88 360 VAL B O 1
ATOM 5709 N N . VAL B 1 361 ? 3.377 1.254 8.219 1 98.81 361 VAL B N 1
ATOM 5710 C CA . VAL B 1 361 ? 4.578 2.006 7.875 1 98.81 361 VAL B CA 1
ATOM 5711 C C . VAL B 1 361 ? 4.949 2.941 9.023 1 98.81 361 VAL B C 1
ATOM 5713 O O . VAL B 1 361 ? 6.094 2.955 9.477 1 98.81 361 VAL B O 1
ATOM 5716 N N . GLN B 1 362 ? 3.922 3.666 9.508 1 98.75 362 GLN B N 1
ATOM 5717 C CA . GLN B 1 362 ? 4.125 4.609 10.602 1 98.75 362 GLN B CA 1
ATOM 5718 C C . GLN B 1 362 ? 4.609 3.893 11.859 1 98.75 362 GLN B C 1
ATOM 5720 O O . GLN B 1 362 ? 5.543 4.352 12.523 1 98.75 362 GLN B O 1
ATOM 5725 N N . ASN B 1 363 ? 3.955 2.779 12.195 1 98.69 363 ASN B N 1
ATOM 5726 C CA . ASN B 1 363 ? 4.316 1.991 13.367 1 98.69 363 ASN B CA 1
ATOM 5727 C C . ASN B 1 363 ? 5.777 1.553 13.32 1 98.69 363 ASN B C 1
ATOM 5729 O O . ASN B 1 363 ? 6.492 1.642 14.32 1 98.69 363 ASN B O 1
ATOM 5733 N N . GLN B 1 364 ? 6.246 1.174 12.211 1 98.38 364 GLN B N 1
ATOM 5734 C CA . GLN B 1 364 ? 7.605 0.655 12.094 1 98.38 364 GLN B CA 1
ATOM 5735 C C . GLN B 1 364 ? 8.625 1.79 12.031 1 98.38 364 GLN B C 1
ATOM 5737 O O . GLN B 1 364 ? 9.742 1.652 12.531 1 98.38 364 GLN B O 1
ATOM 5742 N N . ILE B 1 365 ? 8.25 2.934 11.422 1 98.19 365 ILE B N 1
ATOM 5743 C CA . ILE B 1 365 ? 9.102 4.121 11.461 1 98.19 365 ILE B CA 1
ATOM 5744 C C . ILE B 1 365 ? 9.352 4.531 12.914 1 98.19 365 ILE B C 1
ATOM 5746 O O . ILE B 1 365 ? 10.492 4.77 13.312 1 98.19 365 ILE B O 1
ATOM 5750 N N . LEU B 1 366 ? 8.266 4.566 13.68 1 97.62 366 LEU B N 1
ATOM 5751 C CA . LEU B 1 366 ? 8.367 4.969 15.078 1 97.62 366 LEU B CA 1
ATOM 5752 C C . LEU B 1 366 ? 9.18 3.949 15.883 1 97.62 366 LEU B C 1
ATOM 5754 O O . LEU B 1 366 ? 9.953 4.32 16.766 1 97.62 366 LEU B O 1
ATOM 5758 N N . ARG B 1 367 ? 8.977 2.654 15.586 1 96.31 367 ARG B N 1
ATOM 5759 C CA . ARG B 1 367 ? 9.742 1.602 16.234 1 96.31 367 ARG B CA 1
ATOM 5760 C C . ARG B 1 367 ? 11.242 1.824 16.047 1 96.31 367 ARG B C 1
ATOM 5762 O O . ARG B 1 367 ? 12.016 1.743 17.016 1 96.31 367 ARG B O 1
ATOM 5769 N N . LYS B 1 368 ? 11.641 2.164 14.844 1 95.81 368 LYS B N 1
ATOM 5770 C CA . LYS B 1 368 ? 13.055 2.348 14.5 1 95.81 368 LYS B CA 1
ATOM 5771 C C . LYS B 1 368 ? 13.617 3.596 15.172 1 95.81 368 LYS B C 1
ATOM 5773 O O . LYS B 1 368 ? 14.789 3.617 15.562 1 95.81 368 LYS B O 1
ATOM 5778 N N . LEU B 1 369 ? 12.797 4.625 15.305 1 92.44 369 LEU B N 1
ATOM 5779 C CA . LEU B 1 369 ? 13.227 5.875 15.922 1 92.44 369 LEU B CA 1
ATOM 5780 C C . LEU B 1 369 ? 13.328 5.723 17.438 1 92.44 369 LEU B C 1
ATOM 5782 O O . LEU B 1 369 ? 14.141 6.398 18.078 1 92.44 369 LEU B O 1
ATOM 5786 N N . GLY B 1 370 ? 12.344 4.992 18.047 1 83.88 370 GLY B N 1
ATOM 5787 C CA . GLY B 1 370 ? 12.336 4.805 19.484 1 83.88 370 GLY B CA 1
ATOM 5788 C C . GLY B 1 370 ? 13.422 3.863 19.969 1 83.88 370 GLY B C 1
ATOM 5789 O O . GLY B 1 370 ? 13.602 3.68 21.172 1 83.88 370 GLY B O 1
ATOM 5790 N N . LYS B 1 371 ? 14.156 3.242 19.094 1 67.56 371 LYS B N 1
ATOM 5791 C CA . LYS B 1 371 ? 15.305 2.426 19.469 1 67.56 371 LYS B CA 1
ATOM 5792 C C . LYS B 1 371 ? 16.547 3.289 19.672 1 67.56 371 LYS B C 1
ATOM 5794 O O . LYS B 1 371 ? 16.734 4.301 19 1 67.56 371 LYS B O 1
#

Nearest PDB structures (foldseek):
  3hwr-assembly1_B  TM=8.505E-01  e=6.922E-18  Cupriavidus pinatubonensis JMP134
  4ol9-assembly1_A-2  TM=8.275E-01  e=3.918E-16  Mycobacterium tuberculosis
  4yca-assembly1_B  TM=8.028E-01  e=5.165E-16  Staphylococcus aureus
  5zix-assembly3_C  TM=7.675E-01  e=1.947E-15  Pseudomonas aeruginosa PAO1
  4yca-assembly1_A  TM=7.572E-01  e=7.606E-16  Staphylococcus aureus

InterPro domains:
  IPR008927 6-phosphogluconate dehydrogenase-like, C-terminal domain superfamily [SSF48179] (208-362)
  IPR013328 6-phosphogluconate dehydrogenase, domain 2 [G3DSA:1.10.1040.10] (207-370)
  IPR013332 Ketopantoate reductase, N-terminal domain [PF02558] (6-169)
  IPR013752 Ketopantoate reductase, C-terminal domain [PF08546] (257-359)
  IPR051402 Ketopantoate Reductase-Related [PTHR21708] (5-246)